Protein 5X2H (pdb70)

Solvent-accessible surface area: 41166 Å² total; per-residue (Å²): 77,60,33,32,2,0,0,15,7,22,134,36,5,0,0,1,0,2,0,32,96,118,109,21,97,31,8,1,2,9,12,19,126,188,59,92,38,34,79,167,115,109,46,85,63,50,147,85,157,73,58,94,64,136,61,35,21,43,78,0,32,85,21,0,10,118,57,8,88,38,86,59,38,39,10,48,76,123,141,114,61,108,8,145,34,52,131,68,126,81,72,23,27,23,47,1,5,53,71,0,7,84,87,93,7,51,81,91,32,0,0,15,0,0,10,31,1,0,88,87,40,34,100,47,51,128,192,107,144,110,117,44,62,62,66,132,11,13,41,51,6,89,133,110,14,88,132,54,105,6,3,0,17,2,19,44,89,80,33,34,98,88,120,100,169,162,42,95,110,105,27,38,18,115,56,118,85,162,47,106,110,28,24,12,8,21,68,55,13,72,79,2,0,94,40,0,0,110,49,0,118,107,69,57,26,101,34,57,89,147,7,31,61,50,0,21,70,23,0,21,113,126,118,43,129,176,108,53,33,171,152,20,16,49,4,47,25,49,58,139,68,80,86,1,2,86,14,0,23,21,0,15,41,22,41,1,0,38,115,5,2,74,38,16,45,46,11,34,132,89,106,53,76,157,56,92,46,108,24,4,65,44,2,8,102,26,3,79,87,52,0,36,4,28,34,79,72,5,12,80,85,24,59,86,117,69,84,14,144,88,87,67,64,82,11,6,123,24,111,64,31,53,38,8,62,91,13,86,102,108,74,56,49,8,62,13,0,62,23,3,3,22,42,68,44,88,128,136,5,67,67,29,2,62,87,57,121,34,83,116,71,39,11,65,44,3,5,70,32,146,2,153,77,42,20,95,12,1,34,98,0,0,103,74,0,4,63,21,0,79,106,29,66,71,82,91,71,0,12,117,97,59,132,27,80,97,39,117,30,96,64,96,114,82,97,1,34,37,16,92,124,8,79,29,49,99,115,11,120,69,44,43,6,52,92,8,2,91,5,0,83,85,0,0,23,27,1,14,165,100,68,32,66,4,38,61,0,17,0,18,73,91,53,139,29,14,135,14,0,7,32,0,0,88,7,18,3,56,19,48,108,113,92,144,148,48,4,27,59,25,65,34,84,107,6,54,56,56,59,66,116,25,45,15,67,86,50,22,76,65,10,42,5,49,34,0,4,16,0,6,8,4,6,113,158,121,73,19,47,77,60,2,99,124,13,39,0,0,28,40,51,134,115,141,41,70,46,72,68,42,76,152,73,118,62,156,64,100,97,15,54,172,64,31,27,21,124,132,6,5,119,64,0,40,144,29,11,50,2,24,115,28,135,61,75,11,0,82,24,21,94,33,14,6,0,0,0,11,53,34,92,172,74,81,82,12,25,0,0,5,0,21,2,16,11,64,43,104,66,96,36,32,58,80,0,7,15,140,51,150,113,35,83,14,122,95,26,51,93,11,65,91,83,34,82,30,26,24,11,0,13,49,30,1,3,0,21,0,8,34,154,121,4,85,102,52,26,76,1,0,4,37,32,7,48,28,78,46,18,4,0,42,0,9,13,27,6,25,22,61,114,73,16,50,178,15,35,115,79,11,6,160,115,17,58,114,147,65,0,48,6,134,82,19,46,0,76,80,11,135,33,6,71,29,32,70,23,39,13,18,12,79,54,83,105,27,132,143,167,148,46,110,103,21,80,139

Organism: Campylobacter jejuni subsp. jejuni serotype O:2 (strain ATCC 700819 / NCTC 11168) (NCBI:txid192222)

B-factor: mean 61.24, std 21.29, range [24.56, 145.73]

Nearest PDB structures (foldseek):
  5x2h-assembly1_A  TM=1.001E+00  e=0.000E+00  Campylobacter jejuni subsp. jejuni NCTC 11168 = ATCC 700819
  5x2g-assembly1_A  TM=9.991E-01  e=0.000E+00  Campylobacter jejuni subsp. jejuni NCTC 11168 = ATCC 700819
  8x5v-assembly1_A  TM=8.096E-01  e=1.700E-52  Brevibacillus laterosporus
  6je4-assembly3_K  TM=8.183E-01  e=3.234E-47  Neisseria meningitidis 8013
  6jdq-assembly1_A  TM=7.073E-01  e=9.907E-47  Neisseria meningitidis 8013

InterPro domains:
  IPR003615 HNH nuclease [PF13395] (537-591)
  IPR028629 CRISPR-associated endonuclease Cas9 [MF_01480] (1-981)
  IPR028629 CRISPR-associated endonuclease Cas9 [TIGR01865] (4-819)
  IPR033114 Cas9-type HNH domain [PS51749] (487-637)
  IPR036397 Ribonuclease H superfamily [G3DSA:3.30.420.10] (1-123)
  IPR036397 Ribonuclease H superfamily [G3DSA:3.30.420.10] (403-514)
  IPR036397 Ribonuclease H superfamily [G3DSA:3.30.420.10] (590-750)
  IPR041383 RuvC endonuclease subdomain 3 [PF18541] (628-777)
  IPR054369 CRISPR-associated endonuclease Cas9, wedge domain [PF22129] (788-826)
  IPR054373 CRISPR-associated endonuclease Cas9, PI domain, C-terminal, campylobacterales [PF22131] (891-966)

Sequence (746 aa):
MARILAFDIGISSIGWAFSENDELKDCGVRIFTESLALPRRLARSARKRLARRKARLNHLKHLIANEFKLNYEDYQSFDESLAKAYKGSLISPYELRFRALNELLSKQDFARVILHIAKRRGYDDIKNKEKGAILKAIKQNEEKLANYQSVGEYLYKEYFQKFKENSKEFTNVRNKKESYERCIAQSFLKDELKLIFKKQREFGFSFSKKFEEEVLSVAFYKRALKDFSHLVGNCSFFTDEKRAPKNSPLAFMFVALTRIINLLNNLKNTEGILYTKDDLNALLNEVLKNGTLTYKQTKKLLGLSDDYEFKGEKGTYFIEFKKYKEFISQDDLNEIAKDITLIKDEIKLKKALAKYDLNQNQIDSLSKLEFKDHLNISFKALKLVTPLMLEGKKYDEACNELNLKVAINEDKKDFLPAFNETYYKDEVTNPVVLRAIKEYRKVLNALLKKYGKVHKINIELGGYIARLVLNYTKDYLDFLPLSDVHVEAKSGMLTSALRHTWGFSAKDRNNHLHHAIDAVIIAYRQKVLDKIDEIFVSKPERKKPSGALHEETFRKEEEFYQSYGGKEGVLKALELGKIRKVNGKIVKNGDMFRVDIFKHKKTNKFYAVPIYTMDFALKVLPNKAVARSKKGEIKDWILMDENYEFCFSLYKDSLILIQTKDMQEPEFVYYNAFTSSTVSLIVSKHDNKFETLSKNQKILFKNANEKEVIAKSIGIQNLKVFEKYIVSALGEVTKAEFRQREDFKK

Foldseek 3Di:
DAWEWFWAQELFKIWIWIDDPNHTDATFMAGAGVFDCVVVVVVVVVVVVVVLLVVLLLVLLVLLCVFVVHDSQQCDDDPPDHRNLQDDDDDDLLVLLVCLQPAADDSSSVSVVLSVCLSPLFAAPDPLPDDDQLRVQQVVVVVVCVVDDALSPVLCVPAAQDAPDVDPDGGDSDDDDPHNNNGHHNVRSLVSLVSSVVSNVVNPDDTDPVSSVVSSCSSPPDDDDDFDQVLFAAAQQPRVFGFFFCQFPLNLLVVQLQLLLVVQVVCCVPPVDHDALVLVVVQVVVCLVAVWAFPVVNCVSPHDNDDDPDDDGTSGHPPCNNLLVVLFPRVVRSVLLVLLAGVLPLVVNLVVCVVDPTDPSSSVSSSPDHGYDGDNHHPVVSVQQSVVSSNSDHSVRSCVVVVGDGDAADAADAAQDQPCPDSCNSVDDRVSLSVSLVLVRQVRRVVCVVPNFHQAYEYEYVRVSVVVSQSSDVRHHDHDDPPCHRYYYDDPVVLQVVCVVQVVNPPQPQWSLNSNVSSVSRRPHVVVVVSSVVYQHHYDFDQDLADPAFDPDFDDLVVQCQAAPHPVRSVVCCVLQQWHQDPNTITGGDDQFKKWWKAFPPPRFIFIRTHGSNCLVVLHDDAFTADADPGRHGDDTHGCPPRIDTADMGGAQFWKWFAAPPAPGIDIWGWHDQDRNLRFTKTFGRTQADPPQDPRNCVQQVPRDRNGRMHPRHHRGRIPGIFTWDARSSGDIGGDDDDDDDGGDD

Secondary structure (DSSP, 8-state):
---EEEEEE-SSEEEEEEEETTEEEEEEEEE----SHHHHHHHHHHHHHHHHHHHHHHHHHHHHHHHHT--GGGGS-BTTB--GGG-SS---HHHHHHHTTTSPPPHHHHHHHHHHHHHT--B---------HHHHHHHHHHHHHTTSS-HHHHHHHHTTT-B-TT-SSBPPSS--TT--TT--BHHHHHHHHHHHHHHHHHTT----HHHHHHHHHHHT----PPP-GGGS-B-SS-TTSBPPBTTSHHHHHHHHHHHHHHHHHHHHHHH-----HHHHHHHHHHHHHHSEEEHHHHHHHTSS---SS--SSEEEE-HHHHHHHHH--HHHHHHHHHHHHH---HHHHHHHHHTSS--HHHHHHHTT-----B-SS-HHHHHHHHHHHHTT--HHHHHHHHT---------BSSPPPGGGSTTGGG---HHHHHHHHHHHHHHHHHHHHH---SEEEEE--THHHHHHHHHHHHHB---------EEE--HHHHHHHHHHTTGGGSSTTSTTHHHHHHHHHH--HHHHHHHHT---B---B----S-SB-S--B-GGGGHHHHTHHHHHHHHHHHTSEEEETTEEEEB----EEEEEEETTT--EEEEEE-HHHHHHT----EE-----TTS-PPPEE--TTEEEEEEEEBT-EEEEE-TT-SS-EEEEEEEEETTTTEEEEE-TT--STT--HHHHHHTTT-BTTB-EEEEEE-TT-SEEEEEEE-TTS-EEE----PPPPPP-

Structure (mmCIF, N/CA/C/O backbone):
data_5X2H
#
_entry.id   5X2H
#
_cell.length_a   102.039
_cell.length_b   103.911
_cell.length_c   134.458
_cell.angle_alpha   90.00
_cell.angle_beta   90.00
_cell.angle_gamma   90.00
#
_symmetry.space_group_name_H-M   'P 21 21 21'
#
loop_
_entity.id
_entity.type
_entity.pdbx_description
1 polymer 'CRISPR-associated endonuclease Cas9'
2 polymer sgRNA
3 polymer 'Target DNA strand'
4 polymer 'Non-target DNA strand'
5 non-polymer 1,2-ETHANEDIOL
6 water water
#
loop_
_atom_site.group_PDB
_atom_site.id
_atom_site.type_symbol
_atom_site.label_atom_id
_atom_site.label_alt_id
_atom_site.label_comp_id
_atom_site.label_asym_id
_atom_site.label_entity_id
_atom_site.label_seq_id
_atom_site.pdbx_PDB_ins_code
_atom_site.Cartn_x
_atom_site.Cartn_y
_atom_site.Cartn_z
_atom_site.occupancy
_atom_site.B_iso_or_equiv
_atom_site.auth_seq_id
_atom_site.auth_comp_id
_atom_site.auth_asym_id
_atom_site.auth_atom_id
_atom_site.pdbx_PDB_model_num
ATOM 1 N N . MET A 1 7 ? -9.403 47.318 64.215 1.00 111.16 1 MET A N 1
ATOM 2 C CA . MET A 1 7 ? -8.419 46.260 64.027 1.00 107.37 1 MET A CA 1
ATOM 3 C C . MET A 1 7 ? -8.905 44.946 64.631 1.00 106.50 1 MET A C 1
ATOM 4 O O . MET A 1 7 ? -8.355 44.471 65.622 1.00 106.79 1 MET A O 1
ATOM 6 N N . ALA A 1 8 ? -9.942 44.365 64.028 1.00 104.94 2 ALA A N 1
ATOM 7 C CA . ALA A 1 8 ? -10.472 43.069 64.454 1.00 99.32 2 ALA A CA 1
ATOM 8 C C . ALA A 1 8 ? -9.659 41.984 63.760 1.00 95.27 2 ALA A C 1
ATOM 9 O O . ALA A 1 8 ? -9.986 41.536 62.660 1.00 95.74 2 ALA A O 1
ATOM 11 N N . ARG A 1 9 ? -8.586 41.555 64.417 1.00 90.02 3 ARG A N 1
ATOM 12 C CA . ARG A 1 9 ? -7.635 40.618 63.836 1.00 86.46 3 ARG A CA 1
ATOM 13 C C . ARG A 1 9 ? -8.045 39.186 64.158 1.00 81.49 3 ARG A C 1
ATOM 14 O O . ARG A 1 9 ? -8.218 38.830 65.328 1.00 80.25 3 ARG A O 1
ATOM 22 N N . ILE A 1 10 ? -8.204 38.370 63.118 1.00 78.24 4 ILE A N 1
ATOM 23 C CA . ILE A 1 10 ? -8.708 37.009 63.250 1.00 76.62 4 ILE A CA 1
ATOM 24 C C . ILE A 1 10 ? -7.804 36.068 62.465 1.00 75.61 4 ILE A C 1
ATOM 25 O O . ILE A 1 10 ? -7.439 36.362 61.321 1.00 76.72 4 ILE A O 1
ATOM 30 N N . LEU A 1 11 ? -7.450 34.941 63.077 1.00 69.14 5 LEU A N 1
ATOM 31 C CA . LEU A 1 11 ? -6.756 33.846 62.411 1.00 74.90 5 LEU A CA 1
ATOM 32 C C . LEU A 1 11 ? -7.686 32.642 62.386 1.00 75.11 5 LEU A C 1
ATOM 33 O O . LEU A 1 11 ? -8.163 32.203 63.437 1.00 79.53 5 LEU A O 1
ATOM 38 N N . ALA A 1 12 ? -7.948 32.112 61.197 1.00 71.59 6 ALA A N 1
ATOM 39 C CA . ALA A 1 12 ? -8.830 30.966 61.036 1.00 69.31 6 ALA A CA 1
ATOM 40 C C . ALA A 1 12 ? -8.048 29.794 60.464 1.00 67.62 6 ALA A C 1
ATOM 41 O O . ALA A 1 12 ? -7.172 29.980 59.614 1.00 64.57 6 ALA A O 1
ATOM 43 N N . PHE A 1 13 ? -8.369 28.588 60.930 1.00 68.31 7 PHE A N 1
ATOM 44 C CA . PHE A 1 13 ? -7.635 27.385 60.558 1.00 65.05 7 PHE A CA 1
ATOM 45 C C . PHE A 1 13 ? -8.602 26.276 60.172 1.00 67.00 7 PHE A C 1
ATOM 46 O O . PHE A 1 13 ? -9.568 26.009 60.893 1.00 69.26 7 PHE A O 1
ATOM 54 N N . ASP A 1 14 ? -8.332 25.635 59.040 1.00 67.22 8 ASP A N 1
ATOM 55 C CA . ASP A 1 14 ? -9.038 24.435 58.595 1.00 69.48 8 ASP A CA 1
ATOM 56 C C . ASP A 1 14 ? -8.055 23.277 58.751 1.00 66.64 8 ASP A C 1
ATOM 57 O O . ASP A 1 14 ? -7.247 23.004 57.862 1.00 66.96 8 ASP A O 1
ATOM 62 N N . ILE A 1 15 ? -8.124 22.605 59.896 1.00 64.32 9 ILE A N 1
ATOM 63 C CA . ILE A 1 15 ? -7.155 21.579 60.261 1.00 61.39 9 ILE A CA 1
ATOM 64 C C . ILE A 1 15 ? -7.653 20.236 59.739 1.00 62.16 9 ILE A C 1
ATOM 65 O O . ILE A 1 15 ? -8.581 19.646 60.299 1.00 61.88 9 ILE A O 1
ATOM 70 N N . GLY A 1 16 ? -7.024 19.742 58.672 1.00 62.67 10 GLY A N 1
ATOM 71 C CA . GLY A 1 16 ? -7.382 18.473 58.082 1.00 65.18 10 GLY A CA 1
ATOM 72 C C . GLY A 1 16 ? -6.431 17.355 58.482 1.00 65.48 10 GLY A C 1
ATOM 73 O O . GLY A 1 16 ? -5.452 17.548 59.198 1.00 64.83 10 GLY A O 1
ATOM 74 N N . ILE A 1 17 ? -6.747 16.155 57.991 1.00 70.63 11 ILE A N 1
ATOM 75 C CA . ILE A 1 17 ? -5.930 14.989 58.310 1.00 72.39 11 ILE A CA 1
ATOM 76 C C . ILE A 1 17 ? -4.531 15.135 57.724 1.00 71.91 11 ILE A C 1
ATOM 77 O O . ILE A 1 17 ? -3.565 14.575 58.257 1.00 70.85 11 ILE A O 1
ATOM 82 N N . SER A 1 18 ? -4.389 15.901 56.636 1.00 68.13 12 SER A N 1
ATOM 83 C CA . SER A 1 18 ? -3.093 16.066 55.990 1.00 63.60 12 SER A CA 1
ATOM 84 C C . SER A 1 18 ? -2.889 17.480 55.455 1.00 61.21 12 SER A C 1
ATOM 85 O O . SER A 1 18 ? -1.977 17.701 54.648 1.00 60.64 12 SER A O 1
ATOM 88 N N . SER A 1 19 ? -3.702 18.443 55.884 1.00 58.25 13 SER A N 1
ATOM 89 C CA . SER A 1 19 ? -3.605 19.799 55.368 1.00 57.65 13 SER A CA 1
ATOM 90 C C . SER A 1 19 ? -3.943 20.791 56.470 1.00 56.44 13 SER A C 1
ATOM 91 O O . SER A 1 19 ? -4.666 20.471 57.417 1.00 55.40 13 SER A O 1
ATOM 94 N N . ILE A 1 20 ? -3.408 22.002 56.333 1.00 55.86 14 ILE A N 1
ATOM 95 C CA . ILE A 1 20 ? -3.681 23.111 57.241 1.00 53.34 14 ILE A CA 1
ATOM 96 C C . ILE A 1 20 ? -3.991 24.329 56.386 1.00 53.45 14 ILE A C 1
ATOM 97 O O . ILE A 1 20 ? -3.082 24.916 55.786 1.00 53.96 14 ILE A O 1
ATOM 102 N N . GLY A 1 21 ? -5.265 24.705 56.320 1.00 56.72 15 GLY A N 1
ATOM 103 C CA . GLY A 1 21 ? -5.657 25.946 55.677 1.00 56.99 15 GLY A CA 1
ATOM 104 C C . GLY A 1 21 ? -5.753 27.063 56.702 1.00 59.15 15 GLY A C 1
ATOM 105 O O . GLY A 1 21 ? -6.277 26.875 57.796 1.00 59.03 15 GLY A O 1
ATOM 106 N N . TRP A 1 22 ? -5.230 28.232 56.337 1.00 61.51 16 TRP A N 1
ATOM 107 C CA . TRP A 1 22 ? -5.178 29.354 57.261 1.00 63.08 16 TRP A CA 1
ATOM 108 C C . TRP A 1 22 ? -5.483 30.653 56.530 1.00 68.94 16 TRP A C 1
ATOM 109 O O . TRP A 1 22 ? -5.122 30.830 55.364 1.00 74.19 16 TRP A O 1
ATOM 120 N N . ALA A 1 23 ? -6.150 31.562 57.238 1.00 67.57 17 ALA A N 1
ATOM 121 C CA . ALA A 1 23 ? -6.489 32.877 56.720 1.00 64.50 17 ALA A CA 1
ATOM 122 C C . ALA A 1 23 ? -6.297 33.906 57.823 1.00 70.61 17 ALA A C 1
ATOM 123 O O . ALA A 1 23 ? -6.477 33.609 59.007 1.00 69.33 17 ALA A O 1
ATOM 125 N N . PHE A 1 24 ? -5.925 35.121 57.424 1.00 68.21 18 PHE A N 1
ATOM 126 C CA . PHE A 1 24 ? -5.667 36.212 58.357 1.00 70.08 18 PHE A CA 1
ATOM 127 C C . PHE A 1 24 ? -6.491 37.421 57.940 1.00 75.68 18 PHE A C 1
ATOM 128 O O . PHE A 1 24 ? -6.319 37.943 56.834 1.00 76.80 18 PHE A O 1
ATOM 136 N N . SER A 1 25 ? -7.378 37.861 58.827 1.00 76.40 19 SER A N 1
ATOM 137 C CA . SER A 1 25 ? -8.251 38.995 58.573 1.00 79.68 19 SER A CA 1
ATOM 138 C C . SER A 1 25 ? -7.987 40.093 59.594 1.00 81.89 19 SER A C 1
ATOM 139 O O . SER A 1 25 ? -7.534 39.831 60.712 1.00 79.13 19 SER A O 1
ATOM 142 N N . GLU A 1 26 ? -8.272 41.329 59.192 1.00 83.08 20 GLU A N 1
ATOM 143 C CA . GLU A 1 26 ? -8.138 42.486 60.069 1.00 91.62 20 GLU A CA 1
ATOM 144 C C . GLU A 1 26 ? -9.025 43.593 59.525 1.00 94.42 20 GLU A C 1
ATOM 145 O O . GLU A 1 26 ? -8.968 43.896 58.329 1.00 89.73 20 GLU A O 1
ATOM 151 N N . ASN A 1 27 ? -9.838 44.190 60.400 1.00 96.79 21 ASN A N 1
ATOM 152 C CA . ASN A 1 27 ? -10.799 45.221 60.004 1.00 99.96 21 ASN A CA 1
ATOM 153 C C . ASN A 1 27 ? -11.735 44.706 58.913 1.00 98.39 21 ASN A C 1
ATOM 154 O O . ASN A 1 27 ? -12.059 45.417 57.960 1.00 98.62 21 ASN A O 1
ATOM 159 N N . ASP A 1 28 ? -12.156 43.447 59.052 1.00 97.03 22 ASP A N 1
ATOM 160 C CA . ASP A 1 28 ? -13.016 42.760 58.090 1.00 97.84 22 ASP A CA 1
ATOM 161 C C . ASP A 1 28 ? -12.361 42.632 56.715 1.00 97.36 22 ASP A C 1
ATOM 162 O O . ASP A 1 28 ? -13.049 42.391 55.718 1.00 99.92 22 ASP A O 1
ATOM 167 N N . GLU A 1 29 ? -11.039 42.777 56.643 1.00 95.52 23 GLU A N 1
ATOM 168 C CA . GLU A 1 29 ? -10.297 42.752 55.388 1.00 98.12 23 GLU A CA 1
ATOM 169 C C . GLU A 1 29 ? -9.371 41.546 55.364 1.00 93.63 23 GLU A C 1
ATOM 170 O O . GLU A 1 29 ? -8.552 41.369 56.274 1.00 92.05 23 GLU A O 1
ATOM 176 N N . LEU A 1 30 ? -9.490 40.729 54.320 1.00 90.68 24 LEU A N 1
ATOM 177 C CA . LEU A 1 30 ? -8.619 39.572 54.171 1.00 84.76 24 LEU A CA 1
ATOM 178 C C . LEU A 1 30 ? -7.216 40.022 53.780 1.00 80.19 24 LEU A C 1
ATOM 179 O O . LEU A 1 30 ? -7.034 40.728 52.784 1.00 88.24 24 LEU A O 1
ATOM 184 N N . LYS A 1 31 ? -6.223 39.611 54.566 1.00 78.29 25 LYS A N 1
ATOM 185 C CA . LYS A 1 31 ? -4.849 40.074 54.408 1.00 85.19 25 LYS A CA 1
ATOM 186 C C . LYS A 1 31 ? -3.905 39.019 53.854 1.00 82.99 25 LYS A C 1
ATOM 187 O O . LYS A 1 31 ? -3.008 39.354 53.078 1.00 83.61 25 LYS A O 1
ATOM 193 N N . ASP A 1 32 ? -4.074 37.751 54.228 1.00 81.90 26 ASP A N 1
ATOM 194 C CA . ASP A 1 32 ? -3.136 36.716 53.819 1.00 83.21 26 ASP A CA 1
ATOM 195 C C . ASP A 1 32 ? -3.851 35.373 53.767 1.00 84.51 26 ASP A C 1
ATOM 196 O O . ASP A 1 32 ? -4.840 35.150 54.470 1.00 85.78 26 ASP A O 1
ATOM 201 N N . CYS A 1 33 ? -3.334 34.478 52.926 1.00 84.44 27 CYS A N 1
ATOM 202 C CA . CYS A 1 33 ? -3.918 33.160 52.720 1.00 83.80 27 CYS A CA 1
ATOM 203 C C . CYS A 1 33 ? -2.809 32.148 52.473 1.00 77.85 27 CYS A C 1
ATOM 204 O O . CYS A 1 33 ? -1.702 32.501 52.058 1.00 76.69 27 CYS A O 1
ATOM 207 N N . GLY A 1 34 ? -3.115 30.880 52.723 1.00 74.19 28 GLY A N 1
ATOM 208 C CA . GLY A 1 34 ? -2.139 29.832 52.486 1.00 69.28 28 GLY A CA 1
ATOM 209 C C . GLY A 1 34 ? -2.693 28.465 52.826 1.00 64.38 28 GLY A C 1
ATOM 210 O O . GLY A 1 34 ? -3.705 28.330 53.522 1.00 61.49 28 GLY A O 1
ATOM 211 N N . VAL A 1 35 ? -2.006 27.447 52.309 1.00 62.66 29 VAL A N 1
ATOM 212 C CA . VAL A 1 35 ? -2.313 26.048 52.586 1.00 58.50 29 VAL A CA 1
ATOM 213 C C . VAL A 1 35 ? -1.005 25.325 52.873 1.00 54.45 29 VAL A C 1
ATOM 214 O O . VAL A 1 35 ? -0.036 25.461 52.118 1.00 56.82 29 VAL A O 1
ATOM 218 N N . ARG A 1 36 ? -0.976 24.557 53.957 1.00 50.83 30 ARG A N 1
ATOM 219 C CA . ARG A 1 36 ? 0.190 23.773 54.348 1.00 48.99 30 ARG A CA 1
ATOM 220 C C . ARG A 1 36 ? -0.162 22.295 54.212 1.00 48.67 30 ARG A C 1
ATOM 221 O O . ARG A 1 36 ? -0.909 21.752 55.032 1.00 50.87 30 ARG A O 1
ATOM 229 N N . ILE A 1 37 ? 0.367 21.653 53.175 1.00 44.10 31 ILE A N 1
ATOM 230 C CA . ILE A 1 37 ? 0.148 20.230 52.937 1.00 47.93 31 ILE A CA 1
ATOM 231 C C . ILE A 1 37 ? 1.310 19.471 53.566 1.00 48.63 31 ILE A C 1
ATOM 232 O O . ILE A 1 37 ? 2.440 19.538 53.078 1.00 56.75 31 ILE A O 1
ATOM 237 N N . PHE A 1 38 ? 1.037 18.741 54.646 1.00 45.35 32 PHE A N 1
ATOM 238 C CA . PHE A 1 38 ? 2.076 17.980 55.325 1.00 50.94 32 PHE A CA 1
ATOM 239 C C . PHE A 1 38 ? 1.976 16.476 55.113 1.00 55.40 32 PHE A C 1
ATOM 240 O O . PHE A 1 38 ? 2.896 15.761 55.522 1.00 58.74 32 PHE A O 1
ATOM 248 N N . THR A 1 39 ? 0.896 15.994 54.492 1.00 61.09 33 THR A N 1
ATOM 249 C CA . THR A 1 39 ? 0.653 14.582 54.137 1.00 66.89 33 THR A CA 1
ATOM 250 C C . THR A 1 39 ? 1.702 13.559 54.574 1.00 67.89 33 THR A C 1
ATOM 251 O O . THR A 1 39 ? 1.384 12.591 55.262 1.00 68.37 33 THR A O 1
ATOM 255 N N . GLU A 1 48 ? -2.651 4.018 56.597 1.00 82.07 42 GLU A N 1
ATOM 256 C CA . GLU A 1 48 ? -2.710 3.362 57.898 1.00 81.31 42 GLU A CA 1
ATOM 257 C C . GLU A 1 48 ? -1.738 4.023 58.878 1.00 80.35 42 GLU A C 1
ATOM 258 O O . GLU A 1 48 ? -1.002 4.938 58.510 1.00 81.32 42 GLU A O 1
ATOM 264 N N . SER A 1 49 ? -1.747 3.543 60.122 1.00 79.57 43 SER A N 1
ATOM 265 C CA . SER A 1 49 ? -0.983 4.123 61.223 1.00 76.03 43 SER A CA 1
ATOM 266 C C . SER A 1 49 ? 0.500 4.276 60.902 1.00 75.37 43 SER A C 1
ATOM 267 O O . SER A 1 49 ? 1.041 3.564 60.048 1.00 73.25 43 SER A O 1
ATOM 270 N N . LEU A 1 50 ? 1.166 5.202 61.592 1.00 73.00 44 LEU A N 1
ATOM 271 C CA . LEU A 1 50 ? 2.584 5.457 61.368 1.00 68.88 44 LEU A CA 1
ATOM 272 C C . LEU A 1 50 ? 3.463 4.489 62.153 1.00 64.04 44 LEU A C 1
ATOM 273 O O . LEU A 1 50 ? 4.384 3.885 61.595 1.00 64.32 44 LEU A O 1
ATOM 278 N N . ALA A 1 51 ? 3.184 4.326 63.444 1.00 58.16 45 ALA A N 1
ATOM 279 C CA . ALA A 1 51 ? 4.010 3.490 64.303 1.00 51.63 45 ALA A CA 1
ATOM 280 C C . ALA A 1 51 ? 3.726 2.001 64.151 1.00 42.20 45 ALA A C 1
ATOM 281 O O . ALA A 1 51 ? 4.527 1.192 64.629 1.00 40.25 45 ALA A O 1
ATOM 283 N N . LEU A 1 52 ? 2.624 1.624 63.499 1.00 36.60 46 LEU A N 1
ATOM 284 C CA . LEU A 1 52 ? 2.246 0.213 63.433 1.00 39.24 46 LEU A CA 1
ATOM 285 C C . LEU A 1 52 ? 3.304 -0.661 62.771 1.00 41.00 46 LEU A C 1
ATOM 286 O O . LEU A 1 52 ? 3.703 -1.667 63.381 1.00 44.79 46 LEU A O 1
ATOM 291 N N . PRO A 1 53 ? 3.795 -0.364 61.562 1.00 37.50 47 PRO A N 1
ATOM 292 C CA . PRO A 1 53 ? 4.811 -1.251 60.972 1.00 36.30 47 PRO A CA 1
ATOM 293 C C . PRO A 1 53 ? 6.094 -1.296 61.775 1.00 33.20 47 PRO A C 1
ATOM 294 O O . PRO A 1 53 ? 6.763 -2.336 61.805 1.00 34.48 47 PRO A O 1
ATOM 298 N N . ARG A 1 54 ? 6.461 -0.191 62.424 1.00 31.76 48 ARG A N 1
ATOM 299 C CA . ARG A 1 54 ? 7.626 -0.206 63.300 1.00 32.45 48 ARG A CA 1
ATOM 300 C C . ARG A 1 54 ? 7.409 -1.150 64.476 1.00 32.21 48 ARG A C 1
ATOM 301 O O . ARG A 1 54 ? 8.326 -1.878 64.872 1.00 29.58 48 ARG A O 1
ATOM 309 N N . ARG A 1 55 ? 6.192 -1.163 65.027 1.00 32.71 49 ARG A N 1
ATOM 310 C CA . ARG A 1 55 ? 5.882 -2.037 66.153 1.00 35.65 49 ARG A CA 1
ATOM 311 C C . ARG A 1 55 ? 5.878 -3.504 65.738 1.00 38.95 49 ARG A C 1
ATOM 312 O O . ARG A 1 55 ? 6.402 -4.360 66.462 1.00 39.71 49 ARG A O 1
ATOM 320 N N . LEU A 1 56 ? 5.288 -3.817 64.580 1.00 39.08 50 LEU A N 1
ATOM 321 C CA . LEU A 1 56 ? 5.239 -5.206 64.133 1.00 37.99 50 LEU A CA 1
ATOM 322 C C . LEU A 1 56 ? 6.638 -5.755 63.899 1.00 36.97 50 LEU A C 1
ATOM 323 O O . LEU A 1 56 ? 6.954 -6.872 64.326 1.00 36.88 50 LEU A O 1
ATOM 328 N N . ALA A 1 57 ? 7.496 -4.978 63.235 1.00 34.46 51 ALA A N 1
ATOM 329 C CA . ALA A 1 57 ? 8.873 -5.411 63.035 1.00 33.96 51 ALA A CA 1
ATOM 330 C C . ALA A 1 57 ? 9.623 -5.513 64.355 1.00 35.65 51 ALA A C 1
ATOM 331 O O . ALA A 1 57 ? 10.464 -6.402 64.517 1.00 38.33 51 ALA A O 1
ATOM 333 N N . ARG A 1 58 ? 9.334 -4.619 65.305 1.00 35.14 52 ARG A N 1
ATOM 334 C CA . ARG A 1 58 ? 9.999 -4.681 66.602 1.00 28.99 52 ARG A CA 1
ATOM 335 C C . ARG A 1 58 ? 9.607 -5.948 67.353 1.00 30.20 52 ARG A C 1
ATOM 336 O O . ARG A 1 58 ? 10.470 -6.666 67.870 1.00 29.67 52 ARG A O 1
ATOM 344 N N . SER A 1 59 ? 8.306 -6.241 67.416 1.00 31.16 53 SER A N 1
ATOM 345 C CA . SER A 1 59 ? 7.847 -7.444 68.101 1.00 31.21 53 SER A CA 1
ATOM 346 C C . SER A 1 59 ? 8.397 -8.703 67.442 1.00 32.65 53 SER A C 1
ATOM 347 O O . SER A 1 59 ? 8.713 -9.681 68.129 1.00 34.72 53 SER A O 1
ATOM 350 N N . ALA A 1 60 ? 8.525 -8.695 66.110 1.00 26.97 54 ALA A N 1
ATOM 351 C CA . ALA A 1 60 ? 9.029 -9.872 65.409 1.00 31.81 54 ALA A CA 1
ATOM 352 C C . ALA A 1 60 ? 10.507 -10.100 65.696 1.00 36.53 54 ALA A C 1
ATOM 353 O O . ALA A 1 60 ? 10.938 -11.245 65.870 1.00 39.19 54 ALA A O 1
ATOM 355 N N . ARG A 1 61 ? 11.299 -9.025 65.740 1.00 36.28 55 ARG A N 1
ATOM 356 C CA . ARG A 1 61 ? 12.712 -9.153 66.091 1.00 34.39 55 ARG A CA 1
ATOM 357 C C . ARG A 1 61 ? 12.880 -9.744 67.485 1.00 33.91 55 ARG A C 1
ATOM 358 O O . ARG A 1 61 ? 13.659 -10.683 67.687 1.00 34.80 55 ARG A O 1
ATOM 366 N N . LYS A 1 62 ? 12.161 -9.195 68.465 1.00 31.00 56 LYS A N 1
ATOM 367 C CA . LYS A 1 62 ? 12.310 -9.662 69.837 1.00 34.49 56 LYS A CA 1
ATOM 368 C C . LYS A 1 62 ? 11.815 -11.094 69.991 1.00 32.00 56 LYS A C 1
ATOM 369 O O . LYS A 1 62 ? 12.429 -11.891 70.708 1.00 32.49 56 LYS A O 1
ATOM 375 N N . ARG A 1 63 ? 10.722 -11.448 69.308 1.00 30.61 57 ARG A N 1
ATOM 376 C CA . ARG A 1 63 ? 10.203 -12.808 69.415 1.00 35.61 57 ARG A CA 1
ATOM 377 C C . ARG A 1 63 ? 11.203 -13.827 68.885 1.00 37.55 57 ARG A C 1
ATOM 378 O O . ARG A 1 63 ? 11.395 -14.888 69.491 1.00 40.91 57 ARG A O 1
ATOM 386 N N . LEU A 1 64 ? 11.856 -13.523 67.762 1.00 35.57 58 LEU A N 1
ATOM 387 C CA . LEU A 1 64 ? 12.806 -14.465 67.184 1.00 38.17 58 LEU A CA 1
ATOM 388 C C . LEU A 1 64 ? 14.155 -14.429 67.892 1.00 36.57 58 LEU A C 1
ATOM 389 O O . LEU A 1 64 ? 14.811 -15.470 68.012 1.00 36.17 58 LEU A O 1
ATOM 394 N N . ALA A 1 65 ? 14.587 -13.255 68.363 1.00 35.10 59 ALA A N 1
ATOM 395 C CA . ALA A 1 65 ? 15.812 -13.199 69.152 1.00 34.59 59 ALA A CA 1
ATOM 396 C C . ALA A 1 65 ? 15.678 -14.004 70.437 1.00 35.30 59 ALA A C 1
ATOM 397 O O . ALA A 1 65 ? 16.648 -14.631 70.881 1.00 31.03 59 ALA A O 1
ATOM 399 N N . ARG A 1 66 ? 14.488 -14.013 71.039 1.00 32.88 60 ARG A N 1
ATOM 400 C CA . ARG A 1 66 ? 14.290 -14.783 72.261 1.00 35.44 60 ARG A CA 1
ATOM 401 C C . ARG A 1 66 ? 14.178 -16.274 71.977 1.00 36.69 60 ARG A C 1
ATOM 402 O O . ARG A 1 66 ? 14.658 -17.087 72.776 1.00 39.67 60 ARG A O 1
ATOM 410 N N . ARG A 1 67 ? 13.559 -16.652 70.856 1.00 34.97 61 ARG A N 1
ATOM 411 C CA . ARG A 1 67 ? 13.579 -18.053 70.450 1.00 36.77 61 ARG A CA 1
ATOM 412 C C . ARG A 1 67 ? 15.008 -18.540 70.254 1.00 37.69 61 ARG A C 1
ATOM 413 O O . ARG A 1 67 ? 15.380 -19.606 70.758 1.00 40.73 61 ARG A O 1
ATOM 421 N N . LYS A 1 68 ? 15.827 -17.761 69.542 1.00 35.97 62 LYS A N 1
ATOM 422 C CA . LYS A 1 68 ? 17.208 -18.156 69.280 1.00 36.41 62 LYS A CA 1
ATOM 423 C C . LYS A 1 68 ? 17.970 -18.415 70.575 1.00 39.07 62 LYS A C 1
ATOM 424 O O . LYS A 1 68 ? 18.609 -19.462 70.732 1.00 43.63 62 LYS A O 1
ATOM 430 N N . ALA A 1 69 ? 17.931 -17.459 71.509 1.00 36.88 63 ALA A N 1
ATOM 431 C CA . ALA A 1 69 ? 18.637 -17.639 72.772 1.00 39.81 63 ALA A CA 1
ATOM 432 C C . ALA A 1 69 ? 18.046 -18.787 73.576 1.00 40.67 63 ALA A C 1
ATOM 433 O O . ALA A 1 69 ? 18.773 -19.481 74.294 1.00 44.00 63 ALA A O 1
ATOM 435 N N . ARG A 1 70 ? 16.734 -18.998 73.466 1.00 39.98 64 ARG A N 1
ATOM 436 C CA . ARG A 1 70 ? 16.098 -20.119 74.145 1.00 39.83 64 ARG A CA 1
ATOM 437 C C . ARG A 1 70 ? 16.582 -21.447 73.573 1.00 40.92 64 ARG A C 1
ATOM 438 O O . ARG A 1 70 ? 16.815 -22.405 74.321 1.00 40.20 64 ARG A O 1
ATOM 446 N N . LEU A 1 71 ? 16.756 -21.516 72.249 1.00 37.21 65 LEU A N 1
ATOM 447 C CA . LEU A 1 71 ? 17.291 -22.726 71.633 1.00 39.09 65 LEU A CA 1
ATOM 448 C C . LEU A 1 71 ? 18.774 -22.893 71.937 1.00 41.38 65 LEU A C 1
ATOM 449 O O . LEU A 1 71 ? 19.242 -24.015 72.163 1.00 43.17 65 LEU A O 1
ATOM 454 N N . ASN A 1 72 ? 19.533 -21.792 71.939 1.00 39.19 66 ASN A N 1
ATOM 455 C CA . ASN A 1 72 ? 20.942 -21.867 72.315 1.00 39.87 66 ASN A CA 1
ATOM 456 C C . ASN A 1 72 ? 21.100 -22.379 73.740 1.00 43.56 66 ASN A C 1
ATOM 457 O O . ASN A 1 72 ? 22.004 -23.173 74.028 1.00 44.50 66 ASN A O 1
ATOM 462 N N . HIS A 1 73 ? 20.229 -21.932 74.647 1.00 45.91 67 HIS A N 1
ATOM 463 C CA . HIS A 1 73 ? 20.298 -22.389 76.030 1.00 46.47 67 HIS A CA 1
ATOM 464 C C . HIS A 1 73 ? 20.086 -23.896 76.119 1.00 46.30 67 HIS A C 1
ATOM 465 O O . HIS A 1 73 ? 20.800 -24.589 76.852 1.00 49.23 67 HIS A O 1
ATOM 472 N N . LEU A 1 74 ? 19.120 -24.423 75.367 1.00 46.89 68 LEU A N 1
ATOM 473 C CA . LEU A 1 74 ? 18.899 -25.865 75.368 1.00 46.32 68 LEU A CA 1
ATOM 474 C C . LEU A 1 74 ? 20.073 -26.601 74.737 1.00 48.44 68 LEU A C 1
ATOM 475 O O . LEU A 1 74 ? 20.484 -27.660 75.228 1.00 49.90 68 LEU A O 1
ATOM 480 N N . LYS A 1 75 ? 20.632 -26.050 73.654 1.00 46.41 69 LYS A N 1
ATOM 481 C CA . LYS A 1 75 ? 21.808 -26.660 73.041 1.00 47.73 69 LYS A CA 1
ATOM 482 C C . LYS A 1 75 ? 22.978 -26.712 74.015 1.00 51.27 69 LYS A C 1
ATOM 483 O O . LYS A 1 75 ? 23.766 -27.664 73.987 1.00 53.23 69 LYS A O 1
ATOM 489 N N . HIS A 1 76 ? 23.105 -25.706 74.886 1.00 50.42 70 HIS A N 1
ATOM 490 C CA . HIS A 1 76 ? 24.113 -25.767 75.939 1.00 49.91 70 HIS A CA 1
ATOM 491 C C . HIS A 1 76 ? 23.805 -26.891 76.918 1.00 53.17 70 HIS A C 1
ATOM 492 O O . HIS A 1 76 ? 24.694 -27.668 77.286 1.00 58.38 70 HIS A O 1
ATOM 499 N N . LEU A 1 77 ? 22.547 -26.989 77.357 1.00 52.89 71 LEU A N 1
ATOM 500 C CA . LEU A 1 77 ? 22.172 -28.032 78.307 1.00 54.10 71 LEU A CA 1
ATOM 501 C C . LEU A 1 77 ? 22.348 -29.416 77.699 1.00 51.31 71 LEU A C 1
ATOM 502 O O . LEU A 1 77 ? 22.833 -30.340 78.363 1.00 56.38 71 LEU A O 1
ATOM 507 N N . ILE A 1 78 ? 21.959 -29.575 76.433 1.00 50.31 72 ILE A N 1
ATOM 508 C CA . ILE A 1 78 ? 22.121 -30.854 75.748 1.00 51.61 72 ILE A CA 1
ATOM 509 C C . ILE A 1 78 ? 23.596 -31.210 75.624 1.00 53.23 72 ILE A C 1
ATOM 510 O O . ILE A 1 78 ? 24.001 -32.346 75.900 1.00 58.06 72 ILE A O 1
ATOM 515 N N . ALA A 1 79 ? 24.427 -30.243 75.224 1.00 52.51 73 ALA A N 1
ATOM 516 C CA . ALA A 1 79 ? 25.853 -30.513 75.070 1.00 56.90 73 ALA A CA 1
ATOM 517 C C . ALA A 1 79 ? 26.508 -30.834 76.408 1.00 60.00 73 ALA A C 1
ATOM 518 O O . ALA A 1 79 ? 27.411 -31.676 76.476 1.00 62.07 73 ALA A O 1
ATOM 520 N N . ASN A 1 80 ? 26.070 -30.172 77.482 1.00 55.56 74 ASN A N 1
ATOM 521 C CA . ASN A 1 80 ? 26.659 -30.429 78.792 1.00 57.50 74 ASN A CA 1
ATOM 522 C C . ASN A 1 80 ? 26.195 -31.766 79.355 1.00 59.16 74 ASN A C 1
ATOM 523 O O . ASN A 1 80 ? 27.001 -32.532 79.895 1.00 61.50 74 ASN A O 1
ATOM 528 N N . GLU A 1 81 ? 24.901 -32.065 79.236 1.00 58.15 75 GLU A N 1
ATOM 529 C CA . GLU A 1 81 ? 24.365 -33.280 79.841 1.00 59.79 75 GLU A CA 1
ATOM 530 C C . GLU A 1 81 ? 24.763 -34.521 79.053 1.00 64.59 75 GLU A C 1
ATOM 531 O O . GLU A 1 81 ? 25.102 -35.553 79.643 1.00 67.24 75 GLU A O 1
ATOM 537 N N . PHE A 1 82 ? 24.728 -34.446 77.727 1.00 61.71 76 PHE A N 1
ATOM 538 C CA . PHE A 1 82 ? 25.008 -35.601 76.885 1.00 63.57 76 PHE A CA 1
ATOM 539 C C . PHE A 1 82 ? 26.462 -35.679 76.441 1.00 65.45 76 PHE A C 1
ATOM 540 O O . PHE A 1 82 ? 26.826 -36.629 75.741 1.00 67.19 76 PHE A O 1
ATOM 548 N N . LYS A 1 83 ? 27.295 -34.713 76.836 1.00 62.57 77 LYS A N 1
ATOM 549 C CA . LYS A 1 83 ? 28.703 -34.662 76.435 1.00 67.03 77 LYS A CA 1
ATOM 550 C C . LYS A 1 83 ? 28.838 -34.588 74.915 1.00 62.98 77 LYS A C 1
ATOM 551 O O . LYS A 1 83 ? 29.735 -35.188 74.321 1.00 64.65 77 LYS A O 1
ATOM 553 N N . LEU A 1 84 ? 27.933 -33.847 74.284 1.00 64.59 78 LEU A N 1
ATOM 554 C CA . LEU A 1 84 ? 27.972 -33.599 72.853 1.00 65.07 78 LEU A CA 1
ATOM 555 C C . LEU A 1 84 ? 28.656 -32.261 72.585 1.00 64.55 78 LEU A C 1
ATOM 556 O O . LEU A 1 84 ? 29.051 -31.537 73.504 1.00 65.95 78 LEU A O 1
ATOM 561 N N . ASN A 1 85 ? 28.792 -31.925 71.306 1.00 61.19 79 ASN A N 1
ATOM 562 C CA . ASN A 1 85 ? 29.481 -30.714 70.884 1.00 62.05 79 ASN A CA 1
ATOM 563 C C . ASN A 1 85 ? 28.453 -29.627 70.602 1.00 59.51 79 ASN A C 1
ATOM 564 O O . ASN A 1 85 ? 27.582 -29.799 69.743 1.00 59.38 79 ASN A O 1
ATOM 569 N N . TYR A 1 86 ? 28.557 -28.512 71.329 1.00 57.40 80 TYR A N 1
ATOM 570 C CA . TYR A 1 86 ? 27.636 -27.401 71.117 1.00 50.49 80 TYR A CA 1
ATOM 571 C C . TYR A 1 86 ? 27.753 -26.853 69.701 1.00 49.52 80 TYR A C 1
ATOM 572 O O . TYR A 1 86 ? 26.745 -26.506 69.076 1.00 51.41 80 TYR A O 1
ATOM 581 N N . GLU A 1 87 ? 28.977 -26.778 69.174 1.00 54.24 81 GLU A N 1
ATOM 582 C CA . GLU A 1 87 ? 29.188 -26.257 67.829 1.00 53.01 81 GLU A CA 1
ATOM 583 C C . GLU A 1 87 ? 28.538 -27.125 66.758 1.00 54.70 81 GLU A C 1
ATOM 584 O O . GLU A 1 87 ? 28.263 -26.628 65.660 1.00 51.82 81 GLU A O 1
ATOM 586 N N . ASP A 1 88 ? 28.278 -28.403 67.050 1.00 56.27 82 ASP A N 1
ATOM 587 C CA . ASP A 1 88 ? 27.628 -29.282 66.083 1.00 55.63 82 ASP A CA 1
ATOM 588 C C . ASP A 1 88 ? 26.150 -28.969 65.896 1.00 53.10 82 ASP A C 1
ATOM 589 O O . ASP A 1 88 ? 25.524 -29.542 64.999 1.00 55.39 82 ASP A O 1
ATOM 594 N N . TYR A 1 89 ? 25.579 -28.084 66.712 1.00 51.54 83 TYR A N 1
ATOM 595 C CA . TYR A 1 89 ? 24.191 -27.668 66.562 1.00 51.16 83 TYR A CA 1
ATOM 596 C C . TYR A 1 89 ? 24.068 -26.236 66.061 1.00 52.01 83 TYR A C 1
ATOM 597 O O . TYR A 1 89 ? 22.957 -25.699 66.001 1.00 52.15 83 TYR A O 1
ATOM 606 N N . GLN A 1 90 ? 25.181 -25.610 65.695 1.00 53.92 84 GLN A N 1
ATOM 607 C CA . GLN A 1 90 ? 25.186 -24.306 65.056 1.00 55.03 84 GLN A CA 1
ATOM 608 C C . GLN A 1 90 ? 25.620 -24.456 63.603 1.00 58.96 84 GLN A C 1
ATOM 609 O O . GLN A 1 90 ? 26.376 -25.367 63.254 1.00 57.70 84 GLN A O 1
ATOM 615 N N . SER A 1 91 ? 25.129 -23.557 62.756 1.00 63.49 85 SER A N 1
ATOM 616 C CA . SER A 1 91 ? 25.474 -23.590 61.344 1.00 69.18 85 SER A CA 1
ATOM 617 C C . SER A 1 91 ? 26.825 -22.935 61.104 1.00 72.95 85 SER A C 1
ATOM 618 O O . SER A 1 91 ? 27.145 -21.898 61.692 1.00 72.00 85 SER A O 1
ATOM 621 N N . PHE A 1 92 ? 27.619 -23.549 60.234 1.00 81.41 86 PHE A N 1
ATOM 622 C CA . PHE A 1 92 ? 28.889 -22.993 59.796 1.00 89.75 86 PHE A CA 1
ATOM 623 C C . PHE A 1 92 ? 28.908 -22.944 58.276 1.00 94.49 86 PHE A C 1
ATOM 624 O O . PHE A 1 92 ? 28.360 -23.830 57.613 1.00 95.16 86 PHE A O 1
ATOM 632 N N . ASP A 1 93 ? 29.531 -21.894 57.733 1.00 97.87 87 ASP A N 1
ATOM 633 C CA . ASP A 1 93 ? 29.646 -21.696 56.287 1.00 97.14 87 ASP A CA 1
ATOM 634 C C . ASP A 1 93 ? 28.278 -21.608 55.619 1.00 93.78 87 ASP A C 1
ATOM 635 O O . ASP A 1 93 ? 28.106 -22.035 54.473 1.00 95.78 87 ASP A O 1
ATOM 640 N N . GLU A 1 94 ? 27.299 -21.056 56.339 1.00 86.91 88 GLU A N 1
ATOM 641 C CA . GLU A 1 94 ? 25.930 -20.900 55.845 1.00 80.45 88 GLU A CA 1
ATOM 642 C C . GLU A 1 94 ? 25.330 -22.231 55.398 1.00 76.14 88 GLU A C 1
ATOM 643 O O . GLU A 1 94 ? 24.455 -22.268 54.529 1.00 76.55 88 GLU A O 1
ATOM 645 N N . SER A 1 95 ? 25.790 -23.329 55.986 1.00 71.25 89 SER A N 1
ATOM 646 C CA . SER A 1 95 ? 25.328 -24.664 55.636 1.00 65.30 89 SER A CA 1
ATOM 647 C C . SER A 1 95 ? 24.822 -25.380 56.885 1.00 57.88 89 SER A C 1
ATOM 648 O O . SER A 1 95 ? 24.920 -24.876 58.007 1.00 57.55 89 SER A O 1
ATOM 651 N N . LEU A 1 96 ? 24.296 -26.582 56.670 1.00 53.51 90 LEU A N 1
ATOM 652 C CA . LEU A 1 96 ? 23.562 -27.292 57.709 1.00 53.79 90 LEU A CA 1
ATOM 653 C C . LEU A 1 96 ? 24.468 -27.663 58.880 1.00 54.58 90 LEU A C 1
ATOM 654 O O . LEU A 1 96 ? 25.653 -27.962 58.704 1.00 56.57 90 LEU A O 1
ATOM 659 N N . ALA A 1 97 ? 23.898 -27.639 60.085 1.00 49.59 91 ALA A N 1
ATOM 660 C CA . ALA A 1 97 ? 24.650 -27.999 61.280 1.00 49.65 91 ALA A CA 1
ATOM 661 C C . ALA A 1 97 ? 25.100 -29.454 61.214 1.00 50.57 91 ALA A C 1
ATOM 662 O O . ALA A 1 97 ? 24.420 -30.313 60.648 1.00 51.86 91 ALA A O 1
ATOM 664 N N . LYS A 1 98 ? 26.264 -29.724 61.812 1.00 52.16 92 LYS A N 1
ATOM 665 C CA . LYS A 1 98 ? 26.886 -31.038 61.676 1.00 56.45 92 LYS A CA 1
ATOM 666 C C . LYS A 1 98 ? 26.014 -32.148 62.253 1.00 59.13 92 LYS A C 1
ATOM 667 O O . LYS A 1 98 ? 26.023 -33.272 61.739 1.00 60.90 92 LYS A O 1
ATOM 673 N N . ALA A 1 99 ? 25.253 -31.858 63.311 1.00 58.08 93 ALA A N 1
ATOM 674 C CA . ALA A 1 99 ? 24.422 -32.879 63.937 1.00 58.15 93 ALA A CA 1
ATOM 675 C C . ALA A 1 99 ? 23.221 -33.277 63.087 1.00 56.00 93 ALA A C 1
ATOM 676 O O . ALA A 1 99 ? 22.575 -34.283 63.399 1.00 54.36 93 ALA A O 1
ATOM 678 N N . TYR A 1 100 ? 22.909 -32.525 62.032 1.00 54.19 94 TYR A N 1
ATOM 679 C CA . TYR A 1 100 ? 21.744 -32.789 61.198 1.00 52.58 94 TYR A CA 1
ATOM 680 C C . TYR A 1 100 ? 22.109 -33.282 59.803 1.00 53.56 94 TYR A C 1
ATOM 681 O O . TYR A 1 100 ? 21.226 -33.386 58.946 1.00 54.12 94 TYR A O 1
ATOM 690 N N . LYS A 1 101 ? 23.376 -33.604 59.557 1.00 55.82 95 LYS A N 1
ATOM 691 C CA . LYS A 1 101 ? 23.811 -34.022 58.234 1.00 59.62 95 LYS A CA 1
ATOM 692 C C . LYS A 1 101 ? 23.426 -35.478 57.969 1.00 61.29 95 LYS A C 1
ATOM 693 O O . LYS A 1 101 ? 22.987 -36.210 58.859 1.00 61.59 95 LYS A O 1
ATOM 699 N N . GLY A 1 102 ? 23.590 -35.890 56.714 1.00 62.54 96 GLY A N 1
ATOM 700 C CA . GLY A 1 102 ? 23.332 -37.263 56.318 1.00 60.38 96 GLY A CA 1
ATOM 701 C C . GLY A 1 102 ? 21.851 -37.604 56.283 1.00 65.82 96 GLY A C 1
ATOM 702 O O . GLY A 1 102 ? 20.972 -36.764 56.468 1.00 57.70 96 GLY A O 1
ATOM 703 N N . SER A 1 103 ? 21.585 -38.884 56.028 1.00 66.03 97 SER A N 1
ATOM 704 C CA . SER A 1 103 ? 20.217 -39.387 56.032 1.00 64.48 97 SER A CA 1
ATOM 705 C C . SER A 1 103 ? 19.623 -39.239 57.424 1.00 63.02 97 SER A C 1
ATOM 706 O O . SER A 1 103 ? 20.183 -39.739 58.405 1.00 65.78 97 SER A O 1
ATOM 709 N N . LEU A 1 104 ? 18.487 -38.555 57.509 1.00 59.70 98 LEU A N 1
ATOM 710 C CA . LEU A 1 104 ? 17.958 -38.072 58.777 1.00 57.34 98 LEU A CA 1
ATOM 711 C C . LEU A 1 104 ? 16.572 -38.650 59.019 1.00 63.73 98 LEU A C 1
ATOM 712 O O . LEU A 1 104 ? 15.651 -38.416 58.228 1.00 62.94 98 LEU A O 1
ATOM 717 N N . ILE A 1 105 ? 16.428 -39.401 60.111 1.00 59.36 99 ILE A N 1
ATOM 718 C CA . ILE A 1 105 ? 15.105 -39.756 60.607 1.00 67.16 99 ILE A CA 1
ATOM 719 C C . ILE A 1 105 ? 14.408 -38.496 61.100 1.00 64.39 99 ILE A C 1
ATOM 720 O O . ILE A 1 105 ? 15.018 -37.648 61.766 1.00 54.76 99 ILE A O 1
ATOM 725 N N . SER A 1 106 ? 13.125 -38.363 60.775 1.00 63.26 100 SER A N 1
ATOM 726 C CA . SER A 1 106 ? 12.383 -37.171 61.147 1.00 58.42 100 SER A CA 1
ATOM 727 C C . SER A 1 106 ? 12.153 -37.127 62.657 1.00 57.20 100 SER A C 1
ATOM 728 O O . SER A 1 106 ? 12.103 -38.169 63.317 1.00 56.95 100 SER A O 1
ATOM 731 N N . PRO A 1 107 ? 12.004 -35.928 63.230 1.00 54.94 101 PRO A N 1
ATOM 732 C CA . PRO A 1 107 ? 11.669 -35.846 64.660 1.00 53.24 101 PRO A CA 1
ATOM 733 C C . PRO A 1 107 ? 10.304 -36.423 64.982 1.00 55.11 101 PRO A C 1
ATOM 734 O O . PRO A 1 107 ? 10.071 -36.844 66.121 1.00 57.68 101 PRO A O 1
ATOM 738 N N . TYR A 1 108 ? 9.388 -36.450 64.010 1.00 55.81 102 TYR A N 1
ATOM 739 C CA . TYR A 1 108 ? 8.076 -37.040 64.254 1.00 58.61 102 TYR A CA 1
ATOM 740 C C . TYR A 1 108 ? 8.180 -38.544 64.466 1.00 62.70 102 TYR A C 1
ATOM 741 O O . TYR A 1 108 ? 7.454 -39.109 65.291 1.00 66.39 102 TYR A O 1
ATOM 750 N N . GLU A 1 109 ? 9.079 -39.209 63.738 1.00 64.71 103 GLU A N 1
ATOM 751 C CA . GLU A 1 109 ? 9.297 -40.631 63.979 1.00 68.07 103 GLU A CA 1
ATOM 752 C C . GLU A 1 109 ? 10.082 -40.853 65.264 1.00 69.24 103 GLU A C 1
ATOM 753 O O . GLU A 1 109 ? 9.804 -41.798 66.013 1.00 71.34 103 GLU A O 1
ATOM 759 N N . LEU A 1 110 ? 11.067 -39.993 65.536 1.00 67.17 104 LEU A N 1
ATOM 760 C CA . LEU A 1 110 ? 11.822 -40.107 66.779 1.00 66.78 104 LEU A CA 1
ATOM 761 C C . LEU A 1 110 ? 10.918 -39.920 67.989 1.00 63.31 104 LEU A C 1
ATOM 762 O O . LEU A 1 110 ? 11.082 -40.603 69.008 1.00 62.95 104 LEU A O 1
ATOM 767 N N . ARG A 1 111 ? 9.952 -39.003 67.894 1.00 61.48 105 ARG A N 1
ATOM 768 C CA . ARG A 1 111 ? 9.037 -38.763 69.003 1.00 60.14 105 ARG A CA 1
ATOM 769 C C . ARG A 1 111 ? 8.039 -39.899 69.185 1.00 64.88 105 ARG A C 1
ATOM 770 O O . ARG A 1 111 ? 7.490 -40.051 70.282 1.00 67.73 105 ARG A O 1
ATOM 778 N N . PHE A 1 112 ? 7.789 -40.697 68.143 1.00 65.91 106 PHE A N 1
ATOM 779 C CA . PHE A 1 112 ? 6.964 -41.887 68.322 1.00 70.10 106 PHE A CA 1
ATOM 780 C C . PHE A 1 112 ? 7.762 -43.025 68.947 1.00 71.77 106 PHE A C 1
ATOM 781 O O . PHE A 1 112 ? 7.249 -43.737 69.817 1.00 76.22 106 PHE A O 1
ATOM 789 N N . ARG A 1 113 ? 9.015 -43.210 68.517 1.00 69.19 107 ARG A N 1
ATOM 790 C CA . ARG A 1 113 ? 9.861 -44.240 69.113 1.00 68.83 107 ARG A CA 1
ATOM 791 C C . ARG A 1 113 ? 10.045 -44.010 70.606 1.00 70.48 107 ARG A C 1
ATOM 792 O O . ARG A 1 113 ? 10.127 -44.968 71.384 1.00 75.38 107 ARG A O 1
ATOM 800 N N . ALA A 1 114 ? 10.118 -42.742 71.021 1.00 67.18 108 ALA A N 1
ATOM 801 C CA . ALA A 1 114 ? 10.370 -42.412 72.419 1.00 64.19 108 ALA A CA 1
ATOM 802 C C . ALA A 1 114 ? 9.310 -42.981 73.350 1.00 68.22 108 ALA A C 1
ATOM 803 O O . ALA A 1 114 ? 9.570 -43.128 74.549 1.00 70.22 108 ALA A O 1
ATOM 805 N N . LEU A 1 115 ? 8.125 -43.300 72.831 1.00 67.83 109 LEU A N 1
ATOM 806 C CA . LEU A 1 115 ? 7.085 -43.924 73.635 1.00 70.19 109 LEU A CA 1
ATOM 807 C C . LEU A 1 115 ? 7.240 -45.436 73.733 1.00 75.95 109 LEU A C 1
ATOM 808 O O . LEU A 1 115 ? 6.475 -46.072 74.467 1.00 78.32 109 LEU A O 1
ATOM 813 N N . ASN A 1 116 ? 8.204 -46.027 73.023 1.00 78.69 110 ASN A N 1
ATOM 814 C CA . ASN A 1 116 ? 8.302 -47.483 72.949 1.00 83.09 110 ASN A CA 1
ATOM 815 C C . ASN A 1 116 ? 9.706 -48.042 73.122 1.00 84.52 110 ASN A C 1
ATOM 816 O O . ASN A 1 116 ? 9.828 -49.204 73.526 1.00 88.34 110 ASN A O 1
ATOM 821 N N . GLU A 1 117 ? 10.767 -47.289 72.845 1.00 82.33 111 GLU A N 1
ATOM 822 C CA . GLU A 1 117 ? 12.116 -47.829 72.938 1.00 81.98 111 GLU A CA 1
ATOM 823 C C . GLU A 1 117 ? 13.071 -46.731 73.381 1.00 78.12 111 GLU A C 1
ATOM 824 O O . GLU A 1 117 ? 12.733 -45.544 73.386 1.00 76.29 111 GLU A O 1
ATOM 830 N N . LEU A 1 118 ? 14.279 -47.148 73.750 1.00 77.14 112 LEU A N 1
ATOM 831 C CA . LEU A 1 118 ? 15.310 -46.205 74.158 1.00 76.66 112 LEU A CA 1
ATOM 832 C C . LEU A 1 118 ? 15.800 -45.395 72.963 1.00 76.44 112 LEU A C 1
ATOM 833 O O . LEU A 1 118 ? 16.048 -45.938 71.882 1.00 73.78 112 LEU A O 1
ATOM 838 N N . LEU A 1 119 ? 15.935 -44.089 73.161 1.00 68.71 113 LEU A N 1
ATOM 839 C CA . LEU A 1 119 ? 16.481 -43.215 72.136 1.00 71.56 113 LEU A CA 1
ATOM 840 C C . LEU A 1 119 ? 17.982 -43.045 72.322 1.00 71.83 113 LEU A C 1
ATOM 841 O O . LEU A 1 119 ? 18.497 -43.069 73.442 1.00 67.87 113 LEU A O 1
ATOM 846 N N . SER A 1 120 ? 18.682 -42.884 71.204 1.00 73.04 114 SER A N 1
ATOM 847 C CA . SER A 1 120 ? 20.044 -42.380 71.255 1.00 76.00 114 SER A CA 1
ATOM 848 C C . SER A 1 120 ? 20.038 -40.953 71.787 1.00 73.78 114 SER A C 1
ATOM 849 O O . SER A 1 120 ? 19.066 -40.211 71.621 1.00 74.79 114 SER A O 1
ATOM 852 N N . LYS A 1 121 ? 21.133 -40.565 72.444 1.00 68.50 115 LYS A N 1
ATOM 853 C CA . LYS A 1 121 ? 21.206 -39.202 72.953 1.00 70.73 115 LYS A CA 1
ATOM 854 C C . LYS A 1 121 ? 21.297 -38.180 71.827 1.00 68.74 115 LYS A C 1
ATOM 855 O O . LYS A 1 121 ? 20.933 -37.017 72.031 1.00 67.82 115 LYS A O 1
ATOM 861 N N . GLN A 1 122 ? 21.761 -38.587 70.642 1.00 65.49 116 GLN A N 1
ATOM 862 C CA . GLN A 1 122 ? 21.631 -37.725 69.473 1.00 62.27 116 GLN A CA 1
ATOM 863 C C . GLN A 1 122 ? 20.177 -37.616 69.031 1.00 61.91 116 GLN A C 1
ATOM 864 O O . GLN A 1 122 ? 19.754 -36.560 68.544 1.00 60.94 116 GLN A O 1
ATOM 870 N N . ASP A 1 123 ? 19.403 -38.692 69.195 1.00 62.67 117 ASP A N 1
ATOM 871 C CA . ASP A 1 123 ? 17.984 -38.647 68.859 1.00 63.93 117 ASP A CA 1
ATOM 872 C C . ASP A 1 123 ? 17.210 -37.812 69.869 1.00 62.82 117 ASP A C 1
ATOM 873 O O . ASP A 1 123 ? 16.394 -36.963 69.493 1.00 61.78 117 ASP A O 1
ATOM 878 N N . PHE A 1 124 ? 17.447 -38.048 71.162 1.00 62.99 118 PHE A N 1
ATOM 879 C CA . PHE A 1 124 ? 16.779 -37.263 72.192 1.00 61.76 118 PHE A CA 1
ATOM 880 C C . PHE A 1 124 ? 17.117 -35.784 72.065 1.00 58.28 118 PHE A C 1
ATOM 881 O O . PHE A 1 124 ? 16.276 -34.926 72.360 1.00 52.15 118 PHE A O 1
ATOM 889 N N . ALA A 1 125 ? 18.335 -35.468 71.620 1.00 56.28 119 ALA A N 1
ATOM 890 C CA . ALA A 1 125 ? 18.732 -34.075 71.449 1.00 54.95 119 ALA A CA 1
ATOM 891 C C . ALA A 1 125 ? 17.871 -33.383 70.401 1.00 52.36 119 ALA A C 1
ATOM 892 O O . ALA A 1 125 ? 17.394 -32.261 70.614 1.00 50.00 119 ALA A O 1
ATOM 894 N N . ARG A 1 126 ? 17.662 -34.040 69.257 1.00 51.02 120 ARG A N 1
ATOM 895 C CA . ARG A 1 126 ? 16.860 -33.435 68.199 1.00 48.83 120 ARG A CA 1
ATOM 896 C C . ARG A 1 126 ? 15.382 -33.395 68.567 1.00 48.27 120 ARG A C 1
ATOM 897 O O . ARG A 1 126 ? 14.661 -32.498 68.121 1.00 46.63 120 ARG A O 1
ATOM 905 N N . VAL A 1 127 ? 14.918 -34.344 69.382 1.00 54.09 121 VAL A N 1
ATOM 906 C CA . VAL A 1 127 ? 13.529 -34.322 69.832 1.00 54.16 121 VAL A CA 1
ATOM 907 C C . VAL A 1 127 ? 13.270 -33.092 70.692 1.00 52.03 121 VAL A C 1
ATOM 908 O O . VAL A 1 127 ? 12.291 -32.365 70.486 1.00 51.15 121 VAL A O 1
ATOM 912 N N . ILE A 1 128 ? 14.145 -32.844 71.671 1.00 53.63 122 ILE A N 1
ATOM 913 C CA . ILE A 1 128 ? 13.983 -31.690 72.551 1.00 46.73 122 ILE A CA 1
ATOM 914 C C . ILE A 1 128 ? 13.978 -30.399 71.743 1.00 48.56 122 ILE A C 1
ATOM 915 O O . ILE A 1 128 ? 13.131 -29.521 71.952 1.00 43.38 122 ILE A O 1
ATOM 920 N N . LEU A 1 129 ? 14.914 -30.268 70.800 1.00 46.84 123 LEU A N 1
ATOM 921 C CA . LEU A 1 129 ? 15.012 -29.034 70.032 1.00 46.59 123 LEU A CA 1
ATOM 922 C C . LEU A 1 129 ? 13.827 -28.860 69.091 1.00 47.64 123 LEU A C 1
ATOM 923 O O . LEU A 1 129 ? 13.404 -27.727 68.838 1.00 48.89 123 LEU A O 1
ATOM 928 N N . HIS A 1 130 ? 13.270 -29.961 68.579 1.00 46.53 124 HIS A N 1
ATOM 929 C CA . HIS A 1 130 ? 12.143 -29.849 67.659 1.00 45.31 124 HIS A CA 1
ATOM 930 C C . HIS A 1 130 ? 10.883 -29.385 68.378 1.00 44.99 124 HIS A C 1
ATOM 931 O O . HIS A 1 130 ? 10.153 -28.527 67.869 1.00 44.13 124 HIS A O 1
ATOM 938 N N . ILE A 1 131 ? 10.607 -29.945 69.558 1.00 44.98 125 ILE A N 1
ATOM 939 C CA . ILE A 1 131 ? 9.439 -29.524 70.325 1.00 44.18 125 ILE A CA 1
ATOM 940 C C . ILE A 1 131 ? 9.591 -28.077 70.778 1.00 42.56 125 ILE A C 1
ATOM 941 O O . ILE A 1 131 ? 8.624 -27.304 70.783 1.00 43.47 125 ILE A O 1
ATOM 946 N N . ALA A 1 132 ? 10.810 -27.679 71.140 1.00 41.49 126 ALA A N 1
ATOM 947 C CA . ALA A 1 132 ? 11.025 -26.355 71.708 1.00 40.22 126 ALA A CA 1
ATOM 948 C C . ALA A 1 132 ? 10.968 -25.248 70.664 1.00 40.41 126 ALA A C 1
ATOM 949 O O . ALA A 1 132 ? 10.590 -24.119 70.993 1.00 42.25 126 ALA A O 1
ATOM 951 N N . LYS A 1 133 ? 11.339 -25.539 69.414 1.00 41.41 127 LYS A N 1
ATOM 952 C CA . LYS A 1 133 ? 11.349 -24.493 68.393 1.00 38.34 127 LYS A CA 1
ATOM 953 C C . LYS A 1 133 ? 9.940 -23.998 68.093 1.00 36.74 127 LYS A C 1
ATOM 954 O O . LYS A 1 133 ? 9.725 -22.795 67.914 1.00 35.19 127 LYS A O 1
ATOM 960 N N . ARG A 1 134 ? 8.968 -24.909 68.032 1.00 37.75 128 ARG A N 1
ATOM 961 C CA . ARG A 1 134 ? 7.563 -24.564 67.802 1.00 39.56 128 ARG A CA 1
ATOM 962 C C . ARG A 1 134 ? 6.756 -25.193 68.933 1.00 42.72 128 ARG A C 1
ATOM 963 O O . ARG A 1 134 ? 6.191 -26.279 68.786 1.00 44.80 128 ARG A O 1
ATOM 971 N N . ARG A 1 135 ? 6.703 -24.493 70.066 1.00 43.65 129 ARG A N 1
ATOM 972 C CA . ARG A 1 135 ? 6.106 -25.027 71.283 1.00 46.65 129 ARG A CA 1
ATOM 973 C C . ARG A 1 135 ? 4.594 -24.852 71.338 1.00 47.42 129 ARG A C 1
ATOM 974 O O . ARG A 1 135 ? 3.983 -25.238 72.339 1.00 49.49 129 ARG A O 1
ATOM 982 N N . GLY A 1 136 ? 3.976 -24.291 70.304 1.00 46.43 130 GLY A N 1
ATOM 983 C CA . GLY A 1 136 ? 2.534 -24.198 70.236 1.00 44.48 130 GLY A CA 1
ATOM 984 C C . GLY A 1 136 ? 1.979 -22.995 70.975 1.00 42.07 130 GLY A C 1
ATOM 985 O O . GLY A 1 136 ? 2.681 -22.264 71.676 1.00 43.43 130 GLY A O 1
ATOM 986 N N . TYR A 1 137 ? 0.673 -22.799 70.816 1.00 43.15 131 TYR A N 1
ATOM 987 C CA . TYR A 1 137 ? 0.003 -21.634 71.376 1.00 46.30 131 TYR A CA 1
ATOM 988 C C . TYR A 1 137 ? -0.353 -21.850 72.842 1.00 50.81 131 TYR A C 1
ATOM 989 O O . TYR A 1 137 ? -0.867 -22.904 73.225 1.00 51.17 131 TYR A O 1
ATOM 998 N N . ASP A 1 138 ? -0.096 -20.828 73.660 1.00 52.94 132 ASP A N 1
ATOM 999 C CA . ASP A 1 138 ? -0.345 -20.885 75.101 1.00 56.96 132 ASP A CA 1
ATOM 1000 C C . ASP A 1 138 ? -1.782 -20.451 75.363 1.00 60.41 132 ASP A C 1
ATOM 1001 O O . ASP A 1 138 ? -2.078 -19.268 75.534 1.00 62.61 132 ASP A O 1
ATOM 1006 N N . ASP A 1 139 ? -2.691 -21.427 75.407 1.00 63.11 133 ASP A N 1
ATOM 1007 C CA . ASP A 1 139 ? -4.118 -21.158 75.591 1.00 69.27 133 ASP A CA 1
ATOM 1008 C C . ASP A 1 139 ? -4.369 -20.811 77.056 1.00 73.96 133 ASP A C 1
ATOM 1009 O O . ASP A 1 139 ? -4.730 -21.653 77.882 1.00 73.44 133 ASP A O 1
ATOM 1014 N N . ILE A 1 140 ? -4.184 -19.531 77.378 1.00 78.30 134 ILE A N 1
ATOM 1015 C CA . ILE A 1 140 ? -4.319 -19.087 78.761 1.00 81.39 134 ILE A CA 1
ATOM 1016 C C . ILE A 1 140 ? -5.783 -18.859 79.122 1.00 85.14 134 ILE A C 1
ATOM 1017 O O . ILE A 1 140 ? -6.268 -19.355 80.145 1.00 86.61 134 ILE A O 1
ATOM 1022 N N . LYS A 1 141 ? -6.510 -18.115 78.287 1.00 87.30 135 LYS A N 1
ATOM 1023 C CA . LYS A 1 141 ? -7.857 -17.678 78.633 1.00 91.24 135 LYS A CA 1
ATOM 1024 C C . LYS A 1 141 ? -8.848 -18.836 78.627 1.00 98.44 135 LYS A C 1
ATOM 1025 O O . LYS A 1 141 ? -9.367 -19.215 79.683 1.00 101.00 135 LYS A O 1
ATOM 1031 N N . ASN A 1 142 ? -9.116 -19.394 77.447 1.00 102.59 136 ASN A N 1
ATOM 1032 C CA . ASN A 1 142 ? -10.080 -20.484 77.280 1.00 107.03 136 ASN A CA 1
ATOM 1033 C C . ASN A 1 142 ? -11.461 -20.102 77.811 1.00 110.57 136 ASN A C 1
ATOM 1034 O O . ASN A 1 142 ? -12.000 -19.049 77.469 1.00 110.47 136 ASN A O 1
ATOM 1036 N N . LYS A 1 146 ? -17.587 -15.797 73.653 1.00 99.18 140 LYS A N 1
ATOM 1037 C CA . LYS A 1 146 ? -17.269 -14.875 72.568 1.00 98.08 140 LYS A CA 1
ATOM 1038 C C . LYS A 1 146 ? -16.899 -15.632 71.295 1.00 96.59 140 LYS A C 1
ATOM 1039 O O . LYS A 1 146 ? -16.589 -16.823 71.340 1.00 97.55 140 LYS A O 1
ATOM 1041 N N . GLU A 1 147 ? -16.936 -14.932 70.161 1.00 92.39 141 GLU A N 1
ATOM 1042 C CA . GLU A 1 147 ? -16.62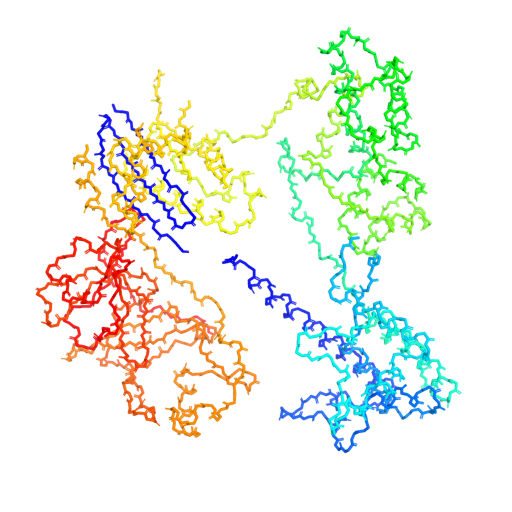8 -15.558 68.881 1.00 86.50 141 GLU A CA 1
ATOM 1043 C C . GLU A 1 147 ? -15.170 -15.997 68.839 1.00 79.48 141 GLU A C 1
ATOM 1044 O O . GLU A 1 147 ? -14.269 -15.243 69.218 1.00 77.62 141 GLU A O 1
ATOM 1046 N N . LYS A 1 148 ? -14.941 -17.221 68.373 1.00 72.21 142 LYS A N 1
ATOM 1047 C CA . LYS A 1 148 ? -13.611 -17.812 68.348 1.00 65.68 142 LYS A CA 1
ATOM 1048 C C . LYS A 1 148 ? -13.019 -17.705 66.950 1.00 63.18 142 LYS A C 1
ATOM 1049 O O . LYS A 1 148 ? -13.661 -18.089 65.967 1.00 65.81 142 LYS A O 1
ATOM 1055 N N . GLY A 1 149 ? -11.798 -17.186 66.867 1.00 57.71 143 GLY A N 1
ATOM 1056 C CA . GLY A 1 149 ? -11.104 -17.080 65.604 1.00 53.81 143 GLY A CA 1
ATOM 1057 C C . GLY A 1 149 ? -10.647 -18.437 65.095 1.00 54.76 143 GLY A C 1
ATOM 1058 O O . GLY A 1 149 ? -10.967 -19.495 65.640 1.00 57.17 143 GLY A O 1
ATOM 1059 N N . ALA A 1 150 ? -9.862 -18.389 64.016 1.00 52.29 144 ALA A N 1
ATOM 1060 C CA . ALA A 1 150 ? -9.443 -19.617 63.346 1.00 50.52 144 ALA A CA 1
ATOM 1061 C C . ALA A 1 150 ? -8.518 -20.450 64.224 1.00 50.88 144 ALA A C 1
ATOM 1062 O O . ALA A 1 150 ? -8.640 -21.679 64.269 1.00 54.35 144 ALA A O 1
ATOM 1064 N N . ILE A 1 151 ? -7.588 -19.803 64.929 1.00 48.53 145 ILE A N 1
ATOM 1065 C CA . ILE A 1 151 ? -6.633 -20.549 65.742 1.00 49.74 145 ILE A CA 1
ATOM 1066 C C . ILE A 1 151 ? -7.325 -21.175 66.947 1.00 53.69 145 ILE A C 1
ATOM 1067 O O . ILE A 1 151 ? -7.024 -22.313 67.329 1.00 57.64 145 ILE A O 1
ATOM 1072 N N . LEU A 1 152 ? -8.271 -20.456 67.556 1.00 53.60 146 LEU A N 1
ATOM 1073 C CA . LEU A 1 152 ? -9.018 -21.029 68.672 1.00 54.85 146 LEU A CA 1
ATOM 1074 C C . LEU A 1 152 ? -9.877 -22.203 68.218 1.00 56.96 146 LEU A C 1
ATOM 1075 O O . LEU A 1 152 ? -10.034 -23.183 68.956 1.00 58.91 146 LEU A O 1
ATOM 1080 N N . LYS A 1 153 ? -10.443 -22.124 67.010 1.00 56.67 147 LYS A N 1
ATOM 1081 C CA . LYS A 1 153 ? -11.183 -23.261 66.470 1.00 59.82 147 LYS A CA 1
ATOM 1082 C C . LYS A 1 153 ? -10.276 -24.471 66.290 1.00 57.70 147 LYS A C 1
ATOM 1083 O O . LYS A 1 153 ? -10.672 -25.605 66.583 1.00 61.52 147 LYS A O 1
ATOM 1089 N N . ALA A 1 154 ? -9.050 -24.247 65.815 1.00 54.32 148 ALA A N 1
ATOM 1090 C CA . ALA A 1 154 ? -8.186 -25.361 65.441 1.00 54.37 148 ALA A CA 1
ATOM 1091 C C . ALA A 1 154 ? -7.638 -26.089 66.662 1.00 55.24 148 ALA A C 1
ATOM 1092 O O . ALA A 1 154 ? -7.516 -27.320 66.647 1.00 55.78 148 ALA A O 1
ATOM 1094 N N . ILE A 1 155 ? -7.287 -25.355 67.722 1.00 52.97 149 ILE A N 1
ATOM 1095 C CA . ILE A 1 155 ? -6.755 -26.020 68.910 1.00 53.33 149 ILE A CA 1
ATOM 1096 C C . ILE A 1 155 ? -7.826 -26.881 69.566 1.00 53.36 149 ILE A C 1
ATOM 1097 O O . ILE A 1 155 ? -7.515 -27.919 70.162 1.00 51.88 149 ILE A O 1
ATOM 1102 N N . LYS A 1 156 ? -9.098 -26.481 69.463 1.00 55.44 150 LYS A N 1
ATOM 1103 C CA . LYS A 1 156 ? -10.181 -27.286 70.018 1.00 59.87 150 LYS A CA 1
ATOM 1104 C C . LYS A 1 156 ? -10.461 -28.507 69.152 1.00 62.71 150 LYS A C 1
ATOM 1105 O O . LYS A 1 156 ? -10.688 -29.603 69.677 1.00 64.32 150 LYS A O 1
ATOM 1107 N N . GLN A 1 157 ? -10.452 -28.335 67.827 1.00 64.39 151 GLN A N 1
ATOM 1108 C CA . GLN A 1 157 ? -10.637 -29.474 66.934 1.00 65.81 151 GLN A CA 1
ATOM 1109 C C . GLN A 1 157 ? -9.494 -30.471 67.074 1.00 67.68 151 GLN A C 1
ATOM 1110 O O . GLN A 1 157 ? -9.715 -31.687 67.064 1.00 69.32 151 GLN A O 1
ATOM 1112 N N . ASN A 1 158 ? -8.262 -29.974 67.212 1.00 66.80 152 ASN A N 1
ATOM 1113 C CA . ASN A 1 158 ? -7.128 -30.868 67.419 1.00 68.86 152 ASN A CA 1
ATOM 1114 C C . ASN A 1 158 ? -7.164 -31.516 68.796 1.00 74.01 152 ASN A C 1
ATOM 1115 O O . ASN A 1 158 ? -6.698 -32.650 68.957 1.00 77.90 152 ASN A O 1
ATOM 1120 N N . GLU A 1 159 ? -7.710 -30.820 69.796 1.00 74.78 153 GLU A N 1
ATOM 1121 C CA . GLU A 1 159 ? -7.777 -31.385 71.140 1.00 76.59 153 GLU A CA 1
ATOM 1122 C C . GLU A 1 159 ? -8.659 -32.626 71.175 1.00 77.49 153 GLU A C 1
ATOM 1123 O O . GLU A 1 159 ? -8.352 -33.597 71.877 1.00 78.73 153 GLU A O 1
ATOM 1129 N N . GLU A 1 160 ? -9.754 -32.619 70.414 1.00 77.95 154 GLU A N 1
ATOM 1130 C CA . GLU A 1 160 ? -10.664 -33.759 70.426 1.00 82.26 154 GLU A CA 1
ATOM 1131 C C . GLU A 1 160 ? -10.044 -34.973 69.741 1.00 83.25 154 GLU A C 1
ATOM 1132 O O . GLU A 1 160 ? -10.197 -36.104 70.217 1.00 85.59 154 GLU A O 1
ATOM 1138 N N . LYS A 1 161 ? -9.342 -34.761 68.624 1.00 82.15 155 LYS A N 1
ATOM 1139 C CA . LYS A 1 161 ? -8.612 -35.861 68.000 1.00 83.68 155 LYS A CA 1
ATOM 1140 C C . LYS A 1 161 ? -7.482 -36.356 68.890 1.00 81.87 155 LYS A C 1
ATOM 1141 O O . LYS A 1 161 ? -7.143 -37.545 68.861 1.00 85.26 155 LYS A O 1
ATOM 1147 N N . LEU A 1 162 ? -6.896 -35.462 69.688 1.00 77.62 156 LEU A N 1
ATOM 1148 C CA . LEU A 1 162 ? -5.722 -35.802 70.482 1.00 74.00 156 LEU A CA 1
ATOM 1149 C C . LEU A 1 162 ? -6.034 -36.783 71.604 1.00 72.43 156 LEU A C 1
ATOM 1150 O O . LEU A 1 162 ? -5.106 -37.373 72.167 1.00 71.68 156 LEU A O 1
ATOM 1155 N N . ALA A 1 163 ? -7.312 -36.975 71.940 1.00 74.01 157 ALA A N 1
ATOM 1156 C CA . ALA A 1 163 ? -7.666 -37.861 73.043 1.00 80.00 157 ALA A CA 1
ATOM 1157 C C . ALA A 1 163 ? -7.462 -39.332 72.701 1.00 81.50 157 ALA A C 1
ATOM 1158 O O . ALA A 1 163 ? -7.451 -40.169 73.609 1.00 85.59 157 ALA A O 1
ATOM 1160 N N . ASN A 1 164 ? -7.305 -39.665 71.422 1.00 79.42 158 ASN A N 1
ATOM 1161 C CA . ASN A 1 164 ? -7.065 -41.035 70.991 1.00 81.49 158 ASN A CA 1
ATOM 1162 C C . ASN A 1 164 ? -5.584 -41.362 70.849 1.00 80.55 158 ASN A C 1
ATOM 1163 O O . ASN A 1 164 ? -5.246 -42.420 70.310 1.00 82.06 158 ASN A O 1
ATOM 1168 N N . TYR A 1 165 ? -4.696 -40.489 71.320 1.00 79.95 159 TYR A N 1
ATOM 1169 C CA . TYR A 1 165 ? -3.265 -40.688 71.159 1.00 80.74 159 TYR A CA 1
ATOM 1170 C C . TYR A 1 165 ? -2.547 -40.392 72.465 1.00 79.85 159 TYR A C 1
ATOM 1171 O O . TYR A 1 165 ? -3.033 -39.629 73.304 1.00 79.32 159 TYR A O 1
ATOM 1180 N N . GLN A 1 166 ? -1.374 -41.008 72.624 1.00 78.82 160 GLN A N 1
ATOM 1181 C CA . GLN A 1 166 ? -0.562 -40.762 73.810 1.00 76.64 160 GLN A CA 1
ATOM 1182 C C . GLN A 1 166 ? -0.013 -39.342 73.815 1.00 72.93 160 GLN A C 1
ATOM 1183 O O . GLN A 1 166 ? -0.075 -38.644 74.833 1.00 72.05 160 GLN A O 1
ATOM 1189 N N . SER A 1 167 ? 0.530 -38.897 72.684 1.00 68.56 161 SER A N 1
ATOM 1190 C CA . SER A 1 167 ? 1.254 -37.639 72.622 1.00 64.58 161 SER A CA 1
ATOM 1191 C C . SER A 1 167 ? 0.945 -36.929 71.314 1.00 64.16 161 SER A C 1
ATOM 1192 O O . SER A 1 167 ? 0.408 -37.516 70.369 1.00 66.06 161 SER A O 1
ATOM 1195 N N . VAL A 1 168 ? 1.298 -35.642 71.274 1.00 60.53 162 VAL A N 1
ATOM 1196 C CA . VAL A 1 168 ? 1.189 -34.872 70.040 1.00 57.62 162 VAL A CA 1
ATOM 1197 C C . VAL A 1 168 ? 2.077 -35.476 68.960 1.00 56.01 162 VAL A C 1
ATOM 1198 O O . VAL A 1 168 ? 1.691 -35.551 67.786 1.00 56.79 162 VAL A O 1
ATOM 1202 N N . GLY A 1 169 ? 3.271 -35.931 69.345 1.00 56.04 163 GLY A N 1
ATOM 1203 C CA . GLY A 1 169 ? 4.184 -36.512 68.373 1.00 56.86 163 GLY A CA 1
ATOM 1204 C C . GLY A 1 169 ? 3.593 -37.710 67.655 1.00 58.46 163 GLY A C 1
ATOM 1205 O O . GLY A 1 169 ? 3.651 -37.804 66.427 1.00 58.63 163 GLY A O 1
ATOM 1206 N N . GLU A 1 170 ? 3.013 -38.644 68.414 1.00 57.77 164 GLU A N 1
ATOM 1207 C CA . GLU A 1 170 ? 2.378 -39.805 67.796 1.00 62.02 164 GLU A CA 1
ATOM 1208 C C . GLU A 1 170 ? 1.216 -39.385 66.904 1.00 62.31 164 GLU A C 1
ATOM 1209 O O . GLU A 1 170 ? 1.018 -39.947 65.820 1.00 64.44 164 GLU A O 1
ATOM 1215 N N . TYR A 1 171 ? 0.439 -38.395 67.346 1.00 61.94 165 TYR A N 1
ATOM 1216 C CA . TYR A 1 171 ? -0.698 -37.922 66.563 1.00 65.45 165 TYR A CA 1
ATOM 1217 C C . TYR A 1 171 ? -0.249 -37.378 65.211 1.00 64.88 165 TYR A C 1
ATOM 1218 O O . TYR A 1 171 ? -0.786 -37.761 64.166 1.00 66.13 165 TYR A O 1
ATOM 1227 N N . LEU A 1 172 ? 0.747 -36.491 65.211 1.00 61.79 166 LEU A N 1
ATOM 1228 C CA . LEU A 1 172 ? 1.227 -35.930 63.952 1.00 60.72 166 LEU A CA 1
ATOM 1229 C C . LEU A 1 172 ? 1.933 -36.985 63.108 1.00 62.02 166 LEU A C 1
ATOM 1230 O O . LEU A 1 172 ? 1.830 -36.973 61.876 1.00 62.60 166 LEU A O 1
ATOM 1235 N N . TYR A 1 173 ? 2.652 -37.906 63.752 1.00 59.11 167 TYR A N 1
ATOM 1236 C CA . TYR A 1 173 ? 3.415 -38.898 63.003 1.00 63.14 167 TYR A CA 1
ATOM 1237 C C . TYR A 1 173 ? 2.501 -39.907 62.321 1.00 71.26 167 TYR A C 1
ATOM 1238 O O . TYR A 1 173 ? 2.801 -40.377 61.217 1.00 77.01 167 TYR A O 1
ATOM 1247 N N . LYS A 1 174 ? 1.381 -40.249 62.954 1.00 71.03 168 LYS A N 1
ATOM 1248 C CA . LYS A 1 174 ? 0.503 -41.286 62.427 1.00 73.62 168 LYS A CA 1
ATOM 1249 C C . LYS A 1 174 ? -0.629 -40.740 61.571 1.00 74.03 168 LYS A C 1
ATOM 1250 O O . LYS A 1 174 ? -1.120 -41.451 60.687 1.00 76.85 168 LYS A O 1
ATOM 1256 N N . GLU A 1 175 ? -1.058 -39.502 61.807 1.00 71.63 169 GLU A N 1
ATOM 1257 C CA . GLU A 1 175 ? -2.181 -38.940 61.068 1.00 73.04 169 GLU A CA 1
ATOM 1258 C C . GLU A 1 175 ? -1.754 -38.150 59.840 1.00 71.91 169 GLU A C 1
ATOM 1259 O O . GLU A 1 175 ? -2.504 -38.099 58.859 1.00 73.23 169 GLU A O 1
ATOM 1265 N N . TYR A 1 176 ? -0.575 -37.539 59.861 1.00 68.79 170 TYR A N 1
ATOM 1266 C CA . TYR A 1 176 ? -0.212 -36.646 58.766 1.00 66.23 170 TYR A CA 1
ATOM 1267 C C . TYR A 1 176 ? 1.161 -36.919 58.170 1.00 65.32 170 TYR A C 1
ATOM 1268 O O . TYR A 1 176 ? 1.328 -36.775 56.957 1.00 62.93 170 TYR A O 1
ATOM 1277 N N . PHE A 1 177 ? 2.146 -37.306 58.981 1.00 64.34 171 PHE A N 1
ATOM 1278 C CA . PHE A 1 177 ? 3.517 -37.380 58.488 1.00 61.50 171 PHE A CA 1
ATOM 1279 C C . PHE A 1 177 ? 3.653 -38.421 57.385 1.00 60.98 171 PHE A C 1
ATOM 1280 O O . PHE A 1 177 ? 3.450 -39.617 57.616 1.00 61.55 171 PHE A O 1
ATOM 1288 N N . GLN A 1 178 ? 4.013 -37.953 56.188 1.00 61.21 172 GLN A N 1
ATOM 1289 C CA . GLN A 1 178 ? 4.208 -38.807 55.015 1.00 62.67 172 GLN A CA 1
ATOM 1290 C C . GLN A 1 178 ? 2.989 -39.687 54.756 1.00 64.59 172 GLN A C 1
ATOM 1291 O O . GLN A 1 178 ? 3.105 -40.850 54.366 1.00 64.63 172 GLN A O 1
ATOM 1297 N N . LYS A 1 179 ? 1.807 -39.124 54.980 1.00 65.05 173 LYS A N 1
ATOM 1298 C CA . LYS A 1 179 ? 0.547 -39.759 54.624 1.00 69.49 173 LYS A CA 1
ATOM 1299 C C . LYS A 1 179 ? -0.041 -39.034 53.421 1.00 71.37 173 LYS A C 1
ATOM 1300 O O . LYS A 1 179 ? 0.019 -37.804 53.338 1.00 69.69 173 LYS A O 1
ATOM 1306 N N . PHE A 1 180 ? -0.595 -39.797 52.485 1.00 75.95 174 PHE A N 1
ATOM 1307 C CA . PHE A 1 180 ? -1.081 -39.217 51.242 1.00 77.27 174 PHE A CA 1
ATOM 1308 C C . PHE A 1 180 ? -2.496 -38.680 51.408 1.00 82.53 174 PHE A C 1
ATOM 1309 O O . PHE A 1 180 ? -3.355 -39.325 52.017 1.00 85.60 174 PHE A O 1
ATOM 1317 N N . LYS A 1 181 ? -2.733 -37.493 50.856 1.00 83.25 175 LYS A N 1
ATOM 1318 C CA . LYS A 1 181 ? -4.027 -36.834 50.969 1.00 86.00 175 LYS A CA 1
ATOM 1319 C C . LYS A 1 181 ? -5.065 -37.566 50.119 1.00 90.16 175 LYS A C 1
ATOM 1320 O O . LYS A 1 181 ? -4.839 -38.667 49.607 1.00 90.69 175 LYS A O 1
ATOM 1326 N N . GLU A 1 182 ? -6.226 -36.933 49.952 1.00 94.77 176 GLU A N 1
ATOM 1327 C CA . GLU A 1 182 ? -7.356 -37.535 49.255 1.00 104.15 176 GLU A CA 1
ATOM 1328 C C . GLU A 1 182 ? -7.029 -37.837 47.798 1.00 106.11 176 GLU A C 1
ATOM 1329 O O . GLU A 1 182 ? -6.944 -36.921 46.974 1.00 106.59 176 GLU A O 1
ATOM 1335 N N . ASN A 1 183 ? -6.841 -39.120 47.478 1.00 106.43 177 ASN A N 1
ATOM 1336 C CA . ASN A 1 183 ? -6.655 -39.574 46.099 1.00 107.63 177 ASN A CA 1
ATOM 1337 C C . ASN A 1 183 ? -5.452 -38.894 45.446 1.00 101.78 177 ASN A C 1
ATOM 1338 O O . ASN A 1 183 ? -5.503 -38.477 44.287 1.00 104.04 177 ASN A O 1
ATOM 1343 N N . SER A 1 184 ? -4.358 -38.782 46.193 1.00 93.18 178 SER A N 1
ATOM 1344 C CA . SER A 1 184 ? -3.184 -38.057 45.736 1.00 85.61 178 SER A CA 1
ATOM 1345 C C . SER A 1 184 ? -1.925 -38.882 45.963 1.00 84.41 178 SER A C 1
ATOM 1346 O O . SER A 1 184 ? -1.886 -39.786 46.802 1.00 86.30 178 SER A O 1
ATOM 1349 N N . LYS A 1 185 ? -0.890 -38.554 45.192 1.00 81.47 179 LYS A N 1
ATOM 1350 C CA . LYS A 1 185 ? 0.445 -39.099 45.384 1.00 80.90 179 LYS A CA 1
ATOM 1351 C C . LYS A 1 185 ? 1.363 -38.128 46.119 1.00 79.44 179 LYS A C 1
ATOM 1352 O O . LYS A 1 185 ? 2.582 -38.325 46.128 1.00 79.79 179 LYS A O 1
ATOM 1354 N N . GLU A 1 186 ? 0.806 -37.085 46.729 1.00 63.73 180 GLU A N 1
ATOM 1355 C CA . GLU A 1 186 ? 1.574 -36.083 47.452 1.00 63.90 180 GLU A CA 1
ATOM 1356 C C . GLU A 1 186 ? 1.401 -36.267 48.954 1.00 59.17 180 GLU A C 1
ATOM 1357 O O . GLU A 1 186 ? 0.285 -36.480 49.441 1.00 58.33 180 GLU A O 1
ATOM 1363 N N . PHE A 1 187 ? 2.512 -36.187 49.680 1.00 56.26 181 PHE A N 1
ATOM 1364 C CA . PHE A 1 187 ? 2.451 -36.177 51.135 1.00 54.03 181 PHE A CA 1
ATOM 1365 C C . PHE A 1 187 ? 1.604 -35.006 51.616 1.00 52.44 181 PHE A C 1
ATOM 1366 O O . PHE A 1 187 ? 1.724 -33.885 51.114 1.00 54.48 181 PHE A O 1
ATOM 1374 N N . THR A 1 188 ? 0.733 -35.269 52.587 1.00 51.99 182 THR A N 1
ATOM 1375 C CA . THR A 1 188 ? 0.005 -34.174 53.204 1.00 55.08 182 THR A CA 1
ATOM 1376 C C . THR A 1 188 ? 0.918 -33.426 54.175 1.00 51.44 182 THR A C 1
ATOM 1377 O O . THR A 1 188 ? 2.053 -33.829 54.440 1.00 49.10 182 THR A O 1
ATOM 1381 N N . ASN A 1 189 ? 0.410 -32.320 54.708 1.00 52.60 183 ASN A N 1
ATOM 1382 C CA . ASN A 1 189 ? 1.221 -31.414 55.509 1.00 51.84 183 ASN A CA 1
ATOM 1383 C C . ASN A 1 189 ? 1.095 -31.735 56.993 1.00 52.07 183 ASN A C 1
ATOM 1384 O O . ASN A 1 189 ? -0.003 -31.998 57.490 1.00 52.58 183 ASN A O 1
ATOM 1389 N N . VAL A 1 190 ? 2.226 -31.724 57.690 1.00 50.47 184 VAL A N 1
ATOM 1390 C CA . VAL A 1 190 ? 2.229 -31.719 59.150 1.00 49.84 184 VAL A CA 1
ATOM 1391 C C . VAL A 1 190 ? 2.269 -30.297 59.675 1.00 50.06 184 VAL A C 1
ATOM 1392 O O . VAL A 1 190 ? 1.470 -29.908 60.529 1.00 50.76 184 VAL A O 1
ATOM 1396 N N . ARG A 1 191 ? 3.213 -29.513 59.171 1.00 47.84 185 ARG A N 1
ATOM 1397 C CA . ARG A 1 191 ? 3.237 -28.084 59.419 1.00 46.11 185 ARG A CA 1
ATOM 1398 C C . ARG A 1 191 ? 2.025 -27.424 58.772 1.00 50.13 185 ARG A C 1
ATOM 1399 O O . ARG A 1 191 ? 1.390 -27.975 57.866 1.00 55.78 185 ARG A O 1
ATOM 1407 N N . ASN A 1 192 ? 1.700 -26.229 59.250 1.00 47.08 186 ASN A N 1
ATOM 1408 C CA . ASN A 1 192 ? 0.657 -25.453 58.601 1.00 47.92 186 ASN A CA 1
ATOM 1409 C C . ASN A 1 192 ? 1.144 -24.952 57.246 1.00 48.98 186 ASN A C 1
ATOM 1410 O O . ASN A 1 192 ? 2.340 -24.737 57.029 1.00 50.25 186 ASN A O 1
ATOM 1415 N N . LYS A 1 193 ? 0.203 -24.781 56.323 1.00 48.18 187 LYS A N 1
ATOM 1416 C CA . LYS A 1 193 ? 0.512 -24.313 54.980 1.00 49.40 187 LYS A CA 1
ATOM 1417 C C . LYS A 1 193 ? -0.437 -23.190 54.599 1.00 51.63 187 LYS A C 1
ATOM 1418 O O . LYS A 1 193 ? -1.616 -23.217 54.961 1.00 50.35 187 LYS A O 1
ATOM 1424 N N . LYS A 1 194 ? 0.101 -22.201 53.883 1.00 61.99 188 LYS A N 1
ATOM 1425 C CA . LYS A 1 194 ? -0.664 -21.188 53.158 1.00 66.69 188 LYS A CA 1
ATOM 1426 C C . LYS A 1 194 ? -1.927 -20.713 53.868 1.00 70.52 188 LYS A C 1
ATOM 1427 O O . LYS A 1 194 ? -3.034 -21.138 53.518 1.00 77.07 188 LYS A O 1
ATOM 1429 N N . GLU A 1 195 ? -1.767 -19.844 54.865 1.00 60.49 189 GLU A N 1
ATOM 1430 C CA . GLU A 1 195 ? -2.879 -19.162 55.524 1.00 61.85 189 GLU A CA 1
ATOM 1431 C C . GLU A 1 195 ? -3.798 -20.095 56.308 1.00 60.44 189 GLU A C 1
ATOM 1432 O O . GLU A 1 195 ? -4.801 -19.645 56.871 1.00 63.65 189 GLU A O 1
ATOM 1438 N N . SER A 1 196 ? -3.482 -21.384 56.356 1.00 54.77 190 SER A N 1
ATOM 1439 C CA . SER A 1 196 ? -4.265 -22.312 57.155 1.00 54.80 190 SER A CA 1
ATOM 1440 C C . SER A 1 196 ? -3.644 -22.474 58.536 1.00 51.90 190 SER A C 1
ATOM 1441 O O . SER A 1 196 ? -2.421 -22.563 58.678 1.00 49.32 190 SER A O 1
ATOM 1444 N N . TYR A 1 197 ? -4.502 -22.510 59.555 1.00 54.26 191 TYR A N 1
ATOM 1445 C CA . TYR A 1 197 ? -4.086 -22.740 60.933 1.00 49.87 191 TYR A CA 1
ATOM 1446 C C . TYR A 1 197 ? -4.565 -24.089 61.455 1.00 53.56 191 TYR A C 1
ATOM 1447 O O . TYR A 1 197 ? -4.699 -24.268 62.669 1.00 58.70 191 TYR A O 1
ATOM 1456 N N . GLU A 1 198 ? -4.801 -25.050 60.559 1.00 52.91 192 GLU A N 1
ATOM 1457 C CA . GLU A 1 198 ? -5.522 -26.268 60.922 1.00 56.08 192 GLU A CA 1
ATOM 1458 C C . GLU A 1 198 ? -4.755 -27.122 61.926 1.00 54.68 192 GLU A C 1
ATOM 1459 O O . GLU A 1 198 ? -5.370 -27.840 62.722 1.00 49.45 192 GLU A O 1
ATOM 1465 N N . ARG A 1 199 ? -3.427 -27.064 61.910 1.00 50.71 193 ARG A N 1
ATOM 1466 C CA . ARG A 1 199 ? -2.602 -27.936 62.735 1.00 49.72 193 ARG A CA 1
ATOM 1467 C C . ARG A 1 199 ? -2.241 -27.326 64.087 1.00 51.25 193 ARG A C 1
ATOM 1468 O O . ARG A 1 199 ? -1.458 -27.928 64.830 1.00 51.28 193 ARG A O 1
ATOM 1476 N N . CYS A 1 200 ? -2.791 -26.160 64.426 1.00 51.25 194 CYS A N 1
ATOM 1477 C CA . CYS A 1 200 ? -2.443 -25.505 65.683 1.00 48.77 194 CYS A CA 1
ATOM 1478 C C . CYS A 1 200 ? -2.865 -26.352 66.878 1.00 50.32 194 CYS A C 1
ATOM 1479 O O . CYS A 1 200 ? -4.010 -26.806 66.962 1.00 51.21 194 CYS A O 1
ATOM 1482 N N . ILE A 1 201 ? -1.930 -26.564 67.802 1.00 51.22 195 ILE A N 1
ATOM 1483 C CA . ILE A 1 201 ? -2.152 -27.370 68.997 1.00 53.94 195 ILE A CA 1
ATOM 1484 C C . ILE A 1 201 ? -1.703 -26.573 70.214 1.00 56.27 195 ILE A C 1
ATOM 1485 O O . ILE A 1 201 ? -0.643 -25.937 70.192 1.00 55.92 195 ILE A O 1
ATOM 1490 N N . ALA A 1 202 ? -2.511 -26.611 71.274 1.00 57.94 196 ALA A N 1
ATOM 1491 C CA . ALA A 1 202 ? -2.218 -25.841 72.477 1.00 54.43 196 ALA A CA 1
ATOM 1492 C C . ALA A 1 202 ? -0.875 -26.244 73.074 1.00 52.03 196 ALA A C 1
ATOM 1493 O O . ALA A 1 202 ? -0.517 -27.425 73.112 1.00 52.11 196 ALA A O 1
ATOM 1495 N N . GLN A 1 203 ? -0.138 -25.242 73.558 1.00 50.75 197 GLN A N 1
ATOM 1496 C CA . GLN A 1 203 ? 1.218 -25.462 74.051 1.00 50.00 197 GLN A CA 1
ATOM 1497 C C . GLN A 1 203 ? 1.259 -26.452 75.213 1.00 54.52 197 GLN A C 1
ATOM 1498 O O . GLN A 1 203 ? 2.237 -27.196 75.355 1.00 54.32 197 GLN A O 1
ATOM 1504 N N . SER A 1 204 ? 0.210 -26.491 76.041 1.00 50.58 198 SER A N 1
ATOM 1505 C CA . SER A 1 204 ? 0.215 -27.381 77.198 1.00 58.02 198 SER A CA 1
ATOM 1506 C C . SER A 1 204 ? 0.310 -28.847 76.790 1.00 61.26 198 SER A C 1
ATOM 1507 O O . SER A 1 204 ? 0.862 -29.662 77.538 1.00 60.70 198 SER A O 1
ATOM 1510 N N . PHE A 1 205 ? -0.219 -29.203 75.616 1.00 61.44 199 PHE A N 1
ATOM 1511 C CA . PHE A 1 205 ? -0.117 -30.586 75.161 1.00 61.61 199 PHE A CA 1
ATOM 1512 C C . PHE A 1 205 ? 1.308 -30.939 74.757 1.00 57.70 199 PHE A C 1
ATOM 1513 O O . PHE A 1 205 ? 1.744 -32.077 74.962 1.00 58.32 199 PHE A O 1
ATOM 1521 N N . LEU A 1 206 ? 2.048 -29.984 74.192 1.00 55.39 200 LEU A N 1
ATOM 1522 C CA . LEU A 1 206 ? 3.439 -30.249 73.845 1.00 53.77 200 LEU A CA 1
ATOM 1523 C C . LEU A 1 206 ? 4.323 -30.297 75.084 1.00 54.64 200 LEU A C 1
ATOM 1524 O O . LEU A 1 206 ? 5.336 -31.006 75.095 1.00 54.00 200 LEU A O 1
ATOM 1529 N N . LYS A 1 207 ? 3.960 -29.557 76.134 1.00 54.51 201 LYS A N 1
ATOM 1530 C CA . LYS A 1 207 ? 4.652 -29.722 77.405 1.00 57.08 201 LYS A CA 1
ATOM 1531 C C . LYS A 1 207 ? 4.359 -31.087 78.012 1.00 60.60 201 LYS A C 1
ATOM 1532 O O . LYS A 1 207 ? 5.242 -31.691 78.631 1.00 62.09 201 LYS A O 1
ATOM 1538 N N . ASP A 1 208 ? 3.135 -31.595 77.831 1.00 63.34 202 ASP A N 1
ATOM 1539 C CA . ASP A 1 208 ? 2.810 -32.935 78.309 1.00 65.43 202 ASP A CA 1
ATOM 1540 C C . ASP A 1 208 ? 3.626 -33.993 77.579 1.00 64.40 202 ASP A C 1
ATOM 1541 O O . ASP A 1 208 ? 4.028 -34.996 78.178 1.00 66.75 202 ASP A O 1
ATOM 1546 N N . GLU A 1 209 ? 3.882 -33.788 76.286 1.00 63.77 203 GLU A N 1
ATOM 1547 C CA . GLU A 1 209 ? 4.629 -34.782 75.523 1.00 61.85 203 GLU A CA 1
ATOM 1548 C C . GLU A 1 209 ? 6.073 -34.868 76.001 1.00 61.31 203 GLU A C 1
ATOM 1549 O O . GLU A 1 209 ? 6.590 -35.963 76.251 1.00 62.60 203 GLU A O 1
ATOM 1555 N N . LEU A 1 210 ? 6.738 -33.718 76.140 1.00 59.90 204 LEU A N 1
ATOM 1556 C CA . LEU A 1 210 ? 8.125 -33.722 76.594 1.00 60.75 204 LEU A CA 1
ATOM 1557 C C . LEU A 1 210 ? 8.255 -34.276 78.011 1.00 65.80 204 LEU A C 1
ATOM 1558 O O . LEU A 1 210 ? 9.260 -34.922 78.329 1.00 67.80 204 LEU A O 1
ATOM 1563 N N . LYS A 1 211 ? 7.258 -34.043 78.870 1.00 58.38 205 LYS A N 1
ATOM 1564 C CA . LYS A 1 211 ? 7.265 -34.686 80.182 1.00 67.50 205 LYS A CA 1
ATOM 1565 C C . LYS A 1 211 ? 7.101 -36.195 80.052 1.00 68.19 205 LYS A C 1
ATOM 1566 O O . LYS A 1 211 ? 7.764 -36.961 80.761 1.00 73.30 205 LYS A O 1
ATOM 1572 N N . LEU A 1 212 ? 6.222 -36.638 79.150 1.00 64.19 206 LEU A N 1
ATOM 1573 C CA . LEU A 1 212 ? 6.012 -38.067 78.953 1.00 67.63 206 LEU A CA 1
ATOM 1574 C C . LEU A 1 212 ? 7.242 -38.728 78.346 1.00 67.91 206 LEU A C 1
ATOM 1575 O O . LEU A 1 212 ? 7.600 -39.850 78.722 1.00 70.36 206 LEU A O 1
ATOM 1580 N N . ILE A 1 213 ? 7.901 -38.047 77.406 1.00 66.28 207 ILE A N 1
ATOM 1581 C CA . ILE A 1 213 ? 9.082 -38.619 76.764 1.00 64.91 207 ILE A CA 1
ATOM 1582 C C . ILE A 1 213 ? 10.202 -38.812 77.778 1.00 67.63 207 ILE A C 1
ATOM 1583 O O . ILE A 1 213 ? 10.890 -39.840 77.774 1.00 68.67 207 ILE A O 1
ATOM 1588 N N . PHE A 1 214 ? 10.403 -37.830 78.663 1.00 67.79 208 PHE A N 1
ATOM 1589 C CA . PHE A 1 214 ? 11.399 -37.979 79.720 1.00 68.34 208 PHE A CA 1
ATOM 1590 C C . PHE A 1 214 ? 11.083 -39.182 80.600 1.00 70.51 208 PHE A C 1
ATOM 1591 O O . PHE A 1 214 ? 11.962 -40.003 80.889 1.00 69.82 208 PHE A O 1
ATOM 1599 N N . LYS A 1 215 ? 9.823 -39.308 81.024 1.00 73.23 209 LYS A N 1
ATOM 1600 C CA . LYS A 1 215 ? 9.431 -40.413 81.894 1.00 78.46 209 LYS A CA 1
ATOM 1601 C C . LYS A 1 215 ? 9.575 -41.757 81.190 1.00 78.84 209 LYS A C 1
ATOM 1602 O O . LYS A 1 215 ? 10.025 -42.737 81.796 1.00 80.07 209 LYS A O 1
ATOM 1608 N N . LYS A 1 216 ? 9.201 -41.825 79.910 1.00 77.01 210 LYS A N 1
ATOM 1609 C CA . LYS A 1 216 ? 9.308 -43.083 79.177 1.00 79.65 210 LYS A CA 1
ATOM 1610 C C . LYS A 1 216 ? 10.763 -43.448 78.912 1.00 80.19 210 LYS A C 1
ATOM 1611 O O . LYS A 1 216 ? 11.143 -44.618 79.029 1.00 83.48 210 LYS A O 1
ATOM 1617 N N . GLN A 1 217 ? 11.591 -42.464 78.550 1.00 79.31 211 GLN A N 1
ATOM 1618 C CA . GLN A 1 217 ? 13.019 -42.726 78.400 1.00 80.07 211 GLN A CA 1
ATOM 1619 C C . GLN A 1 217 ? 13.647 -43.128 79.725 1.00 85.02 211 GLN A C 1
ATOM 1620 O O . GLN A 1 217 ? 14.618 -43.894 79.748 1.00 85.99 211 GLN A O 1
ATOM 1626 N N . ARG A 1 218 ? 13.110 -42.619 80.833 1.00 89.84 212 ARG A N 1
ATOM 1627 C CA . ARG A 1 218 ? 13.572 -43.041 82.149 1.00 94.61 212 ARG A CA 1
ATOM 1628 C C . ARG A 1 218 ? 13.299 -44.523 82.369 1.00 96.54 212 ARG A C 1
ATOM 1629 O O . ARG A 1 218 ? 14.156 -45.253 82.882 1.00 100.23 212 ARG A O 1
ATOM 1637 N N . GLU A 1 219 ? 12.112 -44.988 81.971 1.00 93.26 213 GLU A N 1
ATOM 1638 C CA . GLU A 1 219 ? 11.776 -46.398 82.124 1.00 92.99 213 GLU A CA 1
ATOM 1639 C C . GLU A 1 219 ? 12.624 -47.280 81.217 1.00 89.24 213 GLU A C 1
ATOM 1640 O O . GLU A 1 219 ? 12.872 -48.446 81.546 1.00 92.34 213 GLU A O 1
ATOM 1646 N N . PHE A 1 220 ? 13.076 -46.750 80.084 1.00 82.56 214 PHE A N 1
ATOM 1647 C CA . PHE A 1 220 ? 13.849 -47.520 79.120 1.00 79.11 214 PHE A CA 1
ATOM 1648 C C . PHE A 1 220 ? 15.342 -47.528 79.417 1.00 77.45 214 PHE A C 1
ATOM 1649 O O . PHE A 1 220 ? 16.097 -48.189 78.697 1.00 75.64 214 PHE A O 1
ATOM 1657 N N . GLY A 1 221 ? 15.787 -46.818 80.451 1.00 79.61 215 GLY A N 1
ATOM 1658 C CA . GLY A 1 221 ? 17.174 -46.856 80.867 1.00 81.38 215 GLY A CA 1
ATOM 1659 C C . GLY A 1 221 ? 17.990 -45.625 80.539 1.00 80.96 215 GLY A C 1
ATOM 1660 O O . GLY A 1 221 ? 19.194 -45.615 80.824 1.00 82.09 215 GLY A O 1
ATOM 1661 N N . PHE A 1 222 ? 17.393 -44.593 79.947 1.00 78.76 216 PHE A N 1
ATOM 1662 C CA . PHE A 1 222 ? 18.126 -43.360 79.698 1.00 80.49 216 PHE A CA 1
ATOM 1663 C C . PHE A 1 222 ? 18.441 -42.683 81.025 1.00 88.57 216 PHE A C 1
ATOM 1664 O O . PHE A 1 222 ? 17.554 -42.487 81.863 1.00 86.19 216 PHE A O 1
ATOM 1672 N N . SER A 1 223 ? 19.708 -42.335 81.221 1.00 99.19 217 SER A N 1
ATOM 1673 C CA . SER A 1 223 ? 20.185 -41.759 82.471 1.00 102.24 217 SER A CA 1
ATOM 1674 C C . SER A 1 223 ? 20.450 -40.272 82.285 1.00 98.16 217 SER A C 1
ATOM 1675 O O . SER A 1 223 ? 21.152 -39.873 81.350 1.00 97.93 217 SER A O 1
ATOM 1678 N N . PHE A 1 224 ? 19.882 -39.460 83.173 1.00 92.85 218 PHE A N 1
ATOM 1679 C CA . PHE A 1 224 ? 20.096 -38.021 83.158 1.00 89.41 218 PHE A CA 1
ATOM 1680 C C . PHE A 1 224 ? 19.793 -37.472 84.544 1.00 86.03 218 PHE A C 1
ATOM 1681 O O . PHE A 1 224 ? 18.924 -37.988 85.253 1.00 87.12 218 PHE A O 1
ATOM 1689 N N . SER A 1 225 ? 20.524 -36.428 84.921 1.00 83.03 219 SER A N 1
ATOM 1690 C CA . SER A 1 225 ? 20.304 -35.797 86.214 1.00 84.89 219 SER A CA 1
ATOM 1691 C C . SER A 1 225 ? 18.901 -35.204 86.286 1.00 85.33 219 SER A C 1
ATOM 1692 O O . SER A 1 225 ? 18.332 -34.769 85.281 1.00 83.41 219 SER A O 1
ATOM 1695 N N . LYS A 1 226 ?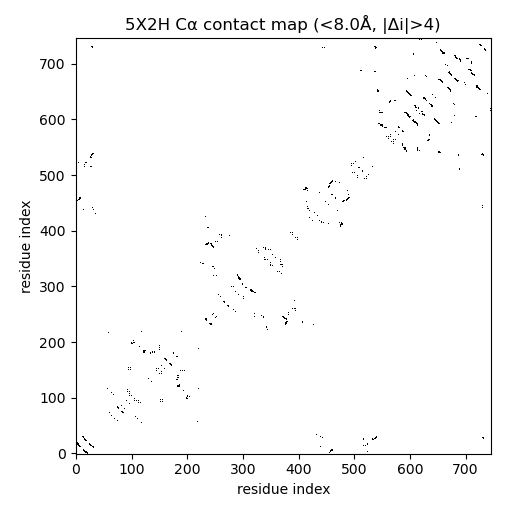 18.334 -35.204 87.497 1.00 87.89 220 LYS A N 1
ATOM 1696 C CA . LYS A 1 226 ? 17.015 -34.612 87.693 1.00 86.22 220 LYS A CA 1
ATOM 1697 C C . LYS A 1 226 ? 17.016 -33.135 87.333 1.00 83.23 220 LYS A C 1
ATOM 1698 O O . LYS A 1 226 ? 16.018 -32.619 86.812 1.00 73.74 220 LYS A O 1
ATOM 1700 N N . LYS A 1 227 ? 18.129 -32.444 87.591 1.00 83.38 221 LYS A N 1
ATOM 1701 C CA . LYS A 1 227 ? 18.228 -31.029 87.256 1.00 85.51 221 LYS A CA 1
ATOM 1702 C C . LYS A 1 227 ? 18.143 -30.801 85.751 1.00 71.18 221 LYS A C 1
ATOM 1703 O O . LYS A 1 227 ? 17.706 -29.731 85.312 1.00 69.04 221 LYS A O 1
ATOM 1709 N N . PHE A 1 228 ? 18.538 -31.794 84.951 1.00 71.41 222 PHE A N 1
ATOM 1710 C CA . PHE A 1 228 ? 18.496 -31.648 83.500 1.00 67.50 222 PHE A CA 1
ATOM 1711 C C . PHE A 1 228 ? 17.065 -31.492 83.002 1.00 66.63 222 PHE A C 1
ATOM 1712 O O . PHE A 1 228 ? 16.751 -30.538 82.280 1.00 64.45 222 PHE A O 1
ATOM 1720 N N . GLU A 1 229 ? 16.177 -32.416 83.383 1.00 66.44 223 GLU A N 1
ATOM 1721 C CA . GLU A 1 229 ? 14.792 -32.327 82.930 1.00 74.36 223 GLU A CA 1
ATOM 1722 C C . GLU A 1 229 ? 14.119 -31.064 83.449 1.00 70.69 223 GLU A C 1
ATOM 1723 O O . GLU A 1 229 ? 13.351 -30.419 82.727 1.00 72.19 223 GLU A O 1
ATOM 1729 N N . GLU A 1 230 ? 14.392 -30.697 84.702 1.00 73.30 224 GLU A N 1
ATOM 1730 C CA . GLU A 1 230 ? 13.803 -29.483 85.254 1.00 71.92 224 GLU A CA 1
ATOM 1731 C C . GLU A 1 230 ? 14.274 -28.250 84.493 1.00 66.21 224 GLU A C 1
ATOM 1732 O O . GLU A 1 230 ? 13.482 -27.344 84.213 1.00 62.39 224 GLU A O 1
ATOM 1734 N N . GLU A 1 231 ? 15.561 -28.203 84.144 1.00 64.90 225 GLU A N 1
ATOM 1735 C CA . GLU A 1 231 ? 16.077 -27.067 83.389 1.00 65.73 225 GLU A CA 1
ATOM 1736 C C . GLU A 1 231 ? 15.517 -27.042 81.972 1.00 61.69 225 GLU A C 1
ATOM 1737 O O . GLU A 1 231 ? 15.139 -25.979 81.469 1.00 58.59 225 GLU A O 1
ATOM 1743 N N . VAL A 1 232 ? 15.449 -28.203 81.316 1.00 58.94 226 VAL A N 1
ATOM 1744 C CA . VAL A 1 232 ? 14.948 -28.258 79.945 1.00 56.47 226 VAL A CA 1
ATOM 1745 C C . VAL A 1 232 ? 13.499 -27.793 79.884 1.00 61.80 226 VAL A C 1
ATOM 1746 O O . VAL A 1 232 ? 13.123 -26.997 79.015 1.00 64.10 226 VAL A O 1
ATOM 1750 N N . LEU A 1 233 ? 12.667 -28.266 80.814 1.00 62.20 227 LEU A N 1
ATOM 1751 C CA . LEU A 1 233 ? 11.257 -27.891 80.801 1.00 59.04 227 LEU A CA 1
ATOM 1752 C C . LEU A 1 233 ? 11.070 -26.406 81.083 1.00 55.45 227 LEU A C 1
ATOM 1753 O O . LEU A 1 233 ? 10.292 -25.735 80.396 1.00 53.73 227 LEU A O 1
ATOM 1758 N N . SER A 1 234 ? 11.773 -25.871 82.084 1.00 56.86 228 SER A N 1
ATOM 1759 C CA . SER A 1 234 ? 11.596 -24.463 82.427 1.00 62.02 228 SER A CA 1
ATOM 1760 C C . SER A 1 234 ? 12.120 -23.550 81.324 1.00 54.22 228 SER A C 1
ATOM 1761 O O . SER A 1 234 ? 11.506 -22.522 81.022 1.00 52.88 228 SER A O 1
ATOM 1764 N N . VAL A 1 235 ? 13.248 -23.909 80.707 1.00 58.15 229 VAL A N 1
ATOM 1765 C CA . VAL A 1 235 ? 13.827 -23.060 79.669 1.00 55.04 229 VAL A CA 1
ATOM 1766 C C . VAL A 1 235 ? 12.984 -23.106 78.398 1.00 50.26 229 VAL A C 1
ATOM 1767 O O . VAL A 1 235 ? 12.745 -22.075 77.760 1.00 50.29 229 VAL A O 1
ATOM 1771 N N . ALA A 1 236 ? 12.511 -24.294 78.016 1.00 50.21 230 ALA A N 1
ATOM 1772 C CA . ALA A 1 236 ? 11.781 -24.425 76.759 1.00 51.56 230 ALA A CA 1
ATOM 1773 C C . ALA A 1 236 ? 10.435 -23.713 76.799 1.00 52.07 230 ALA A C 1
ATOM 1774 O O . ALA A 1 236 ? 9.957 -23.238 75.761 1.00 49.54 230 ALA A O 1
ATOM 1776 N N . PHE A 1 237 ? 9.812 -23.618 77.976 1.00 52.51 231 PHE A N 1
ATOM 1777 C CA . PHE A 1 237 ? 8.449 -23.111 78.079 1.00 52.85 231 PHE A CA 1
ATOM 1778 C C . PHE A 1 237 ? 8.357 -21.822 78.885 1.00 48.77 231 PHE A C 1
ATOM 1779 O O . PHE A 1 237 ? 7.256 -21.415 79.268 1.00 48.85 231 PHE A O 1
ATOM 1787 N N . TYR A 1 238 ? 9.486 -21.168 79.141 1.00 49.97 232 TYR A N 1
ATOM 1788 C CA . TYR A 1 238 ? 9.462 -19.891 79.840 1.00 49.09 232 TYR A CA 1
ATOM 1789 C C . TYR A 1 238 ? 8.788 -18.830 78.981 1.00 47.33 232 TYR A C 1
ATOM 1790 O O . TYR A 1 238 ? 8.969 -18.787 77.761 1.00 46.02 232 TYR A O 1
ATOM 1799 N N . LYS A 1 239 ? 7.998 -17.972 79.625 1.00 50.05 233 LYS A N 1
ATOM 1800 C CA . LYS A 1 239 ? 7.312 -16.879 78.946 1.00 48.03 233 LYS A CA 1
ATOM 1801 C C . LYS A 1 239 ? 7.336 -15.659 79.851 1.00 50.95 233 LYS A C 1
ATOM 1802 O O . LYS A 1 239 ? 6.881 -15.726 80.996 1.00 47.63 233 LYS A O 1
ATOM 1808 N N . ARG A 1 240 ? 7.864 -14.549 79.339 1.00 51.20 234 ARG A N 1
ATOM 1809 C CA . ARG A 1 240 ? 7.937 -13.325 80.126 1.00 50.10 234 ARG A CA 1
ATOM 1810 C C . ARG A 1 240 ? 6.550 -12.724 80.314 1.00 50.48 234 ARG A C 1
ATOM 1811 O O . ARG A 1 240 ? 5.699 -12.791 79.422 1.00 50.71 234 ARG A O 1
ATOM 1819 N N . ALA A 1 241 ? 6.324 -12.135 81.485 1.00 46.35 235 ALA A N 1
ATOM 1820 C CA . ALA A 1 241 ? 5.112 -11.364 81.707 1.00 52.42 235 ALA A CA 1
ATOM 1821 C C . ALA A 1 241 ? 5.228 -10.016 80.996 1.00 49.71 235 ALA A C 1
ATOM 1822 O O . ALA A 1 241 ? 6.262 -9.675 80.415 1.00 50.07 235 ALA A O 1
ATOM 1824 N N . LEU A 1 242 ? 4.146 -9.238 81.039 1.00 48.05 236 LEU A N 1
ATOM 1825 C CA . LEU A 1 242 ? 4.150 -7.924 80.409 1.00 45.02 236 LEU A CA 1
ATOM 1826 C C . LEU A 1 242 ? 5.272 -7.062 80.974 1.00 46.75 236 LEU A C 1
ATOM 1827 O O . LEU A 1 242 ? 5.505 -7.039 82.186 1.00 48.82 236 LEU A O 1
ATOM 1832 N N . LYS A 1 243 ? 5.977 -6.369 80.084 1.00 46.43 237 LYS A N 1
ATOM 1833 C CA . LYS A 1 243 ? 7.001 -5.423 80.502 1.00 46.46 237 LYS A CA 1
ATOM 1834 C C . LYS A 1 243 ? 6.378 -4.333 81.368 1.00 48.22 237 LYS A C 1
ATOM 1835 O O . LYS A 1 243 ? 5.191 -4.016 81.245 1.00 45.01 237 LYS A O 1
ATOM 1841 N N . ASP A 1 244 ? 7.186 -3.772 82.267 1.00 50.60 238 ASP A N 1
ATOM 1842 C CA . ASP A 1 244 ? 6.692 -2.741 83.173 1.00 49.06 238 ASP A CA 1
ATOM 1843 C C . ASP A 1 244 ? 6.104 -1.579 82.383 1.00 46.64 238 ASP A C 1
ATOM 1844 O O . ASP A 1 244 ? 6.769 -0.995 81.522 1.00 46.27 238 ASP A O 1
ATOM 1849 N N . PHE A 1 245 ? 4.841 -1.257 82.672 1.00 47.70 239 PHE A N 1
ATOM 1850 C CA . PHE A 1 245 ? 4.108 -0.197 81.991 1.00 47.99 239 PHE A CA 1
ATOM 1851 C C . PHE A 1 245 ? 3.651 0.894 82.954 1.00 49.54 239 PHE A C 1
ATOM 1852 O O . PHE A 1 245 ? 2.751 1.673 82.620 1.00 50.27 239 PHE A O 1
ATOM 1860 N N . SER A 1 246 ? 4.245 0.962 84.148 1.00 52.35 240 SER A N 1
ATOM 1861 C CA . SER A 1 246 ? 3.829 1.961 85.128 1.00 52.45 240 SER A CA 1
ATOM 1862 C C . SER A 1 246 ? 4.022 3.380 84.607 1.00 52.80 240 SER A C 1
ATOM 1863 O O . SER A 1 246 ? 3.282 4.290 84.997 1.00 52.16 240 SER A O 1
ATOM 1866 N N . HIS A 1 247 ? 5.000 3.588 83.721 1.00 57.02 241 HIS A N 1
ATOM 1867 C CA . HIS A 1 247 ? 5.206 4.911 83.140 1.00 59.18 241 HIS A CA 1
ATOM 1868 C C . HIS A 1 247 ? 4.009 5.359 82.311 1.00 54.61 241 HIS A C 1
ATOM 1869 O O . HIS A 1 247 ? 3.780 6.564 82.153 1.00 55.22 241 HIS A O 1
ATOM 1876 N N . LEU A 1 248 ? 3.234 4.413 81.778 1.00 49.65 242 LEU A N 1
ATOM 1877 C CA . LEU A 1 248 ? 2.121 4.745 80.899 1.00 44.17 242 LEU A CA 1
ATOM 1878 C C . LEU A 1 248 ? 0.852 5.129 81.649 1.00 44.18 242 LEU A C 1
ATOM 1879 O O . LEU A 1 248 ? -0.099 5.597 81.016 1.00 45.91 242 LEU A O 1
ATOM 1884 N N . VAL A 1 249 ? 0.806 4.940 82.968 1.00 46.28 243 VAL A N 1
ATOM 1885 C CA . VAL A 1 249 ? -0.367 5.341 83.735 1.00 43.77 243 VAL A CA 1
ATOM 1886 C C . VAL A 1 249 ? -0.478 6.860 83.736 1.00 43.69 243 VAL A C 1
ATOM 1887 O O . VAL A 1 249 ? 0.528 7.576 83.826 1.00 45.17 243 VAL A O 1
ATOM 1891 N N . GLY A 1 250 ? -1.704 7.361 83.612 1.00 44.10 244 GLY A N 1
ATOM 1892 C CA . GLY A 1 250 ? -1.944 8.789 83.628 1.00 41.13 244 GLY A CA 1
ATOM 1893 C C . GLY A 1 250 ? -1.777 9.394 85.014 1.00 48.47 244 GLY A C 1
ATOM 1894 O O . GLY A 1 250 ? -1.530 8.716 86.012 1.00 48.04 244 GLY A O 1
ATOM 1895 N N . ASN A 1 251 ? -1.924 10.716 85.065 1.00 48.80 245 ASN A N 1
ATOM 1896 C CA . ASN A 1 251 ? -1.736 11.489 86.284 1.00 50.21 245 ASN A CA 1
ATOM 1897 C C . ASN A 1 251 ? -3.067 12.019 86.804 1.00 48.99 245 ASN A C 1
ATOM 1898 O O . ASN A 1 251 ? -4.085 12.027 86.107 1.00 45.79 245 ASN A O 1
ATOM 1903 N N . CYS A 1 252 ? -3.033 12.479 88.052 1.00 52.34 246 CYS A N 1
ATOM 1904 C CA . CYS A 1 252 ? -4.225 12.976 88.722 1.00 51.99 246 CYS A CA 1
ATOM 1905 C C . CYS A 1 252 ? -4.661 14.320 88.144 1.00 53.20 246 CYS A C 1
ATOM 1906 O O . CYS A 1 252 ? -3.844 15.117 87.677 1.00 52.16 246 CYS A O 1
ATOM 1909 N N . SER A 1 253 ? -5.975 14.564 88.184 1.00 54.77 247 SER A N 1
ATOM 1910 C CA . SER A 1 253 ? -6.514 15.826 87.685 1.00 50.66 247 SER A CA 1
ATOM 1911 C C . SER A 1 253 ? -6.072 17.000 88.548 1.00 49.58 247 SER A C 1
ATOM 1912 O O . SER A 1 253 ? -5.826 18.097 88.034 1.00 47.55 247 SER A O 1
ATOM 1915 N N . PHE A 1 254 ? -5.976 16.790 89.861 1.00 50.75 248 PHE A N 1
ATOM 1916 C CA . PHE A 1 254 ? -5.592 17.844 90.797 1.00 51.99 248 PHE A CA 1
ATOM 1917 C C . PHE A 1 254 ? -4.078 17.923 90.968 1.00 58.07 248 PHE A C 1
ATOM 1918 O O . PHE A 1 254 ? -3.476 18.981 90.760 1.00 59.96 248 PHE A O 1
ATOM 1926 N N . PHE A 1 255 ? -3.456 16.810 91.353 1.00 61.11 249 PHE A N 1
ATOM 1927 C CA . PHE A 1 255 ? -2.020 16.751 91.624 1.00 62.80 249 PHE A CA 1
ATOM 1928 C C . PHE A 1 255 ? -1.346 16.080 90.432 1.00 63.27 249 PHE A C 1
ATOM 1929 O O . PHE A 1 255 ? -1.232 14.856 90.365 1.00 61.69 249 PHE A O 1
ATOM 1937 N N . THR A 1 256 ? -0.882 16.904 89.488 1.00 64.82 250 THR A N 1
ATOM 1938 C CA . THR A 1 256 ? -0.328 16.392 88.239 1.00 67.33 250 THR A CA 1
ATOM 1939 C C . THR A 1 256 ? 0.941 15.575 88.447 1.00 69.60 250 THR A C 1
ATOM 1940 O O . THR A 1 256 ? 1.331 14.820 87.549 1.00 71.46 250 THR A O 1
ATOM 1944 N N . ASP A 1 257 ? 1.593 15.705 89.599 1.00 72.45 251 ASP A N 1
ATOM 1945 C CA . ASP A 1 257 ? 2.805 14.953 89.891 1.00 73.18 251 ASP A CA 1
ATOM 1946 C C . ASP A 1 257 ? 2.526 13.602 90.535 1.00 69.10 251 ASP A C 1
ATOM 1947 O O . ASP A 1 257 ? 3.473 12.900 90.903 1.00 72.06 251 ASP A O 1
ATOM 1952 N N . GLU A 1 258 ? 1.261 13.222 90.682 1.00 61.83 252 GLU A N 1
ATOM 1953 C CA . GLU A 1 258 ? 0.881 11.966 91.311 1.00 59.98 252 GLU A CA 1
ATOM 1954 C C . GLU A 1 258 ? 0.204 11.071 90.285 1.00 58.21 252 GLU A C 1
ATOM 1955 O O . GLU A 1 258 ? -0.566 11.547 89.445 1.00 58.28 252 GLU A O 1
ATOM 1961 N N . LYS A 1 259 ? 0.497 9.775 90.352 1.00 57.61 253 LYS A N 1
ATOM 1962 C CA . LYS A 1 259 ? -0.126 8.827 89.444 1.00 56.58 253 LYS A CA 1
ATOM 1963 C C . LYS A 1 259 ? -1.588 8.611 89.821 1.00 53.31 253 LYS A C 1
ATOM 1964 O O . LYS A 1 259 ? -2.011 8.854 90.955 1.00 50.83 253 LYS A O 1
ATOM 1970 N N . ARG A 1 260 ? -2.364 8.151 88.847 1.00 52.22 254 ARG A N 1
ATOM 1971 C CA . ARG A 1 260 ? -3.760 7.835 89.100 1.00 51.00 254 ARG A CA 1
ATOM 1972 C C . ARG A 1 260 ? -3.872 6.625 90.021 1.00 50.46 254 ARG A C 1
ATOM 1973 O O . ARG A 1 260 ? -2.993 5.761 90.062 1.00 51.20 254 ARG A O 1
ATOM 1981 N N . ALA A 1 261 ? -4.966 6.578 90.774 1.00 48.25 255 ALA A N 1
ATOM 1982 C CA . ALA A 1 261 ? -5.142 5.501 91.738 1.00 51.02 255 ALA A CA 1
ATOM 1983 C C . ALA A 1 261 ? -5.748 4.272 91.065 1.00 52.54 255 ALA A C 1
ATOM 1984 O O . ALA A 1 261 ? -6.645 4.405 90.228 1.00 52.69 255 ALA A O 1
ATOM 1986 N N . PRO A 1 262 ? -5.277 3.072 91.406 1.00 53.32 256 PRO A N 1
ATOM 1987 C CA . PRO A 1 262 ? -5.885 1.859 90.844 1.00 53.64 256 PRO A CA 1
ATOM 1988 C C . PRO A 1 262 ? -7.320 1.693 91.320 1.00 54.64 256 PRO A C 1
ATOM 1989 O O . PRO A 1 262 ? -7.646 1.973 92.475 1.00 55.58 256 PRO A O 1
ATOM 1993 N N . LYS A 1 263 ? -8.180 1.225 90.412 1.00 49.69 257 LYS A N 1
ATOM 1994 C CA . LYS A 1 263 ? -9.599 1.103 90.733 1.00 54.84 257 LYS A CA 1
ATOM 1995 C C . LYS A 1 263 ? -9.855 0.096 91.849 1.00 56.84 257 LYS A C 1
ATOM 1996 O O . LYS A 1 263 ? -10.805 0.265 92.622 1.00 61.90 257 LYS A O 1
ATOM 2002 N N . ASN A 1 264 ? -9.032 -0.946 91.956 1.00 55.77 258 ASN A N 1
ATOM 2003 C CA . ASN A 1 264 ? -9.284 -2.034 92.892 1.00 60.37 258 ASN A CA 1
ATOM 2004 C C . ASN A 1 264 ? -8.638 -1.813 94.255 1.00 67.04 258 ASN A C 1
ATOM 2005 O O . ASN A 1 264 ? -8.502 -2.769 95.027 1.00 75.31 258 ASN A O 1
ATOM 2010 N N . SER A 1 265 ? -8.244 -0.587 94.571 1.00 68.41 259 SER A N 1
ATOM 2011 C CA . SER A 1 265 ? -7.749 -0.309 95.908 1.00 68.80 259 SER A CA 1
ATOM 2012 C C . SER A 1 265 ? -8.918 -0.037 96.853 1.00 68.30 259 SER A C 1
ATOM 2013 O O . SER A 1 265 ? -9.994 0.379 96.413 1.00 66.05 259 SER A O 1
ATOM 2016 N N . PRO A 1 266 ? -8.737 -0.281 98.155 1.00 67.26 260 PRO A N 1
ATOM 2017 C CA . PRO A 1 266 ? -9.831 0.003 99.103 1.00 71.54 260 PRO A CA 1
ATOM 2018 C C . PRO A 1 266 ? -10.309 1.444 99.054 1.00 71.55 260 PRO A C 1
ATOM 2019 O O . PRO A 1 266 ? -11.520 1.690 99.094 1.00 74.14 260 PRO A O 1
ATOM 2023 N N . LEU A 1 267 ? -9.387 2.405 98.962 1.00 71.55 261 LEU A N 1
ATOM 2024 C CA . LEU A 1 267 ? -9.782 3.807 98.855 1.00 71.07 261 LEU A CA 1
ATOM 2025 C C . LEU A 1 267 ? -10.643 4.041 97.621 1.00 67.45 261 LEU A C 1
ATOM 2026 O O . LEU A 1 267 ? -11.680 4.712 97.692 1.00 66.33 261 LEU A O 1
ATOM 2031 N N . ALA A 1 268 ? -10.226 3.491 96.476 1.00 64.22 262 ALA A N 1
ATOM 2032 C CA . ALA A 1 268 ? -10.988 3.668 95.244 1.00 60.69 262 ALA A CA 1
ATOM 2033 C C . ALA A 1 268 ? -12.344 2.982 95.328 1.00 61.52 262 ALA A C 1
ATOM 2034 O O . ALA A 1 268 ? -13.352 3.538 94.877 1.00 59.76 262 ALA A O 1
ATOM 2036 N N . PHE A 1 269 ? -12.387 1.770 95.889 1.00 65.42 263 PHE A N 1
ATOM 2037 C CA . PHE A 1 269 ? -13.670 1.128 96.159 1.00 69.45 263 PHE A CA 1
ATOM 2038 C C . PHE A 1 269 ? -14.534 2.002 97.056 1.00 68.67 263 PHE A C 1
ATOM 2039 O O . PHE A 1 269 ? -15.731 2.178 96.801 1.00 68.97 263 PHE A O 1
ATOM 2047 N N . MET A 1 270 ? -13.939 2.566 98.107 1.00 67.94 264 MET A N 1
ATOM 2048 C CA . MET A 1 270 ? -14.684 3.445 98.999 1.00 69.23 264 MET A CA 1
ATOM 2049 C C . MET A 1 270 ? -15.172 4.682 98.255 1.00 69.50 264 MET A C 1
ATOM 2050 O O . MET A 1 270 ? -16.343 5.064 98.363 1.00 72.56 264 MET A O 1
ATOM 2055 N N . PHE A 1 271 ? -14.291 5.308 97.473 1.00 64.67 265 PHE A N 1
ATOM 2056 C CA . PHE A 1 271 ? -14.661 6.539 96.781 1.00 62.60 265 PHE A CA 1
ATOM 2057 C C . PHE A 1 271 ? -15.749 6.291 95.744 1.00 60.87 265 PHE A C 1
ATOM 2058 O O . PHE A 1 271 ? -16.712 7.061 95.645 1.00 60.34 265 PHE A O 1
ATOM 2066 N N . VAL A 1 272 ? -15.612 5.222 94.957 1.00 58.94 266 VAL A N 1
ATOM 2067 C CA . VAL A 1 272 ? -16.600 4.939 93.921 1.00 57.11 266 VAL A CA 1
ATOM 2068 C C . VAL A 1 272 ? -17.936 4.566 94.549 1.00 58.60 266 VAL A C 1
ATOM 2069 O O . VAL A 1 272 ? -18.992 5.055 94.132 1.00 58.76 266 VAL A O 1
ATOM 2073 N N . ALA A 1 273 ? -17.912 3.704 95.569 1.00 59.95 267 ALA A N 1
ATOM 2074 C CA . ALA A 1 273 ? -19.151 3.337 96.246 1.00 64.20 267 ALA A CA 1
ATOM 2075 C C . ALA A 1 273 ? -19.835 4.560 96.846 1.00 64.94 267 ALA A C 1
ATOM 2076 O O . ALA A 1 273 ? -21.057 4.712 96.739 1.00 66.46 267 ALA A O 1
ATOM 2078 N N . LEU A 1 274 ? -19.061 5.451 97.472 1.00 61.83 268 LEU A N 1
ATOM 2079 C CA . LEU A 1 274 ? -19.642 6.684 97.994 1.00 67.10 268 LEU A CA 1
ATOM 2080 C C . LEU A 1 274 ? -20.176 7.568 96.877 1.00 65.58 268 LEU A C 1
ATOM 2081 O O . LEU A 1 274 ? -21.186 8.255 97.064 1.00 65.37 268 LEU A O 1
ATOM 2086 N N . THR A 1 275 ? -19.522 7.560 95.713 1.00 62.94 269 THR A N 1
ATOM 2087 C CA . THR A 1 275 ? -19.974 8.394 94.605 1.00 58.16 269 THR A CA 1
ATOM 2088 C C . THR A 1 275 ? -21.355 7.967 94.124 1.00 60.37 269 THR A C 1
ATOM 2089 O O . THR A 1 275 ? -22.259 8.797 93.988 1.00 60.41 269 THR A O 1
ATOM 2093 N N . ARG A 1 276 ? -21.544 6.667 93.879 1.00 61.83 270 ARG A N 1
ATOM 2094 C CA . ARG A 1 276 ? -22.846 6.192 93.417 1.00 63.80 270 ARG A CA 1
ATOM 2095 C C . ARG A 1 276 ? -23.919 6.404 94.478 1.00 63.41 270 ARG A C 1
ATOM 2096 O O . ARG A 1 276 ? -25.032 6.842 94.162 1.00 63.53 270 ARG A O 1
ATOM 2104 N N . ILE A 1 277 ? -23.604 6.103 95.739 1.00 64.66 271 ILE A N 1
ATOM 2105 C CA . ILE A 1 277 ? -24.607 6.171 96.799 1.00 68.97 271 ILE A CA 1
ATOM 2106 C C . ILE A 1 277 ? -25.025 7.615 97.049 1.00 69.76 271 ILE A C 1
ATOM 2107 O O . ILE A 1 277 ? -26.217 7.943 97.030 1.00 72.21 271 ILE A O 1
ATOM 2112 N N . ILE A 1 278 ? -24.052 8.499 97.285 1.00 67.84 272 ILE A N 1
ATOM 2113 C CA . ILE A 1 278 ? -24.364 9.901 97.558 1.00 68.05 272 ILE A CA 1
ATOM 2114 C C . ILE A 1 278 ? -25.105 10.523 96.382 1.00 65.70 272 ILE A C 1
ATOM 2115 O O . ILE A 1 278 ? -26.086 11.255 96.564 1.00 64.30 272 ILE A O 1
ATOM 2120 N N . ASN A 1 279 ? -24.657 10.234 95.157 1.00 64.21 273 ASN A N 1
ATOM 2121 C CA . ASN A 1 279 ? -25.313 10.804 93.985 1.00 64.05 273 ASN A CA 1
ATOM 2122 C C . ASN A 1 279 ? -26.718 10.249 93.799 1.00 68.35 273 ASN A C 1
ATOM 2123 O O . ASN A 1 279 ? -27.592 10.952 93.283 1.00 69.22 273 ASN A O 1
ATOM 2128 N N . LEU A 1 280 ? -26.959 9.001 94.210 1.00 70.85 274 LEU A N 1
ATOM 2129 C CA . LEU A 1 280 ? -28.306 8.451 94.109 1.00 73.11 274 LEU A CA 1
ATOM 2130 C C . LEU A 1 280 ? -29.235 9.083 95.136 1.00 74.98 274 LEU A C 1
ATOM 2131 O O . LEU A 1 280 ? -30.386 9.406 94.823 1.00 77.63 274 LEU A O 1
ATOM 2136 N N . LEU A 1 281 ? -28.754 9.263 96.370 1.00 75.33 275 LEU A N 1
ATOM 2137 C CA . LEU A 1 281 ? -29.564 9.922 97.389 1.00 76.50 275 LEU A CA 1
ATOM 2138 C C . LEU A 1 281 ? -29.897 11.352 96.983 1.00 75.78 275 LEU A C 1
ATOM 2139 O O . LEU A 1 281 ? -31.032 11.809 97.159 1.00 76.84 275 LEU A O 1
ATOM 2144 N N . ASN A 1 282 ? -28.917 12.073 96.431 1.00 75.64 276 ASN A N 1
ATOM 2145 C CA . ASN A 1 282 ? -29.184 13.417 95.930 1.00 76.53 276 ASN A CA 1
ATOM 2146 C C . ASN A 1 282 ? -30.040 13.383 94.671 1.00 79.30 276 ASN A C 1
ATOM 2147 O O . ASN A 1 282 ? -30.803 14.322 94.418 1.00 81.54 276 ASN A O 1
ATOM 2152 N N . ASN A 1 283 ? -29.930 12.318 93.874 1.00 79.68 277 ASN A N 1
ATOM 2153 C CA . ASN A 1 283 ? -30.793 12.182 92.706 1.00 82.11 277 ASN A CA 1
ATOM 2154 C C . ASN A 1 283 ? -32.252 12.048 93.117 1.00 84.44 277 ASN A C 1
ATOM 2155 O O . ASN A 1 283 ? -33.144 12.595 92.458 1.00 86.93 277 ASN A O 1
ATOM 2160 N N . LEU A 1 284 ? -32.515 11.332 94.212 1.00 84.53 278 LEU A N 1
ATOM 2161 C CA . LEU A 1 284 ? -33.887 11.186 94.685 1.00 86.50 278 LEU A CA 1
ATOM 2162 C C . LEU A 1 284 ? -34.435 12.500 95.227 1.00 86.28 278 LEU A C 1
ATOM 2163 O O . LEU A 1 284 ? -35.646 12.737 95.161 1.00 87.74 278 LEU A O 1
ATOM 2168 N N . LYS A 1 285 ? -33.567 13.361 95.764 1.00 85.21 279 LYS A N 1
ATOM 2169 C CA . LYS A 1 285 ? -34.014 14.681 96.195 1.00 84.75 279 LYS A CA 1
ATOM 2170 C C . LYS A 1 285 ? -34.418 15.536 95.002 1.00 84.86 279 LYS A C 1
ATOM 2171 O O . LYS A 1 285 ? -35.428 16.248 95.053 1.00 86.24 279 LYS A O 1
ATOM 2173 N N . ASN A 1 286 ? -33.647 15.473 93.914 1.00 85.37 280 ASN A N 1
ATOM 2174 C CA . ASN A 1 286 ? -34.003 16.222 92.713 1.00 87.90 280 ASN A CA 1
ATOM 2175 C C . ASN A 1 286 ? -35.280 15.690 92.075 1.00 92.18 280 ASN A C 1
ATOM 2176 O O . ASN A 1 286 ? -35.984 16.437 91.386 1.00 93.63 280 ASN A O 1
ATOM 2181 N N . THR A 1 287 ? -35.598 14.414 92.293 1.00 93.36 281 THR A N 1
ATOM 2182 C CA . THR A 1 287 ? -36.762 13.784 91.682 1.00 95.47 281 THR A CA 1
ATOM 2183 C C . THR A 1 287 ? -37.971 13.738 92.609 1.00 97.31 281 THR A C 1
ATOM 2184 O O . THR A 1 287 ? -39.081 14.081 92.193 1.00 98.27 281 THR A O 1
ATOM 2188 N N . GLU A 1 288 ? -37.782 13.319 93.861 1.00 98.17 282 GLU A N 1
ATOM 2189 C CA . GLU A 1 288 ? -38.892 13.097 94.777 1.00 101.03 282 GLU A CA 1
ATOM 2190 C C . GLU A 1 288 ? -38.807 13.927 96.051 1.00 98.75 282 GLU A C 1
ATOM 2191 O O . GLU A 1 288 ? -39.701 13.822 96.900 1.00 99.97 282 GLU A O 1
ATOM 2197 N N . GLY A 1 289 ? -37.769 14.745 96.214 1.00 95.95 283 GLY A N 1
ATOM 2198 C CA . GLY A 1 289 ? -37.653 15.563 97.405 1.00 94.47 283 GLY A CA 1
ATOM 2199 C C . GLY A 1 289 ? -37.405 14.797 98.683 1.00 92.94 283 GLY A C 1
ATOM 2200 O O . GLY A 1 289 ? -37.628 15.337 99.768 1.00 91.85 283 GLY A O 1
ATOM 2201 N N . ILE A 1 290 ? -36.948 13.552 98.588 1.00 92.95 284 ILE A N 1
ATOM 2202 C CA . ILE A 1 290 ? -36.673 12.743 99.771 1.00 94.35 284 ILE A CA 1
ATOM 2203 C C . ILE A 1 290 ? -35.269 13.065 100.267 1.00 91.92 284 ILE A C 1
ATOM 2204 O O . ILE A 1 290 ? -34.289 12.925 99.527 1.00 90.36 284 ILE A O 1
ATOM 2209 N N . LEU A 1 291 ? -35.169 13.496 101.522 1.00 90.98 285 LEU A N 1
ATOM 2210 C CA . LEU A 1 291 ? -33.894 13.839 102.141 1.00 88.34 285 LEU A CA 1
ATOM 2211 C C . LEU A 1 291 ? -33.453 12.678 103.025 1.00 91.36 285 LEU A C 1
ATOM 2212 O O . LEU A 1 291 ? -34.092 12.386 104.041 1.00 94.87 285 LEU A O 1
ATOM 2217 N N . TYR A 1 292 ? -32.365 12.021 102.639 1.00 90.66 286 TYR A N 1
ATOM 2218 C CA . TYR A 1 292 ? -31.781 10.949 103.429 1.00 94.91 286 TYR A CA 1
ATOM 2219 C C . TYR A 1 292 ? -30.641 11.491 104.286 1.00 96.25 286 TYR A C 1
ATOM 2220 O O . TYR A 1 292 ? -30.236 12.650 104.172 1.00 96.18 286 TYR A O 1
ATOM 2229 N N . THR A 1 293 ? -30.126 10.630 105.160 1.00 99.56 287 THR A N 1
ATOM 2230 C CA . THR A 1 293 ? -29.151 11.028 106.165 1.00 99.04 287 THR A CA 1
ATOM 2231 C C . THR A 1 293 ? -27.915 10.142 106.073 1.00 96.40 287 THR A C 1
ATOM 2232 O O . THR A 1 293 ? -27.864 9.181 105.298 1.00 94.57 287 THR A O 1
ATOM 2236 N N . LYS A 1 294 ? -26.906 10.483 106.882 1.00 95.79 288 LYS A N 1
ATOM 2237 C CA . LYS A 1 294 ? -25.690 9.680 106.942 1.00 94.16 288 LYS A CA 1
ATOM 2238 C C . LYS A 1 294 ? -25.983 8.255 107.388 1.00 94.60 288 LYS A C 1
ATOM 2239 O O . LYS A 1 294 ? -25.266 7.325 107.003 1.00 94.37 288 LYS A O 1
ATOM 2241 N N . ASP A 1 295 ? -27.026 8.063 108.198 1.00 96.73 289 ASP A N 1
ATOM 2242 C CA . ASP A 1 295 ? -27.424 6.715 108.590 1.00 101.14 289 ASP A CA 1
ATOM 2243 C C . ASP A 1 295 ? -27.960 5.940 107.393 1.00 100.69 289 ASP A C 1
ATOM 2244 O O . ASP A 1 295 ? -27.556 4.797 107.148 1.00 102.01 289 ASP A O 1
ATOM 2249 N N . ASP A 1 296 ? -28.876 6.550 106.634 1.00 99.12 290 ASP A N 1
ATOM 2250 C CA . ASP A 1 296 ? -29.320 5.963 105.377 1.00 96.41 290 ASP A CA 1
ATOM 2251 C C . ASP A 1 296 ? -28.168 5.791 104.396 1.00 92.26 290 ASP A C 1
ATOM 2252 O O . ASP A 1 296 ? -28.238 4.926 103.516 1.00 93.68 290 ASP A O 1
ATOM 2254 N N . LEU A 1 297 ? -27.113 6.597 104.527 1.00 87.91 291 LEU A N 1
ATOM 2255 C CA . LEU A 1 297 ? -25.908 6.399 103.730 1.00 83.32 291 LEU A CA 1
ATOM 2256 C C . LEU A 1 297 ? -25.072 5.250 104.280 1.00 83.40 291 LEU A C 1
ATOM 2257 O O . LEU A 1 297 ? -24.583 4.409 103.518 1.00 80.19 291 LEU A O 1
ATOM 2262 N N . ASN A 1 298 ? -24.894 5.207 105.604 1.00 85.21 292 ASN A N 1
ATOM 2263 C CA . ASN A 1 298 ? -24.077 4.161 106.210 1.00 87.39 292 ASN A CA 1
ATOM 2264 C C . ASN A 1 298 ? -24.687 2.781 106.006 1.00 88.24 292 ASN A C 1
ATOM 2265 O O . ASN A 1 298 ? -23.960 1.783 105.966 1.00 86.62 292 ASN A O 1
ATOM 2270 N N . ALA A 1 299 ? -26.013 2.703 105.873 1.00 91.32 293 ALA A N 1
ATOM 2271 C CA . ALA A 1 299 ? -26.656 1.416 105.635 1.00 95.51 293 ALA A CA 1
ATOM 2272 C C . ALA A 1 299 ? -26.300 0.873 104.256 1.00 92.97 293 ALA A C 1
ATOM 2273 O O . ALA A 1 299 ? -25.943 -0.302 104.114 1.00 94.83 293 ALA A O 1
ATOM 2275 N N . LEU A 1 300 ? -26.389 1.718 103.226 1.00 88.81 294 LEU A N 1
ATOM 2276 C CA . LEU A 1 300 ? -26.028 1.281 101.881 1.00 86.15 294 LEU A CA 1
ATOM 2277 C C . LEU A 1 300 ? -24.538 0.981 101.780 1.00 85.65 294 LEU A C 1
ATOM 2278 O O . LEU A 1 300 ? -24.136 0.022 101.110 1.00 86.30 294 LEU A O 1
ATOM 2283 N N . LEU A 1 301 ? -23.705 1.786 102.445 1.00 83.45 295 LEU A N 1
ATOM 2284 C CA . LEU A 1 301 ? -22.266 1.553 102.406 1.00 83.86 295 LEU A CA 1
ATOM 2285 C C . LEU A 1 301 ? -21.890 0.277 103.152 1.00 86.45 295 LEU A C 1
ATOM 2286 O O . LEU A 1 301 ? -20.975 -0.444 102.737 1.00 85.27 295 LEU A O 1
ATOM 2291 N N . ASN A 1 302 ? -22.585 -0.019 104.255 1.00 88.68 296 ASN A N 1
ATOM 2292 C CA . ASN A 1 302 ? -22.289 -1.235 105.007 1.00 94.55 296 ASN A CA 1
ATOM 2293 C C . ASN A 1 302 ? -22.632 -2.487 104.212 1.00 96.03 296 ASN A C 1
ATOM 2294 O O . ASN A 1 302 ? -22.005 -3.533 104.411 1.00 97.42 296 ASN A O 1
ATOM 2299 N N . GLU A 1 303 ? -23.619 -2.407 103.317 1.00 94.88 297 GLU A N 1
ATOM 2300 C CA . GLU A 1 303 ? -23.911 -3.543 102.450 1.00 93.41 297 GLU A CA 1
ATOM 2301 C C . GLU A 1 303 ? -22.837 -3.717 101.384 1.00 89.42 297 GLU A C 1
ATOM 2302 O O . GLU A 1 303 ? -22.541 -4.849 100.982 1.00 89.47 297 GLU A O 1
ATOM 2304 N N . VAL A 1 304 ? -22.244 -2.616 100.920 1.00 84.53 298 VAL A N 1
ATOM 2305 C CA . VAL A 1 304 ? -21.139 -2.708 99.971 1.00 82.89 298 VAL A CA 1
ATOM 2306 C C . VAL A 1 304 ? -19.897 -3.267 100.656 1.00 85.99 298 VAL A C 1
ATOM 2307 O O . VAL A 1 304 ? -19.229 -4.165 100.131 1.00 86.86 298 VAL A O 1
ATOM 2311 N N . LEU A 1 305 ? -19.579 -2.754 101.846 1.00 87.37 299 LEU A N 1
ATOM 2312 C CA . LEU A 1 305 ? -18.360 -3.163 102.536 1.00 89.61 299 LEU A CA 1
ATOM 2313 C C . LEU A 1 305 ? -18.389 -4.623 102.970 1.00 95.95 299 LEU A C 1
ATOM 2314 O O . LEU A 1 305 ? -17.330 -5.193 103.253 1.00 95.84 299 LEU A O 1
ATOM 2319 N N . LYS A 1 306 ? -19.568 -5.241 103.028 1.00 102.03 300 LYS A N 1
ATOM 2320 C CA . LYS A 1 306 ? -19.687 -6.630 103.456 1.00 106.30 300 LYS A CA 1
ATOM 2321 C C . LYS A 1 306 ? -19.408 -7.615 102.324 1.00 107.29 300 LYS A C 1
ATOM 2322 O O . LYS A 1 306 ? -18.713 -8.615 102.537 1.00 108.77 300 LYS A O 1
ATOM 2324 N N . ASN A 1 307 ? -19.922 -7.355 101.116 1.00 107.21 301 ASN A N 1
ATOM 2325 C CA . ASN A 1 307 ? -19.743 -8.269 99.993 1.00 107.91 301 ASN A CA 1
ATOM 2326 C C . ASN A 1 307 ? -19.276 -7.606 98.704 1.00 107.53 301 ASN A C 1
ATOM 2327 O O . ASN A 1 307 ? -19.232 -8.280 97.667 1.00 108.66 301 ASN A O 1
ATOM 2329 N N . GLY A 1 308 ? -18.922 -6.324 98.732 1.00 104.13 302 GLY A N 1
ATOM 2330 C CA . GLY A 1 308 ? -18.632 -5.617 97.503 1.00 97.22 302 GLY A CA 1
ATOM 2331 C C . GLY A 1 308 ? -19.786 -5.518 96.533 1.00 94.86 302 GLY A C 1
ATOM 2332 O O . GLY A 1 308 ? -19.569 -5.151 95.375 1.00 93.60 302 GLY A O 1
ATOM 2333 N N . THR A 1 309 ? -21.008 -5.817 96.966 1.00 94.65 303 THR A N 1
ATOM 2334 C CA . THR A 1 309 ? -22.156 -5.899 96.076 1.00 94.58 303 THR A CA 1
ATOM 2335 C C . THR A 1 309 ? -23.310 -5.081 96.642 1.00 93.60 303 THR A C 1
ATOM 2336 O O . THR A 1 309 ? -23.449 -4.927 97.858 1.00 94.72 303 THR A O 1
ATOM 2340 N N . LEU A 1 310 ? -24.132 -4.541 95.746 1.00 93.29 304 LEU A N 1
ATOM 2341 C CA . LEU A 1 310 ? -25.307 -3.793 96.169 1.00 95.99 304 LEU A CA 1
ATOM 2342 C C . LEU A 1 310 ? -26.364 -3.834 95.079 1.00 100.46 304 LEU A C 1
ATOM 2343 O O . LEU A 1 310 ? -26.469 -2.903 94.274 1.00 100.49 304 LEU A O 1
ATOM 2348 N N . THR A 1 311 ? -27.150 -4.904 95.040 1.00 106.81 305 THR A N 1
ATOM 2349 C CA . THR A 1 311 ? -28.132 -5.032 93.979 1.00 110.26 305 THR A CA 1
ATOM 2350 C C . THR A 1 311 ? -29.223 -3.982 94.145 1.00 110.82 305 THR A C 1
ATOM 2351 O O . THR A 1 311 ? -29.488 -3.490 95.247 1.00 112.64 305 THR A O 1
ATOM 2355 N N . TYR A 1 312 ? -29.833 -3.614 93.019 1.00 105.79 306 TYR A N 1
ATOM 2356 C CA . TYR A 1 312 ? -30.881 -2.604 93.047 1.00 104.92 306 TYR A CA 1
ATOM 2357 C C . TYR A 1 312 ? -32.062 -3.043 93.902 1.00 107.73 306 TYR A C 1
ATOM 2358 O O . TYR A 1 312 ? -32.752 -2.198 94.485 1.00 109.38 306 TYR A O 1
ATOM 2367 N N . LYS A 1 313 ? -32.305 -4.354 93.998 1.00 107.51 307 LYS A N 1
ATOM 2368 C CA . LYS A 1 313 ? -33.441 -4.843 94.772 1.00 109.05 307 LYS A CA 1
ATOM 2369 C C . LYS A 1 313 ? -33.289 -4.506 96.251 1.00 108.58 307 LYS A C 1
ATOM 2370 O O . LYS A 1 313 ? -34.266 -4.143 96.916 1.00 109.69 307 LYS A O 1
ATOM 2372 N N . GLN A 1 314 ? -32.067 -4.608 96.779 1.00 106.60 308 GLN A N 1
ATOM 2373 C CA . GLN A 1 314 ? -31.809 -4.191 98.154 1.00 107.83 308 GLN A CA 1
ATOM 2374 C C . GLN A 1 314 ? -32.074 -2.703 98.334 1.00 107.63 308 GLN A C 1
ATOM 2375 O O . GLN A 1 314 ? -32.916 -2.299 99.148 1.00 109.85 308 GLN A O 1
ATOM 2381 N N . THR A 1 315 ? -31.360 -1.873 97.562 1.00 105.44 309 THR A N 1
ATOM 2382 C CA . THR A 1 315 ? -31.347 -0.430 97.791 1.00 104.06 309 THR A CA 1
ATOM 2383 C C . THR A 1 315 ? -32.758 0.141 97.874 1.00 105.25 309 THR A C 1
ATOM 2384 O O . THR A 1 315 ? -33.071 0.923 98.782 1.00 107.43 309 THR A O 1
ATOM 2388 N N . LYS A 1 316 ? -33.636 -0.270 96.957 1.00 104.66 310 LYS A N 1
ATOM 2389 C CA . LYS A 1 316 ? -35.005 0.232 96.971 1.00 106.23 310 LYS A CA 1
ATOM 2390 C C . LYS A 1 316 ? -35.742 -0.171 98.243 1.00 109.45 310 LYS A C 1
ATOM 2391 O O . LYS A 1 316 ? -36.561 0.602 98.754 1.00 112.20 310 LYS A O 1
ATOM 2393 N N . LYS A 1 317 ? -35.467 -1.367 98.765 1.00 109.95 311 LYS A N 1
ATOM 2394 C CA . LYS A 1 317 ? -36.097 -1.803 100.006 1.00 113.28 311 LYS A CA 1
ATOM 2395 C C . LYS A 1 317 ? -35.525 -1.079 101.216 1.00 112.93 311 LYS A C 1
ATOM 2396 O O . LYS A 1 317 ? -36.258 -0.801 102.173 1.00 115.31 311 LYS A O 1
ATOM 2398 N N . LEU A 1 318 ? -34.229 -0.769 101.192 1.00 111.03 312 LEU A N 1
ATOM 2399 C CA . LEU A 1 318 ? -33.616 -0.037 102.290 1.00 111.43 312 LEU A CA 1
ATOM 2400 C C . LEU A 1 318 ? -34.120 1.397 102.382 1.00 110.93 312 LEU A C 1
ATOM 2401 O O . LEU A 1 318 ? -33.800 2.083 103.360 1.00 110.49 312 LEU A O 1
ATOM 2406 N N . LEU A 1 319 ? -34.904 1.857 101.402 1.00 111.33 313 LEU A N 1
ATOM 2407 C CA . LEU A 1 319 ? -35.432 3.216 101.420 1.00 112.57 313 LEU A CA 1
ATOM 2408 C C . LEU A 1 319 ? -36.603 3.413 100.459 1.00 115.38 313 LEU A C 1
ATOM 2409 O O . LEU A 1 319 ? -36.561 4.297 99.596 1.00 112.48 313 LEU A O 1
ATOM 2414 N N . GLY A 1 320 ? -37.657 2.613 100.609 1.00 120.08 314 GLY A N 1
ATOM 2415 C CA . GLY A 1 320 ? -38.878 2.868 99.876 1.00 124.07 314 GLY A CA 1
ATOM 2416 C C . GLY A 1 320 ? -39.501 1.680 99.175 1.00 129.54 314 GLY A C 1
ATOM 2417 O O . GLY A 1 320 ? -39.373 0.534 99.619 1.00 134.89 314 GLY A O 1
ATOM 2418 N N . LEU A 1 321 ? -40.174 1.963 98.059 1.00 129.44 315 LEU A N 1
ATOM 2419 C CA . LEU A 1 321 ? -40.960 0.977 97.329 1.00 131.74 315 LEU A CA 1
ATOM 2420 C C . LEU A 1 321 ? -40.094 0.182 96.363 1.00 131.04 315 LEU A C 1
ATOM 2421 O O . LEU A 1 321 ? -38.886 0.037 96.578 1.00 128.38 315 LEU A O 1
ATOM 2423 N N . SER A 1 322 ? -40.710 -0.346 95.306 1.00 133.03 316 SER A N 1
ATOM 2424 C CA . SER A 1 322 ? -40.003 -0.992 94.205 1.00 129.62 316 SER A CA 1
ATOM 2425 C C . SER A 1 322 ? -40.099 -0.055 93.008 1.00 132.53 316 SER A C 1
ATOM 2426 O O . SER A 1 322 ? -41.172 0.092 92.414 1.00 136.26 316 SER A O 1
ATOM 2429 N N . ASP A 1 323 ? -38.984 0.580 92.662 1.00 132.94 317 ASP A N 1
ATOM 2430 C CA . ASP A 1 323 ? -38.985 1.713 91.752 1.00 131.35 317 ASP A CA 1
ATOM 2431 C C . ASP A 1 323 ? -37.952 1.494 90.656 1.00 127.99 317 ASP A C 1
ATOM 2432 O O . ASP A 1 323 ? -37.024 0.695 90.794 1.00 126.73 317 ASP A O 1
ATOM 2437 N N . ASP A 1 324 ? -38.130 2.221 89.556 1.00 125.63 318 ASP A N 1
ATOM 2438 C CA . ASP A 1 324 ? -37.231 2.178 88.405 1.00 123.37 318 ASP A CA 1
ATOM 2439 C C . ASP A 1 324 ? -36.613 3.562 88.224 1.00 121.33 318 ASP A C 1
ATOM 2440 O O . ASP A 1 324 ? -37.088 4.386 87.439 1.00 121.85 318 ASP A O 1
ATOM 2442 N N . TYR A 1 325 ? -35.550 3.814 88.983 1.00 119.21 319 TYR A N 1
ATOM 2443 C CA . TYR A 1 325 ? -34.693 4.973 88.789 1.00 115.96 319 TYR A CA 1
ATOM 2444 C C . TYR A 1 325 ? -33.496 4.559 87.942 1.00 115.14 319 TYR A C 1
ATOM 2445 O O . TYR A 1 325 ? -32.916 3.495 88.164 1.00 115.99 319 TYR A O 1
ATOM 2454 N N . GLU A 1 326 ? -33.162 5.398 86.955 1.00 114.16 320 GLU A N 1
ATOM 2455 C CA . GLU A 1 326 ? -32.092 5.222 85.969 1.00 112.60 320 GLU A CA 1
ATOM 2456 C C . GLU A 1 326 ? -31.364 3.885 86.091 1.00 114.38 320 GLU A C 1
ATOM 2457 O O . GLU A 1 326 ? -30.392 3.761 86.846 1.00 115.20 320 GLU A O 1
ATOM 2463 N N . PHE A 1 327 ? -31.828 2.886 85.343 1.00 114.88 321 PHE A N 1
ATOM 2464 C CA . PHE A 1 327 ? -31.570 1.480 85.621 1.00 114.28 321 PHE A CA 1
ATOM 2465 C C . PHE A 1 327 ? -30.780 0.814 84.505 1.00 108.60 321 PHE A C 1
ATOM 2466 O O . PHE A 1 327 ? -30.623 1.355 83.406 1.00 107.90 321 PHE A O 1
ATOM 2474 N N . LYS A 1 328 ? -30.302 -0.394 84.828 1.00 104.38 322 LYS A N 1
ATOM 2475 C CA . LYS A 1 328 ? -29.744 -1.374 83.900 1.00 99.86 322 LYS A CA 1
ATOM 2476 C C . LYS A 1 328 ? -29.127 -2.516 84.697 1.00 97.59 322 LYS A C 1
ATOM 2477 O O . LYS A 1 328 ? -28.012 -2.385 85.212 1.00 95.69 322 LYS A O 1
ATOM 2479 N N . GLY A 1 329 ? -29.841 -3.624 84.825 1.00 97.37 323 GLY A N 1
ATOM 2480 C CA . GLY A 1 329 ? -29.280 -4.816 85.427 1.00 93.74 323 GLY A CA 1
ATOM 2481 C C . GLY A 1 329 ? -29.698 -5.008 86.871 1.00 92.25 323 GLY A C 1
ATOM 2482 O O . GLY A 1 329 ? -30.543 -4.298 87.424 1.00 91.49 323 GLY A O 1
ATOM 2483 N N . GLU A 1 330 ? -29.073 -6.009 87.491 1.00 92.62 324 GLU A N 1
ATOM 2484 C CA . GLU A 1 330 ? -29.446 -6.389 88.847 1.00 96.87 324 GLU A CA 1
ATOM 2485 C C . GLU A 1 330 ? -28.694 -5.573 89.892 1.00 97.97 324 GLU A C 1
ATOM 2486 O O . GLU A 1 330 ? -29.284 -5.143 90.888 1.00 101.07 324 GLU A O 1
ATOM 2488 N N . LYS A 1 331 ? -27.407 -5.330 89.672 1.00 97.66 325 LYS A N 1
ATOM 2489 C CA . LYS A 1 331 ? -26.527 -4.771 90.689 1.00 95.12 325 LYS A CA 1
ATOM 2490 C C . LYS A 1 331 ? -26.370 -3.267 90.492 1.00 92.66 325 LYS A C 1
ATOM 2491 O O . LYS A 1 331 ? -26.098 -2.805 89.378 1.00 90.05 325 LYS A O 1
ATOM 2497 N N . GLY A 1 332 ? -26.531 -2.511 91.577 1.00 91.55 326 GLY A N 1
ATOM 2498 C CA . GLY A 1 332 ? -26.303 -1.079 91.549 1.00 87.73 326 GLY A CA 1
ATOM 2499 C C . GLY A 1 332 ? -24.844 -0.732 91.752 1.00 82.07 326 GL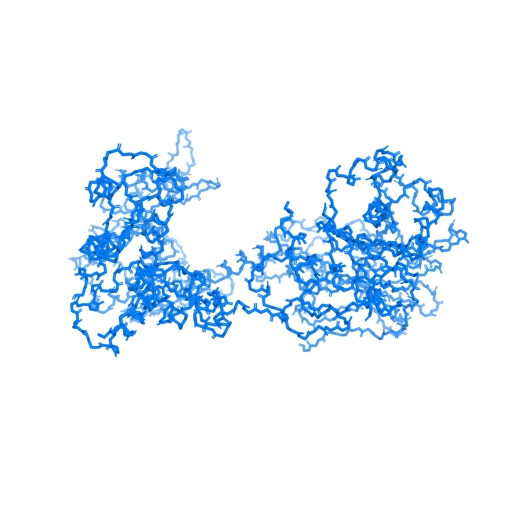Y A C 1
ATOM 2500 O O . GLY A 1 332 ? -24.301 0.152 91.082 1.00 79.97 326 GLY A O 1
ATOM 2501 N N . THR A 1 333 ? -24.209 -1.422 92.693 1.00 82.46 327 THR A N 1
ATOM 2502 C CA . THR A 1 333 ? -22.769 -1.373 92.892 1.00 82.11 327 THR A CA 1
ATOM 2503 C C . THR A 1 333 ? -22.228 -2.785 92.732 1.00 84.88 327 THR A C 1
ATOM 2504 O O . THR A 1 333 ? -22.727 -3.719 93.369 1.00 86.59 327 THR A O 1
ATOM 2508 N N . TYR A 1 334 ? -21.213 -2.941 91.874 1.00 86.19 328 TYR A N 1
ATOM 2509 C CA . TYR A 1 334 ? -20.731 -4.258 91.457 1.00 88.52 328 TYR A CA 1
ATOM 2510 C C . TYR A 1 334 ? -19.202 -4.252 91.506 1.00 85.34 328 TYR A C 1
ATOM 2511 O O . TYR A 1 334 ? -18.524 -4.088 90.489 1.00 84.06 328 TYR A O 1
ATOM 2520 N N . PHE A 1 335 ? -18.655 -4.434 92.706 1.00 86.30 329 PHE A N 1
ATOM 2521 C CA . PHE A 1 335 ? -17.211 -4.583 92.885 1.00 86.02 329 PHE A CA 1
ATOM 2522 C C . PHE A 1 335 ? -16.893 -6.072 92.819 1.00 90.09 329 PHE A C 1
ATOM 2523 O O . PHE A 1 335 ? -16.821 -6.762 93.837 1.00 93.29 329 PHE A O 1
ATOM 2531 N N . ILE A 1 336 ? -16.700 -6.569 91.595 1.00 91.42 330 ILE A N 1
ATOM 2532 C CA . ILE A 1 336 ? -16.517 -8.002 91.380 1.00 94.22 330 ILE A CA 1
ATOM 2533 C C . ILE A 1 336 ? -15.275 -8.504 92.107 1.00 94.35 330 ILE A C 1
ATOM 2534 O O . ILE A 1 336 ? -15.292 -9.575 92.727 1.00 99.38 330 ILE A O 1
ATOM 2539 N N . GLU A 1 337 ? -14.190 -7.737 92.063 1.00 87.50 331 GLU A N 1
ATOM 2540 C CA . GLU A 1 337 ? -12.921 -8.172 92.629 1.00 86.52 331 GLU A CA 1
ATOM 2541 C C . GLU A 1 337 ? -12.763 -7.819 94.103 1.00 88.97 331 GLU A C 1
ATOM 2542 O O . GLU A 1 337 ? -11.734 -8.158 94.696 1.00 90.11 331 GLU A O 1
ATOM 2548 N N . PHE A 1 338 ? -13.750 -7.155 94.710 1.00 88.83 332 PHE A N 1
ATOM 2549 C CA . PHE A 1 338 ? -13.638 -6.789 96.120 1.00 89.46 332 PHE A CA 1
ATOM 2550 C C . PHE A 1 338 ? -13.654 -8.023 97.013 1.00 88.48 332 PHE A C 1
ATOM 2551 O O . PHE A 1 338 ? -12.805 -8.171 97.901 1.00 87.21 332 PHE A O 1
ATOM 2559 N N . LYS A 1 339 ? -14.623 -8.917 96.798 1.00 90.13 333 LYS A N 1
ATOM 2560 C CA . LYS A 1 339 ? -14.732 -10.106 97.637 1.00 95.07 333 LYS A CA 1
ATOM 2561 C C . LYS A 1 339 ? -13.488 -10.978 97.526 1.00 95.14 333 LYS A C 1
ATOM 2562 O O . LYS A 1 339 ? -13.034 -11.555 98.521 1.00 95.47 333 LYS A O 1
ATOM 2564 N N . LYS A 1 340 ? -12.919 -11.081 96.321 1.00 93.59 334 LYS A N 1
ATOM 2565 C CA . LYS A 1 340 ? -11.700 -11.863 96.145 1.00 93.62 334 LYS A CA 1
ATOM 2566 C C . LYS A 1 340 ? -10.523 -11.221 96.871 1.00 95.52 334 LYS A C 1
ATOM 2567 O O . LYS A 1 340 ? -9.648 -11.924 97.390 1.00 96.90 334 LYS A O 1
ATOM 2569 N N . TYR A 1 341 ? -10.487 -9.887 96.919 1.00 95.81 335 TYR A N 1
ATOM 2570 C CA . TYR A 1 341 ? -9.404 -9.200 97.614 1.00 96.17 335 TYR A CA 1
ATOM 2571 C C . TYR A 1 341 ? -9.449 -9.486 99.109 1.00 98.97 335 TYR A C 1
ATOM 2572 O O . TYR A 1 341 ? -8.448 -9.898 99.704 1.00 99.77 335 TYR A O 1
ATOM 2581 N N . LYS A 1 342 ? -10.613 -9.283 99.732 1.00 100.00 336 LYS A N 1
ATOM 2582 C CA . LYS A 1 342 ? -10.733 -9.508 101.169 1.00 103.30 336 LYS A CA 1
ATOM 2583 C C . LYS A 1 342 ? -10.576 -10.980 101.528 1.00 107.01 336 LYS A C 1
ATOM 2584 O O . LYS A 1 342 ? -10.057 -11.302 102.603 1.00 109.15 336 LYS A O 1
ATOM 2586 N N . GLU A 1 343 ? -11.012 -11.886 100.649 1.00 107.19 337 GLU A N 1
ATOM 2587 C CA . GLU A 1 343 ? -10.868 -13.310 100.929 1.00 108.71 337 GLU A CA 1
ATOM 2588 C C . GLU A 1 343 ? -9.413 -13.755 100.852 1.00 107.48 337 GLU A C 1
ATOM 2589 O O . GLU A 1 343 ? -9.036 -14.746 101.486 1.00 108.79 337 GLU A O 1
ATOM 2591 N N . PHE A 1 344 ? -8.586 -13.039 100.089 1.00 101.55 338 PHE A N 1
ATOM 2592 C CA . PHE A 1 344 ? -7.182 -13.396 99.941 1.00 99.38 338 PHE A CA 1
ATOM 2593 C C . PHE A 1 344 ? -6.314 -12.901 101.091 1.00 98.37 338 PHE A C 1
ATOM 2594 O O . PHE A 1 344 ? -5.162 -13.335 101.204 1.00 98.56 338 PHE A O 1
ATOM 2596 N N . ILE A 1 345 ? -6.824 -12.013 101.939 1.00 98.83 339 ILE A N 1
ATOM 2597 C CA . ILE A 1 345 ? -6.060 -11.533 103.085 1.00 100.10 339 ILE A CA 1
ATOM 2598 C C . ILE A 1 345 ? -6.513 -12.277 104.339 1.00 102.75 339 ILE A C 1
ATOM 2599 O O . ILE A 1 345 ? -6.501 -11.732 105.443 1.00 106.62 339 ILE A O 1
ATOM 2604 N N . SER A 1 354 ? -2.770 -2.211 107.792 1.00 98.47 348 SER A N 1
ATOM 2605 C CA . SER A 1 354 ? -2.516 -0.800 107.519 1.00 102.24 348 SER A CA 1
ATOM 2606 C C . SER A 1 354 ? -3.244 -0.343 106.254 1.00 105.54 348 SER A C 1
ATOM 2607 O O . SER A 1 354 ? -3.243 -1.040 105.239 1.00 104.73 348 SER A O 1
ATOM 2610 N N . GLN A 1 355 ? -3.864 0.838 106.321 1.00 111.54 349 GLN A N 1
ATOM 2611 C CA . GLN A 1 355 ? -4.652 1.323 105.192 1.00 111.71 349 GLN A CA 1
ATOM 2612 C C . GLN A 1 355 ? -3.763 1.778 104.041 1.00 112.67 349 GLN A C 1
ATOM 2613 O O . GLN A 1 355 ? -4.082 1.532 102.871 1.00 112.33 349 GLN A O 1
ATOM 2619 N N . ASP A 1 356 ? -2.649 2.446 104.347 1.00 112.09 350 ASP A N 1
ATOM 2620 C CA . ASP A 1 356 ? -1.740 2.876 103.288 1.00 107.69 350 ASP A CA 1
ATOM 2621 C C . ASP A 1 356 ? -1.081 1.684 102.607 1.00 105.39 350 ASP A C 1
ATOM 2622 O O . ASP A 1 356 ? -0.914 1.677 101.381 1.00 103.46 350 ASP A O 1
ATOM 2627 N N . ASP A 1 357 ? -0.701 0.666 103.383 1.00 104.39 351 ASP A N 1
ATOM 2628 C CA . ASP A 1 357 ? -0.121 -0.534 102.791 1.00 103.23 351 ASP A CA 1
ATOM 2629 C C . ASP A 1 357 ? -1.145 -1.304 101.969 1.00 100.22 351 ASP A C 1
ATOM 2630 O O . ASP A 1 357 ? -0.781 -1.950 100.981 1.00 100.10 351 ASP A O 1
ATOM 2635 N N . LEU A 1 358 ? -2.421 -1.246 102.354 1.00 99.63 352 LEU A N 1
ATOM 2636 C CA . LEU A 1 358 ? -3.462 -1.914 101.580 1.00 98.55 352 LEU A CA 1
ATOM 2637 C C . LEU A 1 358 ? -3.601 -1.288 100.198 1.00 96.21 352 LEU A C 1
ATOM 2638 O O . LEU A 1 358 ? -3.648 -1.995 99.183 1.00 94.70 352 LEU A O 1
ATOM 2643 N N . ASN A 1 359 ? -3.669 0.044 100.139 1.00 94.67 353 ASN A N 1
ATOM 2644 C CA . ASN A 1 359 ? -3.724 0.723 98.849 1.00 91.20 353 ASN A CA 1
ATOM 2645 C C . ASN A 1 359 ? -2.435 0.526 98.062 1.00 89.91 353 ASN A C 1
ATOM 2646 O O . ASN A 1 359 ? -2.469 0.436 96.829 1.00 88.31 353 ASN A O 1
ATOM 2651 N N . GLU A 1 360 ? -1.295 0.453 98.752 1.00 90.21 354 GLU A N 1
ATOM 2652 C CA . GLU A 1 360 ? -0.031 0.208 98.067 1.00 89.13 354 GLU A CA 1
ATOM 2653 C C . GLU A 1 360 ? 0.047 -1.216 97.531 1.00 84.59 354 GLU A C 1
ATOM 2654 O O . GLU A 1 360 ? 0.714 -1.459 96.518 1.00 79.32 354 GLU A O 1
ATOM 2660 N N . ILE A 1 361 ? -0.625 -2.163 98.189 1.00 83.61 355 ILE A N 1
ATOM 2661 C CA . ILE A 1 361 ? -0.630 -3.543 97.711 1.00 82.39 355 ILE A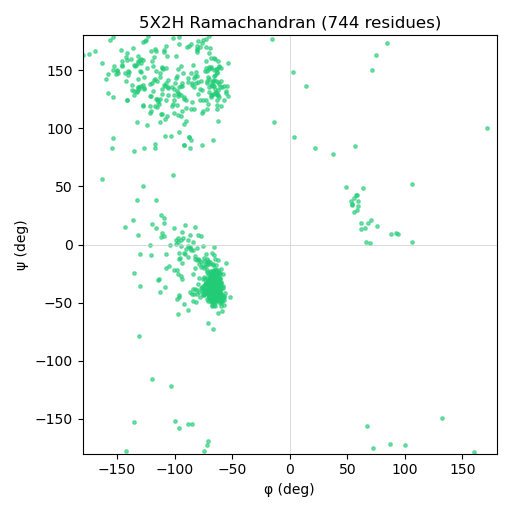 CA 1
ATOM 2662 C C . ILE A 1 361 ? -1.432 -3.655 96.419 1.00 76.97 355 ILE A C 1
ATOM 2663 O O . ILE A 1 361 ? -1.002 -4.302 95.457 1.00 74.37 355 ILE A O 1
ATOM 2668 N N . ALA A 1 362 ? -2.610 -3.026 96.379 1.00 73.36 356 ALA A N 1
ATOM 2669 C CA . ALA A 1 362 ? -3.436 -3.077 95.177 1.00 70.08 356 ALA A CA 1
ATOM 2670 C C . ALA A 1 362 ? -2.717 -2.453 93.988 1.00 65.82 356 ALA A C 1
ATOM 2671 O O . ALA A 1 362 ? -2.855 -2.921 92.852 1.00 63.00 356 ALA A O 1
ATOM 2673 N N . LYS A 1 363 ? -1.944 -1.393 94.233 1.00 64.11 357 LYS A N 1
ATOM 2674 C CA . LYS A 1 363 ? -1.123 -0.808 93.178 1.00 61.22 357 LYS A CA 1
ATOM 2675 C C . LYS A 1 363 ? -0.112 -1.817 92.647 1.00 60.51 357 LYS A C 1
ATOM 2676 O O . LYS A 1 363 ? 0.077 -1.938 91.431 1.00 55.16 357 LYS A O 1
ATOM 2682 N N . ASP A 1 364 ? 0.546 -2.553 93.547 1.00 64.32 358 ASP A N 1
ATOM 2683 C CA . ASP A 1 364 ? 1.524 -3.549 93.120 1.00 67.15 358 ASP A CA 1
ATOM 2684 C C . ASP A 1 364 ? 0.863 -4.674 92.335 1.00 62.28 358 ASP A C 1
ATOM 2685 O O . ASP A 1 364 ? 1.414 -5.142 91.334 1.00 64.85 358 ASP A O 1
ATOM 2690 N N . ILE A 1 365 ? -0.314 -5.123 92.774 1.00 61.92 359 ILE A N 1
ATOM 2691 C CA . ILE A 1 365 ? -1.025 -6.163 92.036 1.00 63.31 359 ILE A CA 1
ATOM 2692 C C . ILE A 1 365 ? -1.457 -5.643 90.670 1.00 60.39 359 ILE A C 1
ATOM 2693 O O . ILE A 1 365 ? -1.429 -6.375 89.674 1.00 61.42 359 ILE A O 1
ATOM 2698 N N . THR A 1 366 ? -1.845 -4.368 90.598 1.00 58.98 360 THR A N 1
ATOM 2699 C CA . THR A 1 366 ? -2.286 -3.794 89.331 1.00 54.02 360 THR A CA 1
ATOM 2700 C C . THR A 1 366 ? -1.133 -3.679 88.342 1.00 50.88 360 THR A C 1
ATOM 2701 O O . THR A 1 366 ? -1.314 -3.915 87.142 1.00 55.01 360 THR A O 1
ATOM 2705 N N . LEU A 1 367 ? 0.061 -3.335 88.822 1.00 49.50 361 LEU A N 1
ATOM 2706 C CA . LEU A 1 367 ? 1.187 -3.026 87.948 1.00 52.95 361 LEU A CA 1
ATOM 2707 C C . LEU A 1 367 ? 2.122 -4.206 87.712 1.00 57.07 361 LEU A C 1
ATOM 2708 O O . LEU A 1 367 ? 2.546 -4.428 86.574 1.00 57.53 361 LEU A O 1
ATOM 2713 N N . ILE A 1 368 ? 2.458 -4.970 88.750 1.00 58.27 362 ILE A N 1
ATOM 2714 C CA . ILE A 1 368 ? 3.472 -6.023 88.641 1.00 58.89 362 ILE A CA 1
ATOM 2715 C C . ILE A 1 368 ? 2.758 -7.293 88.183 1.00 58.28 362 ILE A C 1
ATOM 2716 O O . ILE A 1 368 ? 2.262 -8.085 88.987 1.00 61.45 362 ILE A O 1
ATOM 2721 N N . LYS A 1 369 ? 2.724 -7.495 86.866 1.00 53.68 363 LYS A N 1
ATOM 2722 C CA . LYS A 1 369 ? 2.111 -8.689 86.298 1.00 56.60 363 LYS A CA 1
ATOM 2723 C C . LYS A 1 369 ? 2.997 -9.922 86.422 1.00 58.24 363 LYS A C 1
ATOM 2724 O O . LYS A 1 369 ? 2.493 -11.044 86.306 1.00 59.90 363 LYS A O 1
ATOM 2730 N N . ASP A 1 370 ? 4.298 -9.740 86.640 1.00 59.34 364 ASP A N 1
ATOM 2731 C CA . ASP A 1 370 ? 5.208 -10.854 86.886 1.00 63.06 364 ASP A CA 1
ATOM 2732 C C . ASP A 1 370 ? 4.991 -11.338 88.316 1.00 65.81 364 ASP A C 1
ATOM 2733 O O . ASP A 1 370 ? 5.289 -10.616 89.273 1.00 66.27 364 ASP A O 1
ATOM 2738 N N . GLU A 1 371 ? 4.478 -12.562 88.461 1.00 69.68 365 GLU A N 1
ATOM 2739 C CA . GLU A 1 371 ? 4.059 -13.043 89.775 1.00 76.15 365 GLU A CA 1
ATOM 2740 C C . GLU A 1 371 ? 5.237 -13.160 90.736 1.00 75.75 365 GLU A C 1
ATOM 2741 O O . GLU A 1 371 ? 5.107 -12.845 91.924 1.00 76.07 365 GLU A O 1
ATOM 2747 N N . ILE A 1 372 ? 6.393 -13.609 90.244 1.00 76.73 366 ILE A N 1
ATOM 2748 C CA . ILE A 1 372 ? 7.565 -13.729 91.106 1.00 80.33 366 ILE A CA 1
ATOM 2749 C C . ILE A 1 372 ? 8.005 -12.355 91.595 1.00 79.81 366 ILE A C 1
ATOM 2750 O O . ILE A 1 372 ? 8.277 -12.158 92.785 1.00 83.68 366 ILE A O 1
ATOM 2755 N N . LYS A 1 373 ? 8.071 -11.378 90.687 1.00 78.95 367 LYS A N 1
ATOM 2756 C CA . LYS A 1 373 ? 8.384 -10.018 91.108 1.00 79.05 367 LYS A CA 1
ATOM 2757 C C . LYS A 1 373 ? 7.271 -9.438 91.970 1.00 78.25 367 LYS A C 1
ATOM 2758 O O . LYS A 1 373 ? 7.527 -8.572 92.814 1.00 78.65 367 LYS A O 1
ATOM 2764 N N . LEU A 1 374 ? 6.036 -9.913 91.784 1.00 72.10 368 LEU A N 1
ATOM 2765 C CA . LEU A 1 374 ? 4.947 -9.505 92.664 1.00 70.59 368 LEU A CA 1
ATOM 2766 C C . LEU A 1 374 ? 5.076 -10.156 94.037 1.00 72.80 368 LEU A C 1
ATOM 2767 O O . LEU A 1 374 ? 4.820 -9.509 95.059 1.00 75.79 368 LEU A O 1
ATOM 2772 N N . LYS A 1 375 ? 5.469 -11.434 94.080 1.00 72.66 369 LYS A N 1
ATOM 2773 C CA . LYS A 1 375 ? 5.726 -12.088 95.362 1.00 76.74 369 LYS A CA 1
ATOM 2774 C C . LYS A 1 375 ? 6.780 -11.332 96.157 1.00 79.74 369 LYS A C 1
ATOM 2775 O O . LYS A 1 375 ? 6.614 -11.098 97.361 1.00 84.84 369 LYS A O 1
ATOM 2781 N N . LYS A 1 376 ? 7.871 -10.935 95.497 1.00 78.14 370 LYS A N 1
ATOM 2782 C CA . LYS A 1 376 ? 8.928 -10.199 96.182 1.00 80.64 370 LYS A CA 1
ATOM 2783 C C . LYS A 1 376 ? 8.439 -8.837 96.659 1.00 80.96 370 LYS A C 1
ATOM 2784 O O . LYS A 1 376 ? 8.818 -8.381 97.743 1.00 86.73 370 LYS A O 1
ATOM 2786 N N . ALA A 1 377 ? 7.596 -8.172 95.866 1.00 78.32 371 ALA A N 1
ATOM 2787 C CA . ALA A 1 377 ? 7.097 -6.861 96.268 1.00 77.07 371 ALA A CA 1
ATOM 2788 C C . ALA A 1 377 ? 6.151 -6.973 97.457 1.00 78.11 371 ALA A C 1
ATOM 2789 O O . ALA A 1 377 ? 6.211 -6.156 98.382 1.00 77.76 371 ALA A O 1
ATOM 2791 N N . LEU A 1 378 ? 5.266 -7.975 97.446 1.00 79.54 372 LEU A N 1
ATOM 2792 C CA . LEU A 1 378 ? 4.364 -8.182 98.575 1.00 79.63 372 LEU A CA 1
ATOM 2793 C C . LEU A 1 378 ? 5.132 -8.568 99.835 1.00 86.33 372 LEU A C 1
ATOM 2794 O O . LEU A 1 378 ? 4.719 -8.216 100.946 1.00 90.01 372 LEU A O 1
ATOM 2799 N N . ALA A 1 379 ? 6.264 -9.262 99.681 1.00 87.08 373 ALA A N 1
ATOM 2800 C CA . ALA A 1 379 ? 7.016 -9.764 100.828 1.00 91.66 373 ALA A CA 1
ATOM 2801 C C . ALA A 1 379 ? 7.561 -8.645 101.711 1.00 95.10 373 ALA A C 1
ATOM 2802 O O . ALA A 1 379 ? 7.742 -8.852 102.917 1.00 96.53 373 ALA A O 1
ATOM 2804 N N . LYS A 1 380 ? 7.805 -7.461 101.146 1.00 96.55 374 LYS A N 1
ATOM 2805 C CA . LYS A 1 380 ? 8.212 -6.304 101.933 1.00 99.56 374 LYS A CA 1
ATOM 2806 C C . LYS A 1 380 ? 7.132 -5.823 102.899 1.00 103.88 374 LYS A C 1
ATOM 2807 O O . LYS A 1 380 ? 7.380 -4.872 103.650 1.00 105.36 374 LYS A O 1
ATOM 2809 N N . TYR A 1 381 ? 5.949 -6.440 102.908 1.00 107.75 375 TYR A N 1
ATOM 2810 C CA . TYR A 1 381 ? 4.873 -6.044 103.804 1.00 110.11 375 TYR A CA 1
ATOM 2811 C C . TYR A 1 381 ? 4.558 -7.172 104.777 1.00 111.67 375 TYR A C 1
ATOM 2812 O O . TYR A 1 381 ? 4.700 -8.354 104.453 1.00 113.94 375 TYR A O 1
ATOM 2821 N N . ASP A 1 382 ? 4.120 -6.795 105.976 1.00 109.11 376 ASP A N 1
ATOM 2822 C CA . ASP A 1 382 ? 3.810 -7.781 107.004 1.00 108.31 376 ASP A CA 1
ATOM 2823 C C . ASP A 1 382 ? 2.607 -8.632 106.613 1.00 104.93 376 ASP A C 1
ATOM 2824 O O . ASP A 1 382 ? 1.466 -8.290 106.944 1.00 104.04 376 ASP A O 1
ATOM 2826 N N . LEU A 1 383 ? 2.857 -9.746 105.924 1.00 104.82 377 LEU A N 1
ATOM 2827 C CA . LEU A 1 383 ? 1.817 -10.686 105.525 1.00 107.98 377 LEU A CA 1
ATOM 2828 C C . LEU A 1 383 ? 2.420 -12.081 105.455 1.00 112.97 377 LEU A C 1
ATOM 2829 O O . LEU A 1 383 ? 3.606 -12.237 105.155 1.00 112.67 377 LEU A O 1
ATOM 2831 N N . ASN A 1 384 ? 1.594 -13.095 105.720 1.00 118.65 378 ASN A N 1
ATOM 2832 C CA . ASN A 1 384 ? 2.091 -14.465 105.758 1.00 120.54 378 ASN A CA 1
ATOM 2833 C C . ASN A 1 384 ? 2.216 -15.037 104.345 1.00 114.27 378 ASN A C 1
ATOM 2834 O O . ASN A 1 384 ? 1.737 -14.460 103.367 1.00 112.15 378 ASN A O 1
ATOM 2839 N N . GLN A 1 385 ? 2.888 -16.190 104.244 1.00 114.04 379 GLN A N 1
ATOM 2840 C CA . GLN A 1 385 ? 3.136 -16.782 102.931 1.00 110.74 379 GLN A CA 1
ATOM 2841 C C . GLN A 1 385 ? 1.841 -17.228 102.266 1.00 109.72 379 GLN A C 1
ATOM 2842 O O . GLN A 1 385 ? 1.729 -17.194 101.035 1.00 105.98 379 GLN A O 1
ATOM 2848 N N . ASN A 1 386 ? 0.850 -17.638 103.062 1.00 112.07 380 ASN A N 1
ATOM 2849 C CA . ASN A 1 386 ? -0.456 -17.976 102.508 1.00 111.58 380 ASN A CA 1
ATOM 2850 C C . ASN A 1 386 ? -1.147 -16.753 101.918 1.00 110.36 380 ASN A C 1
ATOM 2851 O O . ASN A 1 386 ? -1.828 -16.861 100.891 1.00 105.90 380 ASN A O 1
ATOM 2853 N N . GLN A 1 387 ? -0.981 -15.585 102.548 1.00 110.14 381 GLN A N 1
ATOM 2854 C CA . GLN A 1 387 ? -1.557 -14.360 102.001 1.00 104.93 381 GLN A CA 1
ATOM 2855 C C . GLN A 1 387 ? -0.831 -13.931 100.732 1.00 102.45 381 GLN A C 1
ATOM 2856 O O . GLN A 1 387 ? -1.466 -13.504 99.761 1.00 99.76 381 GLN A O 1
ATOM 2862 N N . ILE A 1 388 ? 0.502 -14.034 100.724 1.00 102.08 382 ILE A N 1
ATOM 2863 C CA . ILE A 1 388 ? 1.285 -13.562 99.583 1.00 96.46 382 ILE A CA 1
ATOM 2864 C C . ILE A 1 388 ? 0.953 -14.373 98.338 1.00 95.25 382 ILE A C 1
ATOM 2865 O O . ILE A 1 388 ? 0.744 -13.822 97.251 1.00 92.92 382 ILE A O 1
ATOM 2870 N N . ASP A 1 389 ? 0.899 -15.699 98.478 1.00 96.82 383 ASP A N 1
ATOM 2871 C CA . ASP A 1 389 ? 0.504 -16.545 97.357 1.00 99.82 383 ASP A CA 1
ATOM 2872 C C . ASP A 1 389 ? -0.922 -16.240 96.920 1.00 96.49 383 ASP A C 1
ATOM 2873 O O . ASP A 1 389 ? -1.235 -16.280 95.724 1.00 91.44 383 ASP A O 1
ATOM 2878 N N . SER A 1 390 ? -1.799 -15.930 97.877 1.00 98.47 384 SER A N 1
ATOM 2879 C CA . SER A 1 390 ? -3.178 -15.592 97.542 1.00 97.37 384 SER A CA 1
ATOM 2880 C C . SER A 1 390 ? -3.248 -14.270 96.786 1.00 92.44 384 SER A C 1
ATOM 2881 O O . SER A 1 390 ? -3.905 -14.174 95.743 1.00 88.65 384 SER A O 1
ATOM 2884 N N . LEU A 1 391 ? -2.570 -13.239 97.299 1.00 91.82 385 LEU A N 1
ATOM 2885 C CA . LEU A 1 391 ? -2.574 -11.941 96.637 1.00 91.50 385 LEU A CA 1
ATOM 2886 C C . LEU A 1 391 ? -1.850 -11.971 95.297 1.00 90.79 385 LEU A C 1
ATOM 2887 O O . LEU A 1 391 ? -2.126 -11.125 94.440 1.00 90.56 385 LEU A O 1
ATOM 2892 N N . SER A 1 392 ? -0.938 -12.926 95.094 1.00 90.36 386 SER A N 1
ATOM 2893 C CA . SER A 1 392 ? -0.198 -13.004 93.839 1.00 86.20 386 SER A CA 1
ATOM 2894 C C . SER A 1 392 ? -1.053 -13.506 92.685 1.00 80.56 386 SER A C 1
ATOM 2895 O O . SER A 1 392 ? -0.658 -13.342 91.526 1.00 76.58 386 SER A O 1
ATOM 2898 N N . LYS A 1 393 ? -2.204 -14.115 92.968 1.00 80.83 387 LYS A N 1
ATOM 2899 C CA . LYS A 1 393 ? -3.040 -14.704 91.930 1.00 78.13 387 LYS A CA 1
ATOM 2900 C C . LYS A 1 393 ? -4.146 -13.777 91.445 1.00 72.77 387 LYS A C 1
ATOM 2901 O O . LYS A 1 393 ? -4.777 -14.076 90.426 1.00 69.44 387 LYS A O 1
ATOM 2903 N N . LEU A 1 394 ? -4.395 -12.670 92.138 1.00 72.49 388 LEU A N 1
ATOM 2904 C CA . LEU A 1 394 ? -5.469 -11.762 91.762 1.00 70.41 388 LEU A CA 1
ATOM 2905 C C . LEU A 1 394 ? -5.061 -10.911 90.567 1.00 69.28 388 LEU A C 1
ATOM 2906 O O . LEU A 1 394 ? -3.915 -10.462 90.465 1.00 67.71 388 LEU A O 1
ATOM 2911 N N . GLU A 1 395 ? -6.010 -10.689 89.660 1.00 70.44 389 GLU A N 1
ATOM 2912 C CA . GLU A 1 395 ? -5.789 -9.896 88.454 1.00 68.92 389 GLU A CA 1
ATOM 2913 C C . GLU A 1 395 ? -6.496 -8.556 88.623 1.00 67.57 389 GLU A C 1
ATOM 2914 O O . GLU A 1 395 ? -7.731 -8.494 88.620 1.00 66.77 389 GLU A O 1
ATOM 2920 N N . PHE A 1 396 ? -5.715 -7.489 88.768 1.00 62.71 390 PHE A N 1
ATOM 2921 C CA . PHE A 1 396 ? -6.234 -6.136 88.893 1.00 59.45 390 PHE A CA 1
ATOM 2922 C C . PHE A 1 396 ? -5.853 -5.311 87.671 1.00 55.96 390 PHE A C 1
ATOM 2923 O O . PHE A 1 396 ? -4.789 -5.507 87.076 1.00 52.66 390 PHE A O 1
ATOM 2931 N N . LYS A 1 397 ? -6.724 -4.373 87.311 1.00 54.95 391 LYS A N 1
ATOM 2932 C CA . LYS A 1 397 ? -6.453 -3.456 86.212 1.00 52.57 391 LYS A CA 1
ATOM 2933 C C . LYS A 1 397 ? -7.282 -2.193 86.412 1.00 53.37 391 LYS A C 1
ATOM 2934 O O . LYS A 1 397 ? -8.077 -2.090 87.351 1.00 53.76 391 LYS A O 1
ATOM 2940 N N . ASP A 1 398 ? -7.067 -1.220 85.519 1.00 54.26 392 ASP A N 1
ATOM 2941 C CA . ASP A 1 398 ? -7.829 0.024 85.424 1.00 56.21 392 ASP A CA 1
ATOM 2942 C C . ASP A 1 398 ? -7.537 0.993 86.568 1.00 54.50 392 ASP A C 1
ATOM 2943 O O . ASP A 1 398 ? -7.208 0.580 87.685 1.00 53.63 392 ASP A O 1
ATOM 2948 N N . HIS A 1 399 ? -7.657 2.290 86.288 1.00 53.72 393 HIS A N 1
ATOM 2949 C CA . HIS A 1 399 ? -7.360 3.342 87.246 1.00 53.79 393 HIS A CA 1
ATOM 2950 C C . HIS A 1 399 ? -8.475 4.379 87.241 1.00 54.82 393 HIS A C 1
ATOM 2951 O O . HIS A 1 399 ? -9.184 4.559 86.247 1.00 54.64 393 HIS A O 1
ATOM 2958 N N . LEU A 1 400 ? -8.612 5.074 88.368 1.00 56.02 394 LEU A N 1
ATOM 2959 C CA . LEU A 1 400 ? -9.439 6.268 88.418 1.00 54.13 394 LEU A CA 1
ATOM 2960 C C . LEU A 1 400 ? -8.717 7.415 87.713 1.00 52.48 394 LEU A C 1
ATOM 2961 O O . LEU A 1 400 ? -7.615 7.260 87.181 1.00 53.26 394 LEU A O 1
ATOM 2966 N N . ASN A 1 401 ? -9.340 8.589 87.716 1.00 50.37 395 ASN A N 1
ATOM 2967 C CA . ASN A 1 401 ? -8.723 9.781 87.153 1.00 46.32 395 ASN A CA 1
ATOM 2968 C C . ASN A 1 401 ? -8.079 10.672 88.208 1.00 48.27 395 ASN A C 1
ATOM 2969 O O . ASN A 1 401 ? -7.526 11.719 87.860 1.00 50.39 395 ASN A O 1
ATOM 2974 N N . ILE A 1 402 ? -8.128 10.282 89.483 1.00 47.11 396 ILE A N 1
ATOM 2975 C CA . ILE A 1 402 ? -7.508 11.043 90.558 1.00 51.20 396 ILE A CA 1
ATOM 2976 C C . ILE A 1 402 ? -6.599 10.123 91.363 1.00 53.00 396 ILE A C 1
ATOM 2977 O O . ILE A 1 402 ? -6.740 8.899 91.348 1.00 56.33 396 ILE A O 1
ATOM 2982 N N . SER A 1 403 ? -5.660 10.736 92.078 1.00 53.51 397 SER A N 1
ATOM 2983 C CA . SER A 1 403 ? -4.609 10.019 92.784 1.00 54.57 397 SER A CA 1
ATOM 2984 C C . SER A 1 403 ? -5.063 9.579 94.174 1.00 56.81 397 SER A C 1
ATOM 2985 O O . SER A 1 403 ? -6.141 9.936 94.654 1.00 57.05 397 SER A O 1
ATOM 2988 N N . PHE A 1 404 ? -4.203 8.787 94.826 1.00 58.27 398 PHE A N 1
ATOM 2989 C CA . PHE A 1 404 ? -4.402 8.458 96.234 1.00 63.02 398 PHE A CA 1
ATOM 2990 C C . PHE A 1 404 ? -4.353 9.702 97.109 1.00 64.50 398 PHE A C 1
ATOM 2991 O O . PHE A 1 404 ? -5.067 9.784 98.115 1.00 62.91 398 PHE A O 1
ATOM 2999 N N . LYS A 1 405 ? -3.510 10.674 96.748 1.00 68.23 399 LYS A N 1
ATOM 3000 C CA . LYS A 1 405 ? -3.402 11.894 97.540 1.00 68.53 399 LYS A CA 1
ATOM 3001 C C . LYS A 1 405 ? -4.722 12.655 97.558 1.00 66.98 399 LYS A C 1
ATOM 3002 O O . LYS A 1 405 ? -5.137 13.168 98.603 1.00 67.37 399 LYS A O 1
ATOM 3008 N N . ALA A 1 406 ? -5.401 12.729 96.411 1.00 59.35 400 ALA A N 1
ATOM 3009 C CA . ALA A 1 406 ? -6.699 13.391 96.367 1.00 56.05 400 ALA A CA 1
ATOM 3010 C C . ALA A 1 406 ? -7.776 12.552 97.040 1.00 56.36 400 ALA A C 1
ATOM 3011 O O . ALA A 1 406 ? -8.704 13.105 97.642 1.00 61.72 400 ALA A O 1
ATOM 3013 N N . LEU A 1 407 ? -7.672 11.224 96.951 1.00 52.59 401 LEU A N 1
ATOM 3014 C CA . LEU A 1 407 ? -8.655 10.358 97.593 1.00 54.85 401 LEU A CA 1
ATOM 3015 C C . LEU A 1 407 ? -8.575 10.461 99.111 1.00 57.87 401 LEU A C 1
ATOM 3016 O O . LEU A 1 407 ? -9.604 10.423 99.793 1.00 58.74 401 LEU A O 1
ATOM 3021 N N . LYS A 1 408 ? -7.363 10.596 99.656 1.00 59.99 402 LYS A N 1
ATOM 3022 C CA . LYS A 1 408 ? -7.202 10.733 101.100 1.00 63.12 402 LYS A CA 1
ATOM 3023 C C . LYS A 1 408 ? -7.879 11.984 101.643 1.00 66.12 402 LYS A C 1
ATOM 3024 O O . LYS A 1 408 ? -8.191 12.038 102.837 1.00 69.74 402 LYS A O 1
ATOM 3030 N N . LEU A 1 409 ? -8.114 12.987 100.799 1.00 66.57 403 LEU A N 1
ATOM 3031 C CA . LEU A 1 409 ? -8.737 14.239 101.208 1.00 65.07 403 LEU A CA 1
ATOM 3032 C C . LEU A 1 409 ? -10.236 14.267 100.951 1.00 64.25 403 LEU A C 1
ATOM 3033 O O . LEU A 1 409 ? -11.002 14.683 101.824 1.00 65.33 403 LEU A O 1
ATOM 3038 N N . VAL A 1 410 ? -10.672 13.825 99.770 1.00 63.93 404 VAL A N 1
ATOM 3039 C CA . VAL A 1 410 ? -12.079 13.932 99.401 1.00 60.72 404 VAL A CA 1
ATOM 3040 C C . VAL A 1 410 ? -12.915 12.871 100.107 1.00 61.23 404 VAL A C 1
ATOM 3041 O O . VAL A 1 410 ? -14.040 13.141 100.542 1.00 61.37 404 VAL A O 1
ATOM 3045 N N . THR A 1 411 ? -12.382 11.657 100.235 1.00 60.76 405 THR A N 1
ATOM 3046 C CA . THR A 1 411 ? -13.165 10.560 100.797 1.00 62.55 405 THR A CA 1
ATOM 3047 C C . THR A 1 411 ? -13.623 10.797 102.234 1.00 62.53 405 THR A C 1
ATOM 3048 O O . THR A 1 411 ? -14.776 10.446 102.541 1.00 63.03 405 THR A O 1
ATOM 3052 N N . PRO A 1 412 ? -12.814 11.350 103.151 1.00 63.72 406 PRO A N 1
ATOM 3053 C CA . PRO A 1 412 ? -13.343 11.595 104.506 1.00 66.11 406 PRO A CA 1
ATOM 3054 C C . PRO A 1 412 ? -14.534 12.534 104.528 1.00 65.30 406 PRO A C 1
ATOM 3055 O O . PRO A 1 412 ? -15.458 12.332 105.326 1.00 66.66 406 PRO A O 1
ATOM 3059 N N . LEU A 1 413 ? -14.543 13.560 103.672 1.00 63.93 407 LEU A N 1
ATOM 3060 C CA . LEU A 1 413 ? -15.678 14.476 103.640 1.00 61.57 407 LEU A CA 1
ATOM 3061 C C . LEU A 1 413 ? -16.904 13.812 103.025 1.00 61.87 407 LEU A C 1
ATOM 3062 O O . LEU A 1 413 ? -18.032 14.041 103.476 1.00 61.90 407 LEU A O 1
ATOM 3067 N N . MET A 1 414 ? -16.702 12.986 101.995 1.00 60.72 408 MET A N 1
ATOM 3068 C CA . MET A 1 414 ? -17.820 12.253 101.410 1.00 63.48 408 MET A CA 1
ATOM 3069 C C . MET A 1 414 ? -18.352 11.193 102.366 1.00 68.91 408 MET A C 1
ATOM 3070 O O . MET A 1 414 ? -19.539 10.850 102.311 1.00 69.88 408 MET A O 1
ATOM 3075 N N . LEU A 1 415 ? -17.497 10.668 103.248 1.00 73.71 409 LEU A N 1
ATOM 3076 C CA . LEU A 1 415 ? -17.973 9.769 104.294 1.00 78.22 409 LEU A CA 1
ATOM 3077 C C . LEU A 1 415 ? -19.001 10.453 105.184 1.00 79.56 409 LEU A C 1
ATOM 3078 O O . LEU A 1 415 ? -19.931 9.803 105.674 1.00 81.88 409 LEU A O 1
ATOM 3083 N N . GLU A 1 416 ? -18.858 11.760 105.395 1.00 79.80 410 GLU A N 1
ATOM 3084 C CA . GLU A 1 416 ? -19.831 12.546 106.143 1.00 81.73 410 GLU A CA 1
ATOM 3085 C C . GLU A 1 416 ? -21.078 12.869 105.328 1.00 79.69 410 GLU A C 1
ATOM 3086 O O . GLU A 1 416 ? -21.920 13.645 105.792 1.00 78.53 410 GLU A O 1
ATOM 3092 N N . GLY A 1 417 ? -21.210 12.305 104.130 1.00 77.08 411 GLY A N 1
ATOM 3093 C CA . GLY A 1 417 ? -22.379 12.519 103.304 1.00 73.62 411 GLY A CA 1
ATOM 3094 C C . GLY A 1 417 ? -22.285 13.667 102.327 1.00 67.33 411 GLY A C 1
ATOM 3095 O O . GLY A 1 417 ? -23.303 14.028 101.725 1.00 67.11 411 GLY A O 1
ATOM 3096 N N . LYS A 1 418 ? -21.104 14.249 102.144 1.00 63.86 412 LYS A N 1
ATOM 3097 C CA . LYS A 1 418 ? -20.938 15.389 101.256 1.00 65.25 412 LYS A CA 1
ATOM 3098 C C . LYS A 1 418 ? -20.655 14.925 99.833 1.00 65.25 412 LYS A C 1
ATOM 3099 O O . LYS A 1 418 ? -19.959 13.929 99.615 1.00 68.24 412 LYS A O 1
ATOM 3105 N N . LYS A 1 419 ? -21.208 15.654 98.868 1.00 62.61 413 LYS A N 1
ATOM 3106 C CA . LYS A 1 419 ? -20.995 15.335 97.466 1.00 60.57 413 LYS A CA 1
ATOM 3107 C C . LYS A 1 419 ? -19.546 15.612 97.069 1.00 58.97 413 LYS A C 1
ATOM 3108 O O . LYS A 1 419 ? -18.770 16.227 97.807 1.00 59.95 413 LYS A O 1
ATOM 3114 N N . TYR A 1 420 ? -19.188 15.145 95.872 1.00 58.95 414 TYR A N 1
ATOM 3115 C CA . TYR A 1 420 ? -17.821 15.305 95.390 1.00 57.97 414 TYR A CA 1
ATOM 3116 C C . TYR A 1 420 ? -17.455 16.776 95.228 1.00 56.82 414 TYR A C 1
ATOM 3117 O O . TYR A 1 420 ? -16.354 17.192 95.607 1.00 49.44 414 TYR A O 1
ATOM 3126 N N . ASP A 1 421 ? -18.365 17.580 94.672 1.00 54.92 415 ASP A N 1
ATOM 3127 C CA . ASP A 1 421 ? -18.057 18.993 94.472 1.00 54.24 415 ASP A CA 1
ATOM 3128 C C . ASP A 1 421 ? -17.987 19.736 95.800 1.00 54.15 415 ASP A C 1
ATOM 3129 O O . ASP A 1 421 ? -17.144 20.624 95.973 1.00 52.63 415 ASP A O 1
ATOM 3134 N N . GLU A 1 422 ? -18.856 19.384 96.751 1.00 55.47 416 GLU A N 1
ATOM 3135 C CA . GLU A 1 422 ? -18.820 20.035 98.057 1.00 58.04 416 GLU A CA 1
ATOM 3136 C C . GLU A 1 422 ? -17.518 19.729 98.783 1.00 58.06 416 GLU A C 1
ATOM 3137 O O . GLU A 1 422 ? -16.955 20.601 99.455 1.00 56.36 416 GLU A O 1
ATOM 3143 N N . ALA A 1 423 ? -17.028 18.494 98.661 1.00 57.16 417 ALA A N 1
ATOM 3144 C CA . ALA A 1 423 ? -15.756 18.146 99.280 1.00 56.71 417 ALA A CA 1
ATOM 3145 C C . ALA A 1 423 ? -14.609 18.919 98.645 1.00 56.62 417 ALA A C 1
ATOM 3146 O O . ALA A 1 423 ? -13.712 19.400 99.347 1.00 58.02 417 ALA A O 1
ATOM 3148 N N . CYS A 1 424 ? -14.626 19.057 97.318 1.00 55.02 418 CYS A N 1
ATOM 3149 C CA . CYS A 1 424 ? -13.558 19.781 96.639 1.00 53.92 418 CYS A CA 1
ATOM 3150 C C . CYS A 1 424 ? -13.587 21.265 96.985 1.00 52.88 418 CYS A C 1
ATOM 3151 O O . CYS A 1 424 ? -12.533 21.892 97.143 1.00 47.80 418 CYS A O 1
ATOM 3154 N N . ASN A 1 425 ? -14.780 21.847 97.113 1.00 52.34 419 ASN A N 1
ATOM 3155 C CA . ASN A 1 425 ? -14.861 23.263 97.454 1.00 56.14 419 ASN A CA 1
ATOM 3156 C C . ASN A 1 425 ? -14.429 23.511 98.895 1.00 58.01 419 ASN A C 1
ATOM 3157 O O . ASN A 1 425 ? -13.780 24.521 99.189 1.00 58.47 419 ASN A O 1
ATOM 3162 N N . GLU A 1 426 ? -14.775 22.600 99.808 1.00 58.34 420 GLU A N 1
ATOM 3163 C CA . GLU A 1 426 ? -14.363 22.760 101.199 1.00 62.50 420 GLU A CA 1
ATOM 3164 C C . GLU A 1 426 ? -12.856 22.598 101.353 1.00 65.57 420 GLU A C 1
ATOM 3165 O O . GLU A 1 426 ? -12.236 23.263 102.192 1.00 68.28 420 GLU A O 1
ATOM 3171 N N . LEU A 1 427 ? -12.249 21.726 100.552 1.00 64.93 421 LEU A N 1
ATOM 3172 C CA . LEU A 1 427 ? -10.811 21.500 100.587 1.00 64.37 421 LEU A CA 1
ATOM 3173 C C . LEU A 1 427 ? -10.035 22.479 99.719 1.00 63.43 421 LEU A C 1
ATOM 3174 O O . LEU A 1 427 ? -8.799 22.458 99.746 1.00 63.76 421 LEU A O 1
ATOM 3179 N N . ASN A 1 428 ? -10.726 23.336 98.964 1.00 64.18 422 ASN A N 1
ATOM 3180 C CA . ASN A 1 428 ? -10.090 24.238 98.002 1.00 65.58 422 ASN A CA 1
ATOM 3181 C C . ASN A 1 428 ? -9.266 23.456 96.982 1.00 62.81 422 ASN A C 1
ATOM 3182 O O . ASN A 1 428 ? -8.143 23.831 96.640 1.00 60.36 422 ASN A O 1
ATOM 3187 N N . LEU A 1 429 ? -9.829 22.351 96.501 1.00 65.70 423 LEU A N 1
ATOM 3188 C CA . LEU A 1 429 ? -9.212 21.548 95.453 1.00 67.38 423 LEU A CA 1
ATOM 3189 C C . LEU A 1 429 ? -9.689 22.047 94.095 1.00 64.24 423 LEU A C 1
ATOM 3190 O O . LEU A 1 429 ? -10.887 21.999 93.796 1.00 65.20 423 LEU A O 1
ATOM 3195 N N . LYS A 1 430 ? -8.755 22.527 93.280 1.00 61.47 424 LYS A N 1
ATOM 3196 C CA . LYS A 1 430 ? -9.053 23.018 91.943 1.00 59.56 424 LYS A CA 1
ATOM 3197 C C . LYS A 1 430 ? -8.279 22.204 90.918 1.00 57.60 424 LYS A C 1
ATOM 3198 O O . LYS A 1 430 ? -7.109 21.869 91.133 1.00 56.85 424 LYS A O 1
ATOM 3200 N N . VAL A 1 431 ? -8.942 21.884 89.805 1.00 55.69 425 VAL A N 1
ATOM 3201 C CA . VAL A 1 431 ? -8.280 21.152 88.735 1.00 53.02 425 VAL A CA 1
ATOM 3202 C C . VAL A 1 431 ? -7.112 21.974 88.208 1.00 50.78 425 VAL A C 1
ATOM 3203 O O . VAL A 1 431 ? -7.200 23.201 88.065 1.00 48.65 425 VAL A O 1
ATOM 3207 N N . ALA A 1 432 ? -5.996 21.300 87.950 1.00 50.63 426 ALA A N 1
ATOM 3208 C CA . ALA A 1 432 ? -4.803 21.984 87.478 1.00 51.61 426 ALA A CA 1
ATOM 3209 C C . ALA A 1 432 ? -5.036 22.571 86.090 1.00 58.45 426 ALA A C 1
ATOM 3210 O O . ALA A 1 432 ? -5.614 21.925 85.213 1.00 59.79 426 ALA A O 1
ATOM 3212 N N . ILE A 1 433 ? -4.586 23.810 85.901 1.00 61.60 427 ILE A N 1
ATOM 3213 C CA . ILE A 1 433 ? -4.708 24.499 84.623 1.00 66.25 427 ILE A CA 1
ATOM 3214 C C . ILE A 1 433 ? -3.536 25.462 84.499 1.00 68.07 427 ILE A C 1
ATOM 3215 O O . ILE A 1 433 ? -3.022 25.974 85.498 1.00 69.05 427 ILE A O 1
ATOM 3220 N N . ASN A 1 434 ? -3.099 25.691 83.264 1.00 68.75 428 ASN A N 1
ATOM 3221 C CA . ASN A 1 434 ? -1.948 26.553 83.033 1.00 68.21 428 ASN A CA 1
ATOM 3222 C C . ASN A 1 434 ? -2.291 28.007 83.331 1.00 67.05 428 ASN A C 1
ATOM 3223 O O . ASN A 1 434 ? -3.395 28.477 83.041 1.00 66.21 428 ASN A O 1
ATOM 3228 N N . GLU A 1 435 ? -1.330 28.722 83.912 1.00 71.64 429 GLU A N 1
ATOM 3229 C CA . GLU A 1 435 ? -1.500 30.127 84.257 1.00 73.88 429 GLU A CA 1
ATOM 3230 C C . GLU A 1 435 ? -0.609 31.065 83.459 1.00 76.24 429 GLU A C 1
ATOM 3231 O O . GLU A 1 435 ? -0.999 32.210 83.223 1.00 81.16 429 GLU A O 1
ATOM 3233 N N . ASP A 1 436 ? 0.569 30.613 83.036 1.00 74.12 430 ASP A N 1
ATOM 3234 C CA . ASP A 1 436 ? 1.514 31.456 82.305 1.00 76.88 430 ASP A CA 1
ATOM 3235 C C . ASP A 1 436 ? 1.260 31.293 80.811 1.00 76.03 430 ASP A C 1
ATOM 3236 O O . ASP A 1 436 ? 1.648 30.289 80.209 1.00 75.62 430 ASP A O 1
ATOM 3238 N N . LYS A 1 437 ? 0.609 32.285 80.210 1.00 75.10 431 LYS A N 1
ATOM 3239 C CA . LYS A 1 437 ? 0.357 32.287 78.776 1.00 73.29 431 LYS A CA 1
ATOM 3240 C C . LYS A 1 437 ? 1.525 32.938 78.046 1.00 75.56 431 LYS A C 1
ATOM 3241 O O . LYS A 1 437 ? 2.081 33.940 78.506 1.00 76.30 431 LYS A O 1
ATOM 3247 N N . LYS A 1 438 ? 1.890 32.364 76.904 1.00 74.43 432 LYS A N 1
ATOM 3248 C CA . LYS A 1 438 ? 3.077 32.761 76.163 1.00 76.49 432 LYS A CA 1
ATOM 3249 C C . LYS A 1 438 ? 2.706 33.544 74.909 1.00 74.69 432 LYS A C 1
ATOM 3250 O O . LYS A 1 438 ? 1.563 33.518 74.443 1.00 71.92 432 LYS A O 1
ATOM 3256 N N . ASP A 1 439 ? 3.701 34.252 74.367 1.00 76.57 433 ASP A N 1
ATOM 3257 C CA . ASP A 1 439 ? 3.512 34.954 73.100 1.00 77.28 433 ASP A CA 1
ATOM 3258 C C . ASP A 1 439 ? 3.324 33.968 71.954 1.00 77.62 433 ASP A C 1
ATOM 3259 O O . ASP A 1 439 ? 2.443 34.145 71.105 1.00 77.02 433 ASP A O 1
ATOM 3264 N N . PHE A 1 440 ? 4.152 32.929 71.909 1.00 77.27 434 PHE A N 1
ATOM 3265 C CA . PHE A 1 440 ? 4.044 31.873 70.917 1.00 75.78 434 PHE A CA 1
ATOM 3266 C C . PHE A 1 440 ? 3.507 30.608 71.571 1.00 72.12 434 PHE A C 1
ATOM 3267 O O . PHE A 1 440 ? 3.697 30.381 72.770 1.00 70.92 434 PHE A O 1
ATOM 3275 N N . LEU A 1 441 ? 2.834 29.790 70.778 1.00 68.54 435 LEU A N 1
ATOM 3276 C CA . LEU A 1 441 ? 2.291 28.545 71.298 1.00 64.53 435 LEU A CA 1
ATOM 3277 C C . LEU A 1 441 ? 3.436 27.581 71.583 1.00 64.41 435 LEU A C 1
ATOM 3278 O O . LEU A 1 441 ? 4.209 27.266 70.669 1.00 67.72 435 LEU A O 1
ATOM 3283 N N . PRO A 1 442 ? 3.597 27.112 72.816 1.00 62.06 436 PRO A N 1
ATOM 3284 C CA . PRO A 1 442 ? 4.705 26.202 73.124 1.00 58.89 436 PRO A CA 1
ATOM 3285 C C . PRO A 1 442 ? 4.452 24.819 72.546 1.00 56.60 436 PRO A C 1
ATOM 3286 O O . PRO A 1 442 ? 3.361 24.496 72.072 1.00 54.86 436 PRO A O 1
ATOM 3290 N N . ALA A 1 443 ? 5.496 23.995 72.596 1.00 56.27 437 ALA A N 1
ATOM 3291 C CA . ALA A 1 443 ? 5.392 22.621 72.122 1.00 56.56 437 ALA A CA 1
ATOM 3292 C C . ALA A 1 443 ? 4.257 21.900 72.835 1.00 59.16 437 ALA A C 1
ATOM 3293 O O . ALA A 1 443 ? 4.139 21.961 74.062 1.00 59.87 437 ALA A O 1
ATOM 3295 N N . PHE A 1 444 ? 3.411 21.224 72.054 1.00 58.12 438 PHE A N 1
ATOM 3296 C CA . PHE A 1 444 ? 2.306 20.465 72.626 1.00 56.73 438 PHE A CA 1
ATOM 3297 C C . PHE A 1 444 ? 2.790 19.414 73.617 1.00 59.73 438 PHE A C 1
ATOM 3298 O O . PHE A 1 444 ? 2.038 19.033 74.522 1.00 59.54 438 PHE A O 1
ATOM 3306 N N . ASN A 1 445 ? 4.036 18.953 73.472 1.00 59.89 439 ASN A N 1
ATOM 3307 C CA . ASN A 1 445 ? 4.619 17.986 74.393 1.00 60.45 439 ASN A CA 1
ATOM 3308 C C . ASN A 1 445 ? 4.790 18.548 75.799 1.00 63.07 439 ASN A C 1
ATOM 3309 O O . ASN A 1 445 ? 4.849 17.772 76.758 1.00 64.34 439 ASN A O 1
ATOM 3314 N N . GLU A 1 446 ? 4.872 19.869 75.943 1.00 63.41 440 GLU A N 1
ATOM 3315 C CA . GLU A 1 446 ? 5.134 20.496 77.231 1.00 65.38 440 GLU A CA 1
ATOM 3316 C C . GLU A 1 446 ? 3.865 20.901 77.969 1.00 63.81 440 GLU A C 1
ATOM 3317 O O . GLU A 1 446 ? 3.958 21.516 79.037 1.00 64.35 440 GLU A O 1
ATOM 3323 N N . THR A 1 447 ? 2.694 20.581 77.433 1.00 60.39 441 THR A N 1
ATOM 3324 C CA . THR A 1 447 ? 1.427 20.865 78.088 1.00 61.58 441 THR A CA 1
ATOM 3325 C C . THR A 1 447 ? 0.915 19.618 78.797 1.00 62.69 441 THR A C 1
ATOM 3326 O O . THR A 1 447 ? 1.346 18.496 78.518 1.00 60.65 441 THR A O 1
ATOM 3330 N N . TYR A 1 448 ? -0.022 19.824 79.724 1.00 68.07 442 TYR A N 1
ATOM 3331 C CA . TYR A 1 448 ? -0.623 18.677 80.398 1.00 71.93 442 TYR A CA 1
ATOM 3332 C C . TYR A 1 448 ? -1.625 17.936 79.523 1.00 71.03 442 TYR A C 1
ATOM 3333 O O . TYR A 1 448 ? -2.184 16.930 79.974 1.00 73.39 442 TYR A O 1
ATOM 3342 N N . TYR A 1 449 ? -1.869 18.402 78.297 1.00 66.82 443 TYR A N 1
ATOM 3343 C CA . TYR A 1 449 ? -2.670 17.656 77.337 1.00 61.98 443 TYR A CA 1
ATOM 3344 C C . TYR A 1 449 ? -1.876 16.567 76.632 1.00 63.11 443 TYR A C 1
ATOM 3345 O O . TYR A 1 449 ? -2.454 15.827 75.828 1.00 64.30 443 TYR A O 1
ATOM 3354 N N . LYS A 1 450 ? -0.576 16.448 76.912 1.00 63.47 444 LYS A N 1
ATOM 3355 C CA . LYS A 1 450 ? 0.277 15.563 76.125 1.00 64.78 444 LYS A CA 1
ATOM 3356 C C . LYS A 1 450 ? -0.082 14.099 76.340 1.00 65.20 444 LYS A C 1
ATOM 3357 O O . LYS A 1 450 ? -0.289 13.354 75.375 1.00 66.83 444 LYS A O 1
ATOM 3363 N N . ASP A 1 451 ? -0.154 13.664 77.600 1.00 64.81 445 ASP A N 1
ATOM 3364 C CA . ASP A 1 451 ? -0.404 12.258 77.896 1.00 64.29 445 ASP A CA 1
ATOM 3365 C C . ASP A 1 451 ? -1.750 11.772 77.376 1.00 61.08 445 ASP A C 1
ATOM 3366 O O . ASP A 1 451 ? -1.970 10.557 77.323 1.00 61.71 445 ASP A O 1
ATOM 3371 N N . GLU A 1 452 ? -2.648 12.679 76.983 1.00 59.78 446 GLU A N 1
ATOM 3372 C CA . GLU A 1 452 ? -3.941 12.273 76.447 1.00 60.02 446 GLU A CA 1
ATOM 3373 C C . GLU A 1 452 ? -3.845 11.720 75.030 1.00 58.18 446 GLU A C 1
ATOM 3374 O O . GLU A 1 452 ? -4.755 11.005 74.595 1.00 60.46 446 GLU A O 1
ATOM 3380 N N . VAL A 1 453 ? -2.778 12.033 74.300 1.00 53.62 447 VAL A N 1
ATOM 3381 C CA . VAL A 1 453 ? -2.690 11.739 72.875 1.00 51.89 447 VAL A CA 1
ATOM 3382 C C . VAL A 1 453 ? -1.498 10.827 72.627 1.00 52.38 447 VAL A C 1
ATOM 3383 O O . VAL A 1 453 ? -0.345 11.230 72.831 1.00 52.94 447 VAL A O 1
ATOM 3387 N N . THR A 1 454 ? -1.778 9.603 72.177 1.00 51.04 448 THR A N 1
ATOM 3388 C CA . THR A 1 454 ? -0.750 8.682 71.718 1.00 51.55 448 THR A CA 1
ATOM 3389 C C . THR A 1 454 ? -0.699 8.549 70.206 1.00 54.75 448 THR A C 1
ATOM 3390 O O . THR A 1 454 ? 0.315 8.082 69.679 1.00 59.07 448 THR A O 1
ATOM 3394 N N . ASN A 1 455 ? -1.754 8.943 69.506 1.00 53.29 449 ASN A N 1
ATOM 3395 C CA . ASN A 1 455 ? -1.847 8.722 68.068 1.00 55.76 449 ASN A CA 1
ATOM 3396 C C . ASN A 1 455 ? -0.885 9.641 67.327 1.00 59.93 449 ASN A C 1
ATOM 3397 O O . ASN A 1 455 ? -1.042 10.867 67.390 1.00 60.13 449 ASN A O 1
ATOM 3402 N N . PRO A 1 456 ? 0.116 9.107 66.623 1.00 55.46 450 PRO A N 1
ATOM 3403 C CA . PRO A 1 456 ? 1.027 9.981 65.869 1.00 55.53 450 PRO A CA 1
ATOM 3404 C C . PRO A 1 456 ? 0.325 10.796 64.802 1.00 54.02 450 PRO A C 1
ATOM 3405 O O . PRO A 1 456 ? 0.832 11.859 64.423 1.00 53.54 450 PRO A O 1
ATOM 3409 N N . VAL A 1 457 ? -0.825 10.334 64.308 1.00 54.36 451 VAL A N 1
ATOM 3410 C CA . VAL A 1 457 ? -1.585 11.118 63.341 1.00 55.82 451 VAL A CA 1
ATOM 3411 C C . VAL A 1 457 ? -2.073 12.415 63.973 1.00 54.28 451 VAL A C 1
ATOM 3412 O O . VAL A 1 457 ? -1.990 13.488 63.364 1.00 54.46 451 VAL A O 1
ATOM 3416 N N . VAL A 1 458 ? -2.580 12.345 65.206 1.00 53.42 452 VAL A N 1
ATOM 3417 C CA . VAL A 1 458 ? -3.060 13.551 65.871 1.00 54.34 452 VAL A CA 1
ATOM 3418 C C . VAL A 1 458 ? -1.892 14.453 66.247 1.00 55.22 452 VAL A C 1
ATOM 3419 O O . VAL A 1 458 ? -1.938 15.672 66.036 1.00 53.49 452 VAL A O 1
ATOM 3423 N N . LEU A 1 459 ? -0.823 13.870 66.800 1.00 53.22 453 LEU A N 1
ATOM 3424 C CA . LEU A 1 459 ? 0.362 14.654 67.132 1.00 49.36 453 LEU A CA 1
ATOM 3425 C C . LEU A 1 459 ? 0.922 15.364 65.906 1.00 50.24 453 LEU A C 1
ATOM 3426 O O . LEU A 1 459 ? 1.419 16.492 66.014 1.00 48.81 453 LEU A O 1
ATOM 3431 N N . ARG A 1 460 ? 0.841 14.725 64.736 1.00 49.58 454 ARG A N 1
ATOM 3432 C CA . ARG A 1 460 ? 1.326 15.344 63.508 1.00 48.66 454 ARG A CA 1
ATOM 3433 C C . ARG A 1 460 ? 0.519 16.590 63.163 1.00 46.55 454 ARG A C 1
ATOM 3434 O O . ARG A 1 460 ? 1.087 17.646 62.858 1.00 43.27 454 ARG A O 1
ATOM 3442 N N . ALA A 1 461 ? -0.811 16.483 63.205 1.00 45.09 455 ALA A N 1
ATOM 3443 C CA . ALA A 1 461 ? -1.662 17.610 62.842 1.00 45.08 455 ALA A CA 1
ATOM 3444 C C . ALA A 1 461 ? -1.484 18.775 63.805 1.00 48.53 455 ALA A C 1
ATOM 3445 O O . ALA A 1 461 ? -1.462 19.938 63.385 1.00 50.86 455 ALA A O 1
ATOM 3447 N N . ILE A 1 462 ? -1.359 18.485 65.101 1.00 48.61 456 ILE A N 1
ATOM 3448 C CA . ILE A 1 462 ? -1.178 19.545 66.085 1.00 47.73 456 ILE A CA 1
ATOM 3449 C C . ILE A 1 462 ? 0.167 20.230 65.887 1.00 48.20 456 ILE A C 1
ATOM 3450 O O . ILE A 1 462 ? 0.285 21.453 66.032 1.00 52.08 456 ILE A O 1
ATOM 3455 N N . LYS A 1 463 ? 1.197 19.456 65.543 1.00 43.74 457 LYS A N 1
ATOM 3456 C CA . LYS A 1 463 ? 2.516 20.032 65.305 1.00 48.15 457 LYS A CA 1
ATOM 3457 C C . LYS A 1 463 ? 2.476 21.033 64.156 1.00 51.75 457 LYS A C 1
ATOM 3458 O O . LYS A 1 463 ? 2.968 22.161 64.283 1.00 52.34 457 LYS A O 1
ATOM 3464 N N . GLU A 1 464 ? 1.877 20.640 63.030 1.00 49.63 458 GLU A N 1
ATOM 3465 C CA . GLU A 1 464 ? 1.788 21.542 61.887 1.00 50.04 458 GLU A CA 1
ATOM 3466 C C . GLU A 1 464 ? 0.887 22.733 62.178 1.00 48.96 458 GLU A C 1
ATOM 3467 O O . GLU A 1 464 ? 1.102 23.818 61.62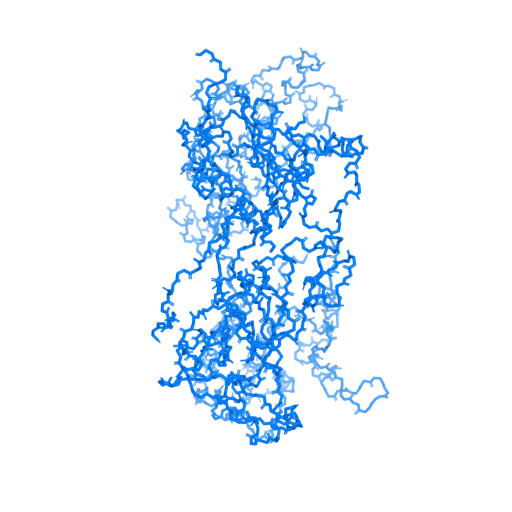6 1.00 48.34 458 GLU A O 1
ATOM 3473 N N . TYR A 1 465 ? -0.124 22.557 63.032 1.00 48.90 459 TYR A N 1
ATOM 3474 C CA . TYR A 1 465 ? -0.920 23.703 63.455 1.00 51.55 459 TYR A CA 1
ATOM 3475 C C . TYR A 1 465 ? -0.072 24.696 64.237 1.00 53.77 459 TYR A C 1
ATOM 3476 O O . TYR A 1 465 ? -0.152 25.907 64.004 1.00 56.19 459 TYR A O 1
ATOM 3485 N N . ARG A 1 466 ? 0.756 24.199 65.159 1.00 55.31 460 ARG A N 1
ATOM 3486 C CA . ARG A 1 466 ? 1.604 25.086 65.947 1.00 57.05 460 ARG A CA 1
ATOM 3487 C C . ARG A 1 466 ? 2.619 25.807 65.069 1.00 54.61 460 ARG A C 1
ATOM 3488 O O . ARG A 1 466 ? 2.839 27.013 65.227 1.00 57.71 460 ARG A O 1
ATOM 3496 N N . LYS A 1 467 ? 3.242 25.083 64.137 1.00 51.79 461 LYS A N 1
ATOM 3497 C CA . LYS A 1 467 ? 4.255 25.690 63.280 1.00 49.22 461 LYS A CA 1
ATOM 3498 C C . LYS A 1 467 ? 3.663 26.808 62.433 1.00 50.58 461 LYS A C 1
ATOM 3499 O O . LYS A 1 467 ? 4.253 27.889 62.320 1.00 53.11 461 LYS A O 1
ATOM 3505 N N . VAL A 1 468 ? 2.490 26.573 61.842 1.00 50.32 462 VAL A N 1
ATOM 3506 C CA . VAL A 1 468 ? 1.859 27.593 61.010 1.00 50.68 462 VAL A CA 1
ATOM 3507 C C . VAL A 1 468 ? 1.409 28.775 61.859 1.00 54.36 462 VAL A C 1
ATOM 3508 O O . VAL A 1 468 ? 1.593 29.936 61.474 1.00 59.08 462 VAL A O 1
ATOM 3512 N N . LEU A 1 469 ? 0.818 28.504 63.025 1.00 53.25 463 LEU A N 1
ATOM 3513 C CA . LEU A 1 469 ? 0.355 29.583 63.894 1.00 55.39 463 LEU A CA 1
ATOM 3514 C C . LEU A 1 469 ? 1.519 30.442 64.373 1.00 57.83 463 LEU A C 1
ATOM 3515 O O . LEU A 1 469 ? 1.460 31.676 64.314 1.00 62.67 463 LEU A O 1
ATOM 3520 N N . ASN A 1 470 ? 2.592 29.806 64.850 1.00 55.95 464 ASN A N 1
ATOM 3521 C CA . ASN A 1 470 ? 3.730 30.568 65.353 1.00 56.54 464 ASN A CA 1
ATOM 3522 C C . ASN A 1 470 ? 4.423 31.351 64.244 1.00 57.74 464 ASN A C 1
ATOM 3523 O O . ASN A 1 470 ? 4.949 32.442 64.495 1.00 60.50 464 ASN A O 1
ATOM 3528 N N . ALA A 1 471 ? 4.430 30.820 63.018 1.00 54.02 465 ALA A N 1
ATOM 3529 C CA . ALA A 1 471 ? 4.975 31.578 61.895 1.00 56.71 465 ALA A CA 1
ATOM 3530 C C . ALA A 1 471 ? 4.144 32.823 61.619 1.00 59.38 465 ALA A C 1
ATOM 3531 O O . ALA A 1 471 ? 4.693 33.890 61.319 1.00 63.29 465 ALA A O 1
ATOM 3533 N N . LEU A 1 472 ? 2.816 32.707 61.712 1.00 59.43 466 LEU A N 1
ATOM 3534 C CA . LEU A 1 472 ? 1.957 33.875 61.546 1.00 62.11 466 LEU A CA 1
ATOM 3535 C C . LEU A 1 472 ? 2.170 34.878 62.671 1.00 68.23 466 LEU A C 1
ATOM 3536 O O . LEU A 1 472 ? 2.192 36.092 62.433 1.00 72.40 466 LEU A O 1
ATOM 3541 N N . LEU A 1 473 ? 2.328 34.388 63.903 1.00 67.87 467 LEU A N 1
ATOM 3542 C CA . LEU A 1 473 ? 2.568 35.281 65.030 1.00 69.30 467 LEU A CA 1
ATOM 3543 C C . LEU A 1 473 ? 3.876 36.043 64.858 1.00 69.34 467 LEU A C 1
ATOM 3544 O O . LEU A 1 473 ? 3.959 37.232 65.186 1.00 73.46 467 LEU A O 1
ATOM 3549 N N . LYS A 1 474 ? 4.909 35.377 64.336 1.00 70.34 468 LYS A N 1
ATOM 3550 C CA . LYS A 1 474 ? 6.175 36.060 64.102 1.00 75.19 468 LYS A CA 1
ATOM 3551 C C . LYS A 1 474 ? 6.056 37.090 62.986 1.00 79.60 468 LYS A C 1
ATOM 3552 O O . LYS A 1 474 ? 6.741 38.119 63.018 1.00 82.65 468 LYS A O 1
ATOM 3558 N N . LYS A 1 475 ? 5.186 36.843 62.003 1.00 79.60 469 LYS A N 1
ATOM 3559 C CA . LYS A 1 475 ? 5.102 37.728 60.845 1.00 79.94 469 LYS A CA 1
ATOM 3560 C C . LYS A 1 475 ? 4.241 38.956 61.125 1.00 80.05 469 LYS A C 1
ATOM 3561 O O . LYS A 1 475 ? 4.566 40.058 60.668 1.00 81.64 469 LYS A O 1
ATOM 3567 N N . TYR A 1 476 ? 3.146 38.797 61.875 1.00 77.83 470 TYR A N 1
ATOM 3568 C CA . TYR A 1 476 ? 2.187 39.876 62.067 1.00 79.41 470 TYR A CA 1
ATOM 3569 C C . TYR A 1 476 ? 1.978 40.293 63.517 1.00 81.91 470 TYR A C 1
ATOM 3570 O O . TYR A 1 476 ? 1.307 41.304 63.752 1.00 86.11 470 TYR A O 1
ATOM 3579 N N . GLY A 1 477 ? 2.512 39.560 64.487 1.00 80.38 471 GLY A N 1
ATOM 3580 C CA . GLY A 1 477 ? 2.332 39.922 65.881 1.00 80.72 471 GLY A CA 1
ATOM 3581 C C . GLY A 1 477 ? 1.065 39.349 66.481 1.00 80.70 471 GLY A C 1
ATOM 3582 O O . GLY A 1 477 ? 0.353 38.541 65.878 1.00 80.62 471 GLY A O 1
ATOM 3583 N N . LYS A 1 478 ? 0.778 39.797 67.705 1.00 82.95 472 LYS A N 1
ATOM 3584 C CA . LYS A 1 478 ? -0.346 39.263 68.465 1.00 83.43 472 LYS A CA 1
ATOM 3585 C C . LYS A 1 478 ? -1.671 39.519 67.753 1.00 85.40 472 LYS A C 1
ATOM 3586 O O . LYS A 1 478 ? -1.819 40.467 66.977 1.00 88.97 472 LYS A O 1
ATOM 3592 N N . VAL A 1 479 ? -2.648 38.654 68.037 1.00 83.98 473 VAL A N 1
ATOM 3593 C CA . VAL A 1 479 ? -3.947 38.659 67.379 1.00 85.09 473 VAL A CA 1
ATOM 3594 C C . VAL A 1 479 ? -5.028 38.632 68.455 1.00 84.38 473 VAL A C 1
ATOM 3595 O O . VAL A 1 479 ? -4.785 38.251 69.602 1.00 83.99 473 VAL A O 1
ATOM 3599 N N . HIS A 1 480 ? -6.235 39.060 68.077 1.00 84.49 474 HIS A N 1
ATOM 3600 C CA . HIS A 1 480 ? -7.341 39.085 69.030 1.00 84.94 474 HIS A CA 1
ATOM 3601 C C . HIS A 1 480 ? -8.035 37.732 69.139 1.00 83.39 474 HIS A C 1
ATOM 3602 O O . HIS A 1 480 ? -8.445 37.331 70.235 1.00 81.81 474 HIS A O 1
ATOM 3609 N N . LYS A 1 481 ? -8.190 37.024 68.021 1.00 76.58 475 LYS A N 1
ATOM 3610 C CA . LYS A 1 481 ? -9.077 35.873 67.986 1.00 77.35 475 LYS A CA 1
ATOM 3611 C C . LYS A 1 481 ? -8.518 34.799 67.064 1.00 76.74 475 LYS A C 1
ATOM 3612 O O . LYS A 1 481 ? -7.770 35.088 66.125 1.00 76.71 475 LYS A O 1
ATOM 3618 N N . ILE A 1 482 ? -8.898 33.552 67.342 1.00 73.83 476 ILE A N 1
ATOM 3619 C CA . ILE A 1 482 ? -8.564 32.407 66.503 1.00 71.02 476 ILE A CA 1
ATOM 3620 C C . ILE A 1 482 ? -9.818 31.561 66.333 1.00 69.20 476 ILE A C 1
ATOM 3621 O O . ILE A 1 482 ? -10.485 31.228 67.319 1.00 67.96 476 ILE A O 1
ATOM 3626 N N . ASN A 1 483 ? -10.149 31.235 65.085 1.00 66.08 477 ASN A N 1
ATOM 3627 C CA . ASN A 1 483 ? -11.279 30.377 64.757 1.00 73.86 477 ASN A CA 1
ATOM 3628 C C . ASN A 1 483 ? -10.767 29.065 64.176 1.00 72.56 477 ASN A C 1
ATOM 3629 O O . ASN A 1 483 ? -9.767 29.048 63.452 1.00 69.71 477 ASN A O 1
ATOM 3634 N N . ILE A 1 484 ? -11.452 27.967 64.494 1.00 78.54 478 ILE A N 1
ATOM 3635 C CA . ILE A 1 484 ? -10.970 26.624 64.179 1.00 82.30 478 ILE A CA 1
ATOM 3636 C C . ILE A 1 484 ? -12.146 25.747 63.765 1.00 89.49 478 ILE A C 1
ATOM 3637 O O . ILE A 1 484 ? -13.236 25.838 64.339 1.00 92.15 478 ILE A O 1
ATOM 3642 N N . GLU A 1 485 ? -11.919 24.899 62.762 1.00 96.49 479 GLU A N 1
ATOM 3643 C CA . GLU A 1 485 ? -12.892 23.903 62.335 1.00 105.61 479 GLU A CA 1
ATOM 3644 C C . GLU A 1 485 ? -12.148 22.735 61.702 1.00 108.92 479 GLU A C 1
ATOM 3645 O O . GLU A 1 485 ? -11.068 22.908 61.130 1.00 108.13 479 GLU A O 1
ATOM 3651 N N . LEU A 1 486 ? -12.728 21.544 61.817 1.00 112.28 480 LEU A N 1
ATOM 3652 C CA . LEU A 1 486 ? -12.161 20.360 61.176 1.00 111.34 480 LEU A CA 1
ATOM 3653 C C . LEU A 1 486 ? -12.945 19.988 59.922 1.00 113.70 480 LEU A C 1
ATOM 3654 O O . LEU A 1 486 ? -14.170 20.107 59.884 1.00 116.84 480 LEU A O 1
ATOM 3659 N N . GLY A 1 491 ? -14.139 12.917 63.558 1.00 108.44 640 GLY A N 1
ATOM 3660 C CA . GLY A 1 491 ? -13.484 13.101 64.840 1.00 108.24 640 GLY A CA 1
ATOM 3661 C C . GLY A 1 491 ? -13.341 14.561 65.223 1.00 108.51 640 GLY A C 1
ATOM 3662 O O . GLY A 1 491 ? -12.289 15.166 65.017 1.00 108.01 640 GLY A O 1
ATOM 3663 N N . GLY A 1 492 ? -14.408 15.127 65.788 1.00 108.25 641 GLY A N 1
ATOM 3664 C CA . GLY A 1 492 ? -14.412 16.526 66.173 1.00 106.30 641 GLY A CA 1
ATOM 3665 C C . GLY A 1 492 ? -13.714 16.841 67.477 1.00 105.57 641 GLY A C 1
ATOM 3666 O O . GLY A 1 492 ? -13.474 18.018 67.762 1.00 106.72 641 GLY A O 1
ATOM 3667 N N . TYR A 1 493 ? -13.386 15.822 68.277 1.00 97.40 642 TYR A N 1
ATOM 3668 C CA . TYR A 1 493 ? -12.692 16.057 69.538 1.00 89.66 642 TYR A CA 1
ATOM 3669 C C . TYR A 1 493 ? -11.319 16.679 69.325 1.00 83.30 642 TYR A C 1
ATOM 3670 O O . TYR A 1 493 ? -10.807 17.347 70.229 1.00 84.29 642 TYR A O 1
ATOM 3679 N N . ILE A 1 494 ? -10.712 16.473 68.153 1.00 77.60 643 ILE A N 1
ATOM 3680 C CA . ILE A 1 494 ? -9.414 17.079 67.875 1.00 75.37 643 ILE A CA 1
ATOM 3681 C C . ILE A 1 494 ? -9.534 18.596 67.797 1.00 78.46 643 ILE A C 1
ATOM 3682 O O . ILE A 1 494 ? -8.600 19.321 68.164 1.00 79.65 643 ILE A O 1
ATOM 3687 N N . ALA A 1 495 ? -10.678 19.105 67.330 1.00 77.75 644 ALA A N 1
ATOM 3688 C CA . ALA A 1 495 ? -10.895 20.547 67.336 1.00 79.33 644 ALA A CA 1
ATOM 3689 C C . ALA A 1 495 ? -11.013 21.073 68.758 1.00 79.86 644 ALA A C 1
ATOM 3690 O O . ALA A 1 495 ? -10.405 22.093 69.103 1.00 82.28 644 ALA A O 1
ATOM 3692 N N . ARG A 1 496 ? -11.793 20.387 69.598 1.00 77.45 645 ARG A N 1
ATOM 3693 C CA . ARG A 1 496 ? -11.904 20.778 70.998 1.00 76.97 645 ARG A CA 1
ATOM 3694 C C . ARG A 1 496 ? -10.559 20.684 71.706 1.00 71.36 645 ARG A C 1
ATOM 3695 O O . ARG A 1 496 ? -10.282 21.469 72.621 1.00 71.80 645 ARG A O 1
ATOM 3703 N N . LEU A 1 497 ? -9.706 19.748 71.284 1.00 65.04 646 LEU A N 1
ATOM 3704 C CA . LEU A 1 497 ? -8.378 19.625 71.875 1.00 62.42 646 LEU A CA 1
ATOM 3705 C C . LEU A 1 497 ? -7.488 20.792 71.469 1.00 60.32 646 LEU A C 1
ATOM 3706 O O . LEU A 1 497 ? -6.831 21.409 72.316 1.00 61.63 646 LEU A O 1
ATOM 3711 N N . VAL A 1 498 ? -7.445 21.101 70.172 1.00 58.87 647 VAL A N 1
ATOM 3712 C CA . VAL A 1 498 ? -6.635 22.219 69.697 1.00 57.07 647 VAL A CA 1
ATOM 3713 C C . VAL A 1 498 ? -7.118 23.526 70.312 1.00 59.52 647 VAL A C 1
ATOM 3714 O O . VAL A 1 498 ? -6.317 24.408 70.646 1.00 60.99 647 VAL A O 1
ATOM 3718 N N . LEU A 1 499 ? -8.433 23.663 70.488 1.00 60.99 648 LEU A N 1
ATOM 3719 C CA . LEU A 1 499 ? -8.989 24.886 71.057 1.00 63.87 648 LEU A CA 1
ATOM 3720 C C . LEU A 1 499 ? -8.579 25.052 72.517 1.00 67.84 648 LEU A C 1
ATOM 3721 O O . LEU A 1 499 ? -8.113 26.125 72.920 1.00 70.47 648 LEU A O 1
ATOM 3726 N N . ASN A 1 500 ? -8.752 24.003 73.328 1.00 67.91 649 ASN A N 1
ATOM 3727 C CA . ASN A 1 500 ? -8.362 24.082 74.734 1.00 69.88 649 ASN A CA 1
ATOM 3728 C C . ASN A 1 500 ? -6.858 24.269 74.878 1.00 66.59 649 ASN A C 1
ATOM 3729 O O . ASN A 1 500 ? -6.394 24.985 75.772 1.00 67.00 649 ASN A O 1
ATOM 3734 N N . TYR A 1 501 ? -6.082 23.626 74.004 1.00 62.67 650 TYR A N 1
ATOM 3735 C CA . TYR A 1 501 ? -4.632 23.775 74.021 1.00 62.19 650 TYR A CA 1
ATOM 3736 C C . TYR A 1 501 ? -4.212 25.191 73.640 1.00 68.23 650 TYR A C 1
ATOM 3737 O O . TYR A 1 501 ? -3.197 25.691 74.137 1.00 72.01 650 TYR A O 1
ATOM 3746 N N . THR A 1 502 ? -4.999 25.868 72.804 1.00 66.72 651 THR A N 1
ATOM 3747 C CA . THR A 1 502 ? -4.631 27.215 72.383 1.00 65.85 651 THR A CA 1
ATOM 3748 C C . THR A 1 502 ? -5.001 28.257 73.434 1.00 69.76 651 THR A C 1
ATOM 3749 O O . THR A 1 502 ? -4.208 29.162 73.716 1.00 71.21 651 THR A O 1
ATOM 3753 N N . LYS A 1 503 ? -6.189 28.150 74.033 1.00 71.18 652 LYS A N 1
ATOM 3754 C CA . LYS A 1 503 ? -6.606 29.158 75.000 1.00 73.30 652 LYS A CA 1
ATOM 3755 C C . LYS A 1 503 ? -5.963 28.969 76.368 1.00 71.24 652 LYS A C 1
ATOM 3756 O O . LYS A 1 503 ? -5.975 29.905 77.173 1.00 72.34 652 LYS A O 1
ATOM 3762 N N . ASP A 1 504 ? -5.399 27.795 76.648 1.00 65.67 653 ASP A N 1
ATOM 3763 C CA . ASP A 1 504 ? -4.720 27.586 77.920 1.00 71.49 653 ASP A CA 1
ATOM 3764 C C . ASP A 1 504 ? -3.289 28.106 77.922 1.00 70.46 653 ASP A C 1
ATOM 3765 O O . ASP A 1 504 ? -2.738 28.348 79.001 1.00 74.36 653 ASP A O 1
ATOM 3770 N N . TYR A 1 505 ? -2.675 28.287 76.750 1.00 67.25 654 TYR A N 1
ATOM 3771 C CA . TYR A 1 505 ? -1.245 28.554 76.678 1.00 67.49 654 TYR A CA 1
ATOM 3772 C C . TYR A 1 505 ? -0.843 29.745 75.820 1.00 69.36 654 TYR A C 1
ATOM 3773 O O . TYR A 1 505 ? 0.336 30.115 75.846 1.00 72.72 654 TYR A O 1
ATOM 3782 N N . LEU A 1 506 ? -1.755 30.356 75.071 1.00 69.13 655 LEU A N 1
ATOM 3783 C CA . LEU A 1 506 ? -1.414 31.472 74.199 1.00 71.03 655 LEU A CA 1
ATOM 3784 C C . LEU A 1 506 ? -1.961 32.775 74.767 1.00 75.24 655 LEU A C 1
ATOM 3785 O O . LEU A 1 506 ? -3.103 32.832 75.233 1.00 77.47 655 LEU A O 1
ATOM 3790 N N . ASP A 1 507 ? -1.138 33.820 74.722 1.00 75.70 656 ASP A N 1
ATOM 3791 C CA . ASP A 1 507 ? -1.543 35.147 75.165 1.00 78.40 656 ASP A CA 1
ATOM 3792 C C . ASP A 1 507 ? -2.035 35.951 73.969 1.00 74.18 656 ASP A C 1
ATOM 3793 O O . ASP A 1 507 ? -1.345 36.040 72.948 1.00 80.87 656 ASP A O 1
ATOM 3798 N N . PHE A 1 508 ? -3.222 36.533 74.098 1.00 81.21 657 PHE A N 1
ATOM 3799 C CA . PHE A 1 508 ? -3.870 37.264 73.019 1.00 82.67 657 PHE A CA 1
ATOM 3800 C C . PHE A 1 508 ? -3.840 38.764 73.285 1.00 87.49 657 PHE A C 1
ATOM 3801 O O . PHE A 1 508 ? -3.473 39.229 74.368 1.00 89.90 657 PHE A O 1
ATOM 3809 N N . LEU A 1 509 ? -4.238 39.520 72.267 1.00 87.13 658 LEU A N 1
ATOM 3810 C CA . LEU A 1 509 ? -4.421 40.951 72.439 1.00 89.92 658 LEU A CA 1
ATOM 3811 C C . LEU A 1 509 ? -5.663 41.213 73.286 1.00 93.76 658 LEU A C 1
ATOM 3812 O O . LEU A 1 509 ? -6.673 40.518 73.140 1.00 93.29 658 LEU A O 1
ATOM 3817 N N . PRO A 1 510 ? -5.616 42.193 74.185 1.00 96.68 659 PRO A N 1
ATOM 3818 C CA . PRO A 1 510 ? -6.831 42.571 74.916 1.00 101.87 659 PRO A CA 1
ATOM 3819 C C . PRO A 1 510 ? -7.890 43.104 73.962 1.00 103.72 659 PRO A C 1
ATOM 3820 O O . PRO A 1 510 ? -7.627 43.989 73.145 1.00 107.14 659 PRO A O 1
ATOM 3824 N N . LEU A 1 511 ? -9.093 42.544 74.063 1.00 102.01 660 LEU A N 1
ATOM 3825 C CA . LEU A 1 511 ? -10.234 42.999 73.281 1.00 104.23 660 LEU A CA 1
ATOM 3826 C C . LEU A 1 511 ? -11.134 43.959 74.048 1.00 106.79 660 LEU A C 1
ATOM 3827 O O . LEU A 1 511 ? -12.163 44.383 73.513 1.00 108.89 660 LEU A O 1
ATOM 3832 N N . SER A 1 512 ? -10.777 44.305 75.286 1.00 108.53 661 SER A N 1
ATOM 3833 C CA . SER A 1 512 ? -11.621 45.145 76.130 1.00 112.72 661 SER A CA 1
ATOM 3834 C C . SER A 1 512 ? -10.806 46.224 76.830 1.00 118.05 661 SER A C 1
ATOM 3835 O O . SER A 1 512 ? -9.759 46.642 76.325 1.00 114.91 661 SER A O 1
ATOM 3838 N N . ASP A 1 513 ? -11.280 46.675 77.992 1.00 124.23 662 ASP A N 1
ATOM 3839 C CA . ASP A 1 513 ? -10.618 47.727 78.762 1.00 116.63 662 ASP A CA 1
ATOM 3840 C C . ASP A 1 513 ? -9.168 47.373 79.073 1.00 114.35 662 ASP A C 1
ATOM 3841 O O . ASP A 1 513 ? -8.788 47.240 80.235 1.00 116.82 662 ASP A O 1
ATOM 3843 N N . VAL A 1 528 ? -13.226 35.395 75.654 1.00 104.70 677 VAL A N 1
ATOM 3844 C CA . VAL A 1 528 ? -13.145 34.254 74.751 1.00 101.49 677 VAL A CA 1
ATOM 3845 C C . VAL A 1 528 ? -12.383 34.636 73.488 1.00 101.16 677 VAL A C 1
ATOM 3846 O O . VAL A 1 528 ? -12.909 35.335 72.622 1.00 104.66 677 VAL A O 1
ATOM 3850 N N . HIS A 1 529 ? -11.137 34.171 73.389 1.00 96.57 678 HIS A N 1
ATOM 3851 C CA . HIS A 1 529 ? -10.292 34.473 72.241 1.00 93.80 678 HIS A CA 1
ATOM 3852 C C . HIS A 1 529 ? -10.228 33.345 71.223 1.00 89.85 678 HIS A C 1
ATOM 3853 O O . HIS A 1 529 ? -9.895 33.599 70.061 1.00 86.54 678 HIS A O 1
ATOM 3860 N N . VAL A 1 530 ? -10.525 32.113 71.624 1.00 89.19 679 VAL A N 1
ATOM 3861 C CA . VAL A 1 530 ? -10.507 30.964 70.729 1.00 83.99 679 VAL A CA 1
ATOM 3862 C C . VAL A 1 530 ? -11.923 30.418 70.636 1.00 85.30 679 VAL A C 1
ATOM 3863 O O . VAL A 1 530 ? -12.546 30.117 71.660 1.00 88.27 679 VAL A O 1
ATOM 3867 N N . GLU A 1 531 ? -12.430 30.297 69.412 1.00 83.69 680 GLU A N 1
ATOM 3868 C CA . GLU A 1 531 ? -13.784 29.823 69.177 1.00 84.83 680 GLU A CA 1
ATOM 3869 C C . GLU A 1 531 ? -13.782 28.792 68.059 1.00 83.15 680 GLU A C 1
ATOM 3870 O O . GLU A 1 531 ? -12.905 28.792 67.191 1.00 80.96 680 GLU A O 1
ATOM 3872 N N . ALA A 1 532 ? -14.777 27.910 68.093 1.00 83.13 681 ALA A N 1
ATOM 3873 C CA . ALA A 1 532 ? -14.960 26.883 67.080 1.00 81.87 681 ALA A CA 1
ATOM 3874 C C . ALA A 1 532 ? -16.134 27.248 66.182 1.00 83.94 681 ALA A C 1
ATOM 3875 O O . ALA A 1 532 ? -17.148 27.775 66.654 1.00 84.22 681 ALA A O 1
ATOM 3877 N N . LYS A 1 533 ? -15.992 26.973 64.889 1.00 85.04 682 LYS A N 1
ATOM 3878 C CA . LYS A 1 533 ? -17.038 27.239 63.913 1.00 87.70 682 LYS A CA 1
ATOM 3879 C C . LYS A 1 533 ? -17.761 25.944 63.566 1.00 89.84 682 LYS A C 1
ATOM 3880 O O . LYS A 1 533 ? -17.129 24.905 63.353 1.00 86.88 682 LYS A O 1
ATOM 3882 N N . SER A 1 534 ? -19.089 26.014 63.514 1.00 97.19 683 SER A N 1
ATOM 3883 C CA . SER A 1 534 ? -19.902 24.828 63.281 1.00 103.15 683 SER A CA 1
ATOM 3884 C C . SER A 1 534 ? -19.706 24.314 61.861 1.00 106.52 683 SER A C 1
ATOM 3885 O O . SER A 1 534 ? -19.870 25.060 60.891 1.00 108.77 683 SER A O 1
ATOM 3888 N N . GLY A 1 535 ? -19.365 23.028 61.742 1.00 107.76 684 GLY A N 1
ATOM 3889 C CA . GLY A 1 535 ? -19.116 22.454 60.429 1.00 108.84 684 GLY A CA 1
ATOM 3890 C C . GLY A 1 535 ? -20.330 22.502 59.521 1.00 112.51 684 GLY A C 1
ATOM 3891 O O . GLY A 1 535 ? -20.210 22.760 58.321 1.00 113.00 684 GLY A O 1
ATOM 3892 N N . MET A 1 536 ? -21.517 22.250 60.080 1.00 114.31 685 MET A N 1
ATOM 3893 C CA . MET A 1 536 ? -22.738 22.356 59.287 1.00 116.07 685 MET A CA 1
ATOM 3894 C C . MET A 1 536 ? -22.991 23.792 58.847 1.00 118.08 685 MET A C 1
ATOM 3895 O O . MET A 1 536 ? -23.590 24.022 57.791 1.00 121.34 685 MET A O 1
ATOM 3897 N N . LEU A 1 537 ? -22.540 24.766 59.641 1.00 115.60 686 LEU A N 1
ATOM 3898 C CA . LEU A 1 537 ? -22.674 26.168 59.260 1.00 114.66 686 LEU A CA 1
ATOM 3899 C C . LEU A 1 537 ? -21.681 26.543 58.167 1.00 112.22 686 LEU A C 1
ATOM 3900 O O . LEU A 1 537 ? -22.032 27.258 57.220 1.00 114.47 686 LEU A O 1
ATOM 3905 N N . THR A 1 538 ? -20.436 26.074 58.280 1.00 107.26 687 THR A N 1
ATOM 3906 C CA . THR A 1 538 ? -19.429 26.406 57.277 1.00 103.93 687 THR A CA 1
ATOM 3907 C C . THR A 1 538 ? -19.748 25.754 55.937 1.00 102.94 687 THR A C 1
ATOM 3908 O O . THR A 1 538 ? -19.481 26.335 54.878 1.00 102.49 687 THR A O 1
ATOM 3912 N N . SER A 1 539 ? -20.317 24.546 55.962 1.00 102.02 688 SER A N 1
ATOM 3913 C CA . SER A 1 539 ? -20.735 23.905 54.721 1.00 101.87 688 SER A CA 1
ATOM 3914 C C . SER A 1 539 ? -21.915 24.631 54.090 1.00 104.63 688 SER A C 1
ATOM 3915 O O . SER A 1 539 ? -22.038 24.658 52.860 1.00 106.00 688 SER A O 1
ATOM 3918 N N . ALA A 1 540 ? -22.786 25.226 54.909 1.00 105.56 689 ALA A N 1
ATOM 3919 C CA . ALA A 1 540 ? -23.901 25.995 54.369 1.00 107.75 689 ALA A CA 1
ATOM 3920 C C . ALA A 1 540 ? -23.435 27.323 53.785 1.00 107.73 689 ALA A C 1
ATOM 3921 O O . ALA A 1 540 ? -24.014 27.805 52.805 1.00 109.74 689 ALA A O 1
ATOM 3923 N N . LEU A 1 541 ? -22.397 27.927 54.370 1.00 105.13 690 LEU A N 1
ATOM 3924 C CA . LEU A 1 541 ? -21.838 29.149 53.803 1.00 105.14 690 LEU A CA 1
ATOM 3925 C C . LEU A 1 541 ? -21.122 28.870 52.488 1.00 103.28 690 LEU A C 1
ATOM 3926 O O . LEU A 1 541 ? -21.134 29.715 51.584 1.00 103.16 690 LEU A O 1
ATOM 3931 N N . ARG A 1 542 ? -20.499 27.694 52.362 1.00 100.73 691 ARG A N 1
ATOM 3932 C CA . ARG A 1 542 ? -19.837 27.333 51.112 1.00 99.70 691 ARG A CA 1
ATOM 3933 C C . ARG A 1 542 ? -20.830 27.298 49.958 1.00 101.55 691 ARG A C 1
ATOM 3934 O O . ARG A 1 542 ? -20.530 27.769 48.855 1.00 101.68 691 ARG A O 1
ATOM 3942 N N . HIS A 1 543 ? -22.022 26.746 50.199 1.00 103.27 692 HIS A N 1
ATOM 3943 C CA . HIS A 1 543 ? -23.056 26.735 49.170 1.00 106.21 692 HIS A CA 1
ATOM 3944 C C . HIS A 1 543 ? -23.639 28.124 48.949 1.00 109.38 692 HIS A C 1
ATOM 3945 O O . HIS A 1 543 ? -23.993 28.472 47.817 1.00 110.61 692 HIS A O 1
ATOM 3947 N N . THR A 1 544 ? -23.741 28.928 50.010 1.00 110.73 693 THR A N 1
ATOM 3948 C CA . THR A 1 544 ? -24.299 30.271 49.876 1.00 114.85 693 THR A CA 1
ATOM 3949 C C . THR A 1 544 ? -23.369 31.179 49.080 1.00 114.27 693 THR A C 1
ATOM 3950 O O . THR A 1 544 ? -23.801 31.860 48.143 1.00 115.88 693 THR A O 1
ATOM 3954 N N . TRP A 1 545 ? -22.084 31.194 49.431 1.00 111.32 694 TRP A N 1
ATOM 3955 C CA . TRP A 1 545 ? -21.113 32.071 48.789 1.00 110.55 694 TRP A CA 1
ATOM 3956 C C . TRP A 1 545 ? -20.586 31.520 47.468 1.00 111.28 694 TRP A C 1
ATOM 3957 O O . TRP A 1 545 ? -19.571 32.019 46.971 1.00 111.27 694 TRP A O 1
ATOM 3959 N N . GLY A 1 546 ? -21.238 30.512 46.891 1.00 111.90 695 GLY A N 1
ATOM 3960 C CA . GLY A 1 546 ? -20.832 29.975 45.609 1.00 111.08 695 GLY A CA 1
ATOM 3961 C C . GLY A 1 546 ? -19.532 29.201 45.602 1.00 108.78 695 GLY A C 1
ATOM 3962 O O . GLY A 1 546 ? -19.121 28.732 44.534 1.00 107.87 695 GLY A O 1
ATOM 3963 N N . PHE A 1 547 ? -18.872 29.050 46.749 1.00 108.29 696 PHE A N 1
ATOM 3964 C CA . PHE A 1 547 ? -17.622 28.306 46.852 1.00 106.03 696 PHE A CA 1
ATOM 3965 C C . PHE A 1 547 ? -17.829 26.797 46.913 1.00 107.24 696 PHE A C 1
ATOM 3966 O O . PHE A 1 547 ? -16.857 26.071 47.151 1.00 105.30 696 PHE A O 1
ATOM 3974 N N . SER A 1 548 ? -19.058 26.317 46.698 1.00 111.15 697 SER A N 1
ATOM 3975 C CA . SER A 1 548 ? -19.386 24.927 47.008 1.00 112.70 697 SER A CA 1
ATOM 3976 C C . SER A 1 548 ? -18.543 23.949 46.198 1.00 113.05 697 SER A C 1
ATOM 3977 O O . SER A 1 548 ? -18.137 22.899 46.709 1.00 111.63 697 SER A O 1
ATOM 3980 N N . ALA A 1 549 ? -18.271 24.269 44.938 1.00 115.02 698 ALA A N 1
ATOM 3981 C CA . ALA A 1 549 ? -17.512 23.392 44.054 1.00 114.60 698 ALA A CA 1
ATOM 3982 C C . ALA A 1 549 ? -16.429 24.170 43.326 1.00 115.56 698 ALA A C 1
ATOM 3983 O O . ALA A 1 549 ? -16.149 23.927 42.149 1.00 117.70 698 ALA A O 1
ATOM 3985 N N . LYS A 1 550 ? -15.798 25.116 44.021 1.00 115.90 699 LYS A N 1
ATOM 3986 C CA . LYS A 1 550 ? -14.788 25.974 43.412 1.00 114.32 699 LYS A CA 1
ATOM 3987 C C . LYS A 1 550 ? -13.549 25.179 43.018 1.00 111.87 699 LYS A C 1
ATOM 3988 O O . LYS A 1 550 ? -13.313 24.937 41.830 1.00 113.62 699 LYS A O 1
ATOM 3990 N N . ASP A 1 551 ? -12.758 24.765 44.004 1.00 104.50 700 ASP A N 1
ATOM 3991 C CA . ASP A 1 551 ? -11.486 24.088 43.768 1.00 96.33 700 ASP A CA 1
ATOM 3992 C C . ASP A 1 551 ? -11.425 22.777 44.538 1.00 84.73 700 ASP A C 1
ATOM 3993 O O . ASP A 1 551 ? -10.453 22.478 45.235 1.00 79.09 700 ASP A O 1
ATOM 3998 N N . ARG A 1 552 ? -12.470 21.959 44.397 1.00 81.25 701 ARG A N 1
ATOM 3999 C CA . ARG A 1 552 ? -12.554 20.719 45.159 1.00 78.15 701 ARG A CA 1
ATOM 4000 C C . ARG A 1 552 ? -11.472 19.717 44.775 1.00 73.66 701 ARG A C 1
ATOM 4001 O O . ARG A 1 552 ? -11.153 18.832 45.577 1.00 71.45 701 ARG A O 1
ATOM 4003 N N . ASN A 1 553 ? -10.890 19.838 43.581 1.00 71.52 702 ASN A N 1
ATOM 4004 C CA . ASN A 1 553 ? -9.930 18.858 43.088 1.00 65.43 702 ASN A CA 1
ATOM 4005 C C . ASN A 1 553 ? -8.476 19.248 43.327 1.00 61.46 702 ASN A C 1
ATOM 4006 O O . ASN A 1 553 ? -7.587 18.427 43.074 1.00 57.19 702 ASN A O 1
ATOM 4008 N N . ASN A 1 554 ? -8.206 20.460 43.800 1.00 62.08 703 ASN A N 1
ATOM 4009 C CA . ASN A 1 554 ? -6.842 20.907 44.056 1.00 61.25 703 ASN A CA 1
ATOM 4010 C C . ASN A 1 554 ? -6.696 21.329 45.517 1.00 60.99 703 ASN A C 1
ATOM 4011 O O . ASN A 1 554 ? -7.647 21.280 46.303 1.00 62.45 703 ASN A O 1
ATOM 4016 N N . HIS A 1 555 ? -5.480 21.748 45.872 1.00 59.09 704 HIS A N 1
ATOM 4017 C CA . HIS A 1 555 ? -5.128 22.050 47.255 1.00 59.84 704 HIS A CA 1
ATOM 4018 C C . HIS A 1 555 ? -5.654 23.397 47.740 1.00 62.46 704 HIS A C 1
ATOM 4019 O O . HIS A 1 555 ? -5.664 23.637 48.952 1.00 60.87 704 HIS A O 1
ATOM 4026 N N . LEU A 1 556 ? -6.093 24.277 46.837 1.00 62.78 705 LEU A N 1
ATOM 4027 C CA . LEU A 1 556 ? -6.455 25.630 47.241 1.00 64.14 705 LEU A CA 1
ATOM 4028 C C . LEU A 1 556 ? -7.765 25.689 48.019 1.00 65.29 705 LEU A C 1
ATOM 4029 O O . LEU A 1 556 ? -8.006 26.681 48.716 1.00 63.67 705 LEU A O 1
ATOM 4034 N N . HIS A 1 557 ? -8.611 24.659 47.930 1.00 63.46 706 HIS A N 1
ATOM 4035 C CA . HIS A 1 557 ? -9.909 24.725 48.592 1.00 64.21 706 HIS A CA 1
ATOM 4036 C C . HIS A 1 557 ? -9.802 24.654 50.109 1.00 66.08 706 HIS A C 1
ATOM 4037 O O . HIS A 1 557 ? -10.776 24.984 50.795 1.00 68.36 706 HIS A O 1
ATOM 4044 N N . HIS A 1 558 ? -8.659 24.232 50.652 1.00 65.92 707 HIS A N 1
ATOM 4045 C CA . HIS A 1 558 ? -8.484 24.283 52.099 1.00 64.86 707 HIS A CA 1
ATOM 4046 C C . HIS A 1 558 ? -8.370 25.719 52.592 1.00 65.49 707 HIS A C 1
ATOM 4047 O O . HIS A 1 558 ? -8.695 26.004 53.750 1.00 66.57 707 HIS A O 1
ATOM 4054 N N . ALA A 1 559 ? -7.918 26.633 51.732 1.00 65.53 708 ALA A N 1
ATOM 4055 C CA . ALA A 1 559 ? -7.800 28.031 52.128 1.00 66.30 708 ALA A CA 1
ATOM 4056 C C . ALA A 1 559 ? -9.140 28.749 52.058 1.00 70.28 708 ALA A C 1
ATOM 4057 O O . ALA A 1 559 ? -9.446 29.574 52.926 1.00 75.47 708 ALA A O 1
ATOM 4059 N N . ILE A 1 560 ? -9.950 28.458 51.035 1.00 68.69 709 ILE A N 1
ATOM 4060 C CA . ILE A 1 560 ? -11.267 29.083 50.956 1.00 73.80 709 ILE A CA 1
ATOM 4061 C C . ILE A 1 560 ? -12.131 28.645 52.130 1.00 74.73 709 ILE A C 1
ATOM 4062 O O . ILE A 1 560 ? -12.999 29.399 52.588 1.00 76.67 709 ILE A O 1
ATOM 4067 N N . ASP A 1 561 ? -11.900 27.436 52.650 1.00 71.64 710 ASP A N 1
ATOM 4068 C CA . ASP A 1 561 ? -12.584 27.022 53.869 1.00 73.61 710 ASP A CA 1
ATOM 4069 C C . ASP A 1 561 ? -12.124 27.854 55.059 1.00 71.46 710 ASP A C 1
ATOM 4070 O O . ASP A 1 561 ? -12.946 28.282 55.875 1.00 71.04 710 ASP A O 1
ATOM 4075 N N . ALA A 1 562 ? -10.816 28.106 55.165 1.00 69.63 711 ALA A N 1
ATOM 4076 C CA . ALA A 1 562 ? -10.308 28.946 56.245 1.00 67.63 711 ALA A CA 1
ATOM 4077 C C . ALA A 1 562 ? -10.827 30.372 56.122 1.00 71.97 711 ALA A C 1
ATOM 4078 O O . ALA A 1 562 ? -11.083 31.037 57.133 1.00 71.75 711 ALA A O 1
ATOM 4080 N N . VAL A 1 563 ? -10.986 30.862 54.890 1.00 74.27 712 VAL A N 1
ATOM 4081 C CA . VAL A 1 563 ? -11.626 32.159 54.694 1.00 77.97 712 VAL A CA 1
ATOM 4082 C C . VAL A 1 563 ? -13.062 32.120 55.198 1.00 82.17 712 VAL A C 1
ATOM 4083 O O . VAL A 1 563 ? -13.566 33.108 55.746 1.00 84.75 712 VAL A O 1
ATOM 4087 N N . ILE A 1 564 ? -13.736 30.978 55.044 1.00 84.22 713 ILE A N 1
ATOM 4088 C CA . ILE A 1 564 ? -15.087 30.836 55.574 1.00 89.39 713 ILE A CA 1
ATOM 4089 C C . ILE A 1 564 ? -15.063 30.797 57.097 1.00 91.30 713 ILE A C 1
ATOM 4090 O O . ILE A 1 564 ? -15.920 31.397 57.757 1.00 93.70 713 ILE A O 1
ATOM 4095 N N . ILE A 1 565 ? -14.081 30.101 57.680 1.00 88.55 714 ILE A N 1
ATOM 4096 C CA . ILE A 1 565 ? -14.005 29.997 59.137 1.00 86.57 714 ILE A CA 1
ATOM 4097 C C . ILE A 1 565 ? -13.840 31.376 59.763 1.00 87.38 714 ILE A C 1
ATOM 4098 O O . ILE A 1 565 ? -14.374 31.651 60.845 1.00 88.93 714 ILE A O 1
ATOM 4103 N N . ALA A 1 566 ? -13.104 32.265 59.093 1.00 87.35 715 ALA A N 1
ATOM 4104 C CA . ALA A 1 566 ? -12.876 33.602 59.626 1.00 89.64 715 ALA A CA 1
ATOM 4105 C C . ALA A 1 566 ? -14.122 34.475 59.562 1.00 95.19 715 ALA A C 1
ATOM 4106 O O . ALA A 1 566 ? -14.229 35.435 60.332 1.00 98.28 715 ALA A O 1
ATOM 4108 N N . TYR A 1 567 ? -15.059 34.169 58.671 1.00 97.69 716 TYR A N 1
ATOM 4109 C CA . TYR A 1 567 ? -16.266 34.973 58.523 1.00 105.24 716 TYR A CA 1
ATOM 4110 C C . TYR A 1 567 ? -17.519 34.147 58.796 1.00 105.75 716 TYR A C 1
ATOM 4111 O O . TYR A 1 567 ? -18.224 34.377 59.779 1.00 107.74 716 TYR A O 1
ATOM 4120 N N . ARG A 1 614 ? -15.723 38.728 47.771 1.00 113.99 763 ARG A N 1
ATOM 4121 C CA . ARG A 1 614 ? -16.048 37.601 46.903 1.00 112.12 763 ARG A CA 1
ATOM 4122 C C . ARG A 1 614 ? -14.951 37.379 45.864 1.00 108.66 763 ARG A C 1
ATOM 4123 O O . ARG A 1 614 ? -14.117 36.485 46.012 1.00 106.76 763 ARG A O 1
ATOM 4131 N N . GLN A 1 615 ? -14.958 38.195 44.807 1.00 107.71 764 GLN A N 1
ATOM 4132 C CA . GLN A 1 615 ? -13.900 38.100 43.807 1.00 103.38 764 GLN A CA 1
ATOM 4133 C C . GLN A 1 615 ? -12.570 38.576 44.373 1.00 98.56 764 GLN A C 1
ATOM 4134 O O . GLN A 1 615 ? -11.510 38.105 43.944 1.00 94.90 764 GLN A O 1
ATOM 4140 N N . LYS A 1 616 ? -12.606 39.503 45.334 1.00 98.34 765 LYS A N 1
ATOM 4141 C CA . LYS A 1 616 ? -11.386 39.901 46.027 1.00 96.13 765 LYS A CA 1
ATOM 4142 C C . LYS A 1 616 ? -10.829 38.760 46.867 1.00 94.85 765 LYS A C 1
ATOM 4143 O O . LYS A 1 616 ? -9.610 38.667 47.052 1.00 95.45 765 LYS A O 1
ATOM 4145 N N . VAL A 1 617 ? -11.700 37.890 47.382 1.00 91.80 766 VAL A N 1
ATOM 4146 C CA . VAL A 1 617 ? -11.233 36.715 48.111 1.00 87.13 766 VAL A CA 1
ATOM 4147 C C . VAL A 1 617 ? -10.514 35.758 47.168 1.00 85.63 766 VAL A C 1
ATOM 4148 O O . VAL A 1 617 ? -9.470 35.192 47.514 1.00 82.62 766 VAL A O 1
ATOM 4152 N N . LEU A 1 618 ? -11.049 35.573 45.959 1.00 86.86 767 LEU A N 1
ATOM 4153 C CA . LEU A 1 618 ? -10.390 34.700 44.995 1.00 83.66 767 LEU A CA 1
ATOM 4154 C C . LEU A 1 618 ? -9.073 35.292 44.511 1.00 82.83 767 LEU A C 1
ATOM 4155 O O . LEU A 1 618 ? -8.174 34.547 44.108 1.00 80.56 767 LEU A O 1
ATOM 4160 N N . ASP A 1 619 ? -8.942 36.622 44.541 1.00 85.83 768 ASP A N 1
ATOM 4161 C CA . ASP A 1 619 ? -7.663 37.244 44.215 1.00 85.29 768 ASP A CA 1
ATOM 4162 C C . ASP A 1 619 ? -6.581 36.811 45.195 1.00 79.97 768 ASP A C 1
ATOM 4163 O O . ASP A 1 619 ? -5.437 36.560 44.800 1.00 78.62 768 ASP A O 1
ATOM 4168 N N . LYS A 1 620 ? -6.926 36.718 46.481 1.00 79.71 769 LYS A N 1
ATOM 4169 C CA . LYS A 1 620 ? -5.957 36.279 47.479 1.00 76.83 769 LYS A CA 1
ATOM 4170 C C . LYS A 1 620 ? -5.612 34.806 47.302 1.00 71.20 769 LYS A C 1
ATOM 4171 O O . LYS A 1 620 ? -4.454 34.408 47.480 1.00 66.30 769 LYS A O 1
ATOM 4177 N N . ILE A 1 621 ? -6.603 33.984 46.949 1.00 73.28 770 ILE A N 1
ATOM 4178 C CA . ILE A 1 621 ? -6.367 32.552 46.778 1.00 74.34 770 ILE A CA 1
ATOM 4179 C C . ILE A 1 621 ? -5.403 32.302 45.625 1.00 73.60 770 ILE A C 1
ATOM 4180 O O . ILE A 1 621 ? -4.534 31.423 45.701 1.00 69.63 770 ILE A O 1
ATOM 4185 N N . ASP A 1 622 ? -5.524 33.082 44.548 1.00 75.38 771 ASP A N 1
ATOM 4186 C CA . ASP A 1 622 ? -4.633 32.924 43.405 1.00 77.73 771 ASP A CA 1
ATOM 4187 C C . ASP A 1 622 ? -3.193 33.296 43.733 1.00 76.02 771 ASP A C 1
ATOM 4188 O O . ASP A 1 622 ? -2.285 32.923 42.981 1.00 76.23 771 ASP A O 1
ATOM 4193 N N . GLU A 1 623 ? -2.962 34.018 44.828 1.00 75.50 772 GLU A N 1
ATOM 4194 C CA . GLU A 1 623 ? -1.615 34.388 45.238 1.00 74.23 772 GLU A CA 1
ATOM 4195 C C . GLU A 1 623 ? -0.957 33.338 46.123 1.00 70.11 772 GLU A C 1
ATOM 4196 O O . GLU A 1 623 ? 0.249 33.430 46.378 1.00 67.97 772 GLU A O 1
ATOM 4202 N N . ILE A 1 624 ? -1.717 32.346 46.587 1.00 68.92 773 ILE A N 1
ATOM 4203 C CA . ILE A 1 624 ? -1.179 31.328 47.479 1.00 66.14 773 ILE A CA 1
ATOM 4204 C C . ILE A 1 624 ? -0.163 30.472 46.740 1.00 64.27 773 ILE A C 1
ATOM 4205 O O . ILE A 1 624 ? -0.384 30.059 45.594 1.00 67.66 773 ILE A O 1
ATOM 4210 N N . PHE A 1 625 ? 0.959 30.198 47.396 1.00 60.02 774 PHE A N 1
ATOM 4211 C CA . PHE A 1 625 ? 1.869 29.140 46.976 1.00 55.78 774 PHE A CA 1
ATOM 4212 C C . PHE A 1 625 ? 1.801 28.047 48.035 1.00 58.06 774 PHE A C 1
ATOM 4213 O O . PHE A 1 625 ? 2.227 28.254 49.177 1.00 60.41 774 PHE A O 1
ATOM 4221 N N . VAL A 1 626 ? 1.250 26.893 47.654 1.00 55.46 775 VAL A N 1
ATOM 4222 C CA . VAL A 1 626 ? 1.027 25.812 48.605 1.00 52.28 775 VAL A CA 1
ATOM 4223 C C . VAL A 1 626 ? 2.358 25.340 49.170 1.00 50.22 775 VAL A C 1
ATOM 4224 O O . VAL A 1 626 ? 3.297 25.032 48.424 1.00 47.18 775 VAL A O 1
ATOM 4228 N N . SER A 1 627 ? 2.443 25.275 50.496 1.00 51.23 776 SER A N 1
ATOM 4229 C CA . SER A 1 627 ? 3.673 24.924 51.191 1.00 47.57 776 SER A CA 1
ATOM 4230 C C . SER A 1 627 ? 3.685 23.440 51.529 1.00 46.56 776 SER A C 1
ATOM 4231 O O . SER A 1 627 ? 2.723 22.920 52.105 1.00 49.89 776 SER A O 1
ATOM 4234 N N . LYS A 1 628 ? 4.779 22.768 51.176 1.00 46.09 777 LYS A N 1
ATOM 4235 C CA . LYS A 1 628 ? 5.028 21.385 51.536 1.00 47.05 777 LYS A CA 1
ATOM 4236 C C . LYS A 1 628 ? 6.434 21.268 52.108 1.00 45.68 777 LYS A C 1
ATOM 4237 O O . LYS A 1 628 ? 7.378 21.842 51.553 1.00 45.22 777 LYS A O 1
ATOM 4243 N N . PRO A 1 629 ? 6.606 20.545 53.208 1.00 42.67 778 PRO A N 1
ATOM 4244 C CA . PRO A 1 629 ? 7.942 20.394 53.787 1.00 40.21 778 PRO A CA 1
ATOM 4245 C C . PRO A 1 629 ? 8.732 19.299 53.092 1.00 38.75 778 PRO A C 1
ATOM 4246 O O . PRO A 1 629 ? 8.191 18.274 52.672 1.00 37.01 778 PRO A O 1
ATOM 4250 N N . GLU A 1 630 ? 10.037 19.527 52.976 1.00 38.05 779 GLU A N 1
ATOM 4251 C CA . GLU A 1 630 ? 10.907 18.490 52.445 1.00 40.22 779 GLU A CA 1
ATOM 4252 C C . GLU A 1 630 ? 11.068 17.375 53.473 1.00 37.40 779 GLU A C 1
ATOM 4253 O O . GLU A 1 630 ? 11.186 17.628 54.675 1.00 38.56 779 GLU A O 1
ATOM 4259 N N . ARG A 1 631 ? 11.042 16.133 52.993 1.00 34.59 780 ARG A N 1
ATOM 4260 C CA . ARG A 1 631 ? 11.046 14.952 53.857 1.00 31.81 780 ARG A CA 1
ATOM 4261 C C . ARG A 1 631 ? 12.478 14.447 53.976 1.00 33.04 780 ARG A C 1
ATOM 4262 O O . ARG A 1 631 ? 12.961 13.708 53.115 1.00 31.66 780 ARG A O 1
ATOM 4270 N N . LYS A 1 632 ? 13.160 14.834 55.053 1.00 34.21 781 LYS A N 1
ATOM 4271 C CA . LYS A 1 632 ? 14.578 14.540 55.209 1.00 36.74 781 LYS A CA 1
ATOM 4272 C C . LYS A 1 632 ? 14.843 13.304 56.058 1.00 35.95 781 LYS A C 1
ATOM 4273 O O . LYS A 1 632 ? 16.009 12.999 56.334 1.00 39.32 781 LYS A O 1
ATOM 4279 N N . LYS A 1 633 ? 13.804 12.583 56.464 1.00 31.70 782 LYS A N 1
ATOM 4280 C CA . LYS A 1 633 ? 13.988 11.439 57.353 1.00 34.34 782 LYS A CA 1
ATOM 4281 C C . LYS A 1 633 ? 14.821 10.362 56.669 1.00 34.43 782 LYS A C 1
ATOM 4282 O O . LYS A 1 633 ? 14.428 9.871 55.602 1.00 31.79 782 LYS A O 1
ATOM 4288 N N . PRO A 1 634 ? 15.971 9.982 57.222 1.00 34.96 783 PRO A N 1
ATOM 4289 C CA . PRO A 1 634 ? 16.800 8.940 56.607 1.00 29.91 783 PRO A CA 1
ATOM 4290 C C . PRO A 1 634 ? 16.482 7.528 57.070 1.00 35.16 783 PRO A C 1
ATOM 4291 O O . PRO A 1 634 ? 17.078 6.577 56.551 1.00 35.02 783 PRO A O 1
ATOM 4295 N N . SER A 1 635 ? 15.569 7.367 58.021 1.00 36.13 784 SER A N 1
ATOM 4296 C CA . SER A 1 635 ? 15.254 6.058 58.562 1.00 35.08 784 SER A CA 1
ATOM 4297 C C . SER A 1 635 ? 14.056 5.449 57.843 1.00 31.28 784 SER A C 1
ATOM 4298 O O . SER A 1 635 ? 13.190 6.148 57.312 1.00 33.28 784 SER A O 1
ATOM 4301 N N . GLY A 1 636 ? 14.018 4.128 57.844 1.00 28.84 785 GLY A N 1
ATOM 4302 C CA . GLY A 1 636 ? 12.952 3.391 57.199 1.00 24.91 785 GLY A CA 1
ATOM 4303 C C . GLY A 1 636 ? 13.423 1.974 56.938 1.00 29.22 785 GLY A C 1
ATOM 4304 O O . GLY A 1 636 ? 14.538 1.598 57.294 1.00 31.05 785 GLY A O 1
ATOM 4305 N N . ALA A 1 637 ? 12.542 1.195 56.316 1.00 31.84 786 ALA A N 1
ATOM 4306 C CA . ALA A 1 637 ? 12.927 -0.141 55.880 1.00 32.69 786 ALA A CA 1
ATOM 4307 C C . ALA A 1 637 ? 14.180 -0.049 55.021 1.00 31.62 786 ALA A C 1
ATOM 4308 O O . ALA A 1 637 ? 14.239 0.744 54.076 1.00 31.38 786 ALA A O 1
ATOM 4310 N N . LEU A 1 638 ? 15.200 -0.831 55.373 1.00 31.32 787 LEU A N 1
ATOM 4311 C CA . LEU A 1 638 ? 16.463 -0.775 54.647 1.00 31.40 787 LEU A CA 1
ATOM 4312 C C . LEU A 1 638 ? 16.389 -1.449 53.287 1.00 32.71 787 LEU A C 1
ATOM 4313 O O . LEU A 1 638 ? 17.315 -1.288 52.484 1.00 30.95 787 LEU A O 1
ATOM 4318 N N . HIS A 1 639 ? 15.319 -2.185 53.013 1.00 31.89 788 HIS A N 1
ATOM 4319 C CA . HIS A 1 639 ? 15.207 -2.984 51.803 1.00 33.84 788 HIS A CA 1
ATOM 4320 C C . HIS A 1 639 ? 13.803 -3.564 51.754 1.00 33.46 788 HIS A C 1
ATOM 4321 O O . HIS A 1 639 ? 13.080 -3.571 52.754 1.00 33.46 788 HIS A O 1
ATOM 4328 N N . GLU A 1 640 ? 13.421 -4.046 50.575 1.00 32.18 789 GLU A N 1
ATOM 4329 C CA . GLU A 1 640 ? 12.187 -4.806 50.474 1.00 38.51 789 GLU A CA 1
ATOM 4330 C C . GLU A 1 640 ? 12.283 -6.072 51.323 1.00 39.41 789 GLU A C 1
ATOM 4331 O O . GLU A 1 640 ? 13.370 -6.561 51.645 1.00 37.08 789 GLU A O 1
ATOM 4337 N N . GLU A 1 641 ? 11.123 -6.604 51.691 1.00 40.06 790 GLU A N 1
ATOM 4338 C CA . GLU A 1 641 ? 11.071 -7.748 52.588 1.00 41.90 790 GLU A CA 1
ATOM 4339 C C . GLU A 1 641 ? 11.074 -9.088 51.861 1.00 44.03 790 GLU A C 1
ATOM 4340 O O . GLU A 1 641 ? 11.195 -10.127 52.517 1.00 49.43 790 GLU A O 1
ATOM 4346 N N . THR A 1 642 ? 10.959 -9.097 50.537 1.00 43.67 791 THR A N 1
ATOM 4347 C CA . THR A 1 642 ? 10.981 -10.337 49.770 1.00 44.41 791 THR A CA 1
ATOM 4348 C C . THR A 1 642 ? 12.421 -10.721 49.456 1.00 46.06 791 THR A C 1
ATOM 4349 O O . THR A 1 642 ? 13.123 -9.992 48.748 1.00 45.83 791 THR A O 1
ATOM 4353 N N . PHE A 1 643 ? 12.858 -11.862 49.980 1.00 48.02 792 PHE A N 1
ATOM 4354 C CA . PHE A 1 643 ? 14.160 -12.409 49.625 1.00 49.52 792 PHE A CA 1
ATOM 4355 C C . PHE A 1 643 ? 14.072 -13.043 48.241 1.00 53.69 792 PHE A C 1
ATOM 4356 O O . PHE A 1 643 ? 13.134 -13.792 47.951 1.00 59.66 792 PHE A O 1
ATOM 4364 N N . ARG A 1 644 ? 15.044 -12.741 47.385 1.00 49.30 793 ARG A N 1
ATOM 4365 C CA . ARG A 1 644 ? 14.997 -13.153 45.990 1.00 49.89 793 ARG A CA 1
ATOM 4366 C C . ARG A 1 644 ? 16.229 -13.963 45.616 1.00 50.29 793 ARG A C 1
ATOM 4367 O O . ARG A 1 644 ? 17.310 -13.784 46.183 1.00 49.32 793 ARG A O 1
ATOM 4375 N N . LYS A 1 645 ? 16.056 -14.853 44.643 1.00 51.04 794 LYS A N 1
ATOM 4376 C CA . LYS A 1 645 ? 17.184 -15.563 44.063 1.00 50.80 794 LYS A CA 1
ATOM 4377 C C . LYS A 1 645 ? 17.876 -14.672 43.043 1.00 49.77 794 LYS A C 1
ATOM 4378 O O . LYS A 1 645 ? 17.230 -13.880 42.351 1.00 53.11 794 LYS A O 1
ATOM 4384 N N . GLU A 1 646 ? 19.201 -14.799 42.954 1.00 49.70 795 GLU A N 1
ATOM 4385 C CA . GLU A 1 646 ? 19.951 -13.955 42.033 1.00 52.92 795 GLU A CA 1
ATOM 4386 C C . GLU A 1 646 ? 19.575 -14.216 40.581 1.00 53.20 795 GLU A C 1
ATOM 4387 O O . GLU A 1 646 ? 19.769 -13.336 39.736 1.00 52.55 795 GLU A O 1
ATOM 4393 N N . GLU A 1 647 ? 19.024 -15.397 40.278 1.00 53.38 796 GLU A N 1
ATOM 4394 C CA . GLU A 1 647 ? 18.575 -15.697 38.923 1.00 56.58 796 GLU A CA 1
ATOM 4395 C C . GLU A 1 647 ? 17.454 -14.774 38.464 1.00 55.71 796 GLU A C 1
ATOM 4396 O O . GLU A 1 647 ? 17.283 -14.587 37.255 1.00 52.02 796 GLU A O 1
ATOM 4402 N N . GLU A 1 648 ? 16.689 -14.195 39.397 1.00 55.58 797 GLU A N 1
ATOM 4403 C CA . GLU A 1 648 ? 15.600 -13.301 39.011 1.00 54.71 797 GLU A CA 1
ATOM 4404 C C . GLU A 1 648 ? 16.113 -12.076 38.266 1.00 52.72 797 GLU A C 1
ATOM 4405 O O . GLU A 1 648 ? 15.366 -11.463 37.495 1.00 56.82 797 GLU A O 1
ATOM 4411 N N . PHE A 1 649 ? 17.377 -11.713 38.472 1.00 49.26 798 PHE A N 1
ATOM 4412 C CA . PHE A 1 649 ? 17.961 -10.522 37.873 1.00 46.95 798 PHE A CA 1
ATOM 4413 C C . PHE A 1 649 ? 18.882 -10.829 36.695 1.00 50.80 798 PHE A C 1
ATOM 4414 O O . PHE A 1 649 ? 19.428 -9.894 36.100 1.00 50.68 798 PHE A O 1
ATOM 4422 N N . TYR A 1 650 ? 19.065 -12.108 36.344 1.00 52.47 799 TYR A N 1
ATOM 4423 C CA . TYR A 1 650 ? 19.986 -12.459 35.263 1.00 51.75 799 TYR A CA 1
ATOM 4424 C C . TYR A 1 650 ? 19.583 -11.801 33.947 1.00 52.05 799 TYR A C 1
ATOM 4425 O O . TYR A 1 650 ? 20.428 -11.236 33.243 1.00 51.57 799 TYR A O 1
ATOM 4434 N N . GLN A 1 651 ? 18.295 -11.858 33.598 1.00 54.94 800 GLN A N 1
ATOM 4435 C CA . GLN A 1 651 ? 17.860 -11.313 32.315 1.00 59.45 800 GLN A CA 1
ATOM 4436 C C . GLN A 1 651 ? 17.990 -9.795 32.278 1.00 58.46 800 GLN A C 1
ATOM 4437 O O . GLN A 1 651 ? 18.436 -9.229 31.274 1.00 57.90 800 GLN A O 1
ATOM 4443 N N . SER A 1 652 ? 17.616 -9.118 33.361 1.00 57.94 801 SER A N 1
ATOM 4444 C CA . SER A 1 652 ? 17.610 -7.659 33.347 1.00 54.71 801 SER A CA 1
ATOM 4445 C C . SER A 1 652 ? 19.010 -7.074 33.492 1.00 51.80 801 SER A C 1
ATOM 4446 O O . SER A 1 652 ? 19.328 -6.060 32.861 1.00 54.43 801 SER A O 1
ATOM 4449 N N . TYR A 1 653 ? 19.861 -7.693 34.308 1.00 49.42 802 TYR A N 1
ATOM 4450 C CA . TYR A 1 653 ? 21.157 -7.112 34.634 1.00 48.85 802 TYR A CA 1
ATOM 4451 C C . TYR A 1 653 ? 22.309 -7.675 33.811 1.00 50.72 802 TYR A C 1
ATOM 4452 O O . TYR A 1 653 ? 23.347 -7.008 33.695 1.00 49.38 802 TYR A O 1
ATOM 4461 N N . GLY A 1 654 ? 22.160 -8.871 33.242 1.00 49.93 803 GLY A N 1
ATOM 4462 C CA . GLY A 1 654 ? 23.229 -9.477 32.472 1.00 48.65 803 GLY A CA 1
ATOM 4463 C C . GLY A 1 654 ? 23.917 -10.629 33.180 1.00 50.49 803 GLY A C 1
ATOM 4464 O O . GLY A 1 654 ? 25.146 -10.644 33.307 1.00 51.61 803 GLY A O 1
ATOM 4465 N N . GLY A 1 655 ? 23.134 -11.597 33.653 1.00 50.01 804 GLY A N 1
ATOM 4466 C CA . GLY A 1 655 ? 23.678 -12.781 34.286 1.00 52.75 804 GLY A CA 1
ATOM 4467 C C . GLY A 1 655 ? 24.374 -12.500 35.610 1.00 57.25 804 GLY A C 1
ATOM 4468 O O . GLY A 1 655 ? 24.104 -11.512 36.304 1.00 56.54 804 GLY A O 1
ATOM 4469 N N . LYS A 1 656 ? 25.292 -13.410 35.954 1.00 59.02 805 LYS A N 1
ATOM 4470 C CA . LYS A 1 656 ? 26.034 -13.295 37.207 1.00 59.96 805 LYS A CA 1
ATOM 4471 C C . LYS A 1 656 ? 26.875 -12.026 37.236 1.00 59.34 805 LYS A C 1
ATOM 4472 O O . LYS A 1 656 ? 26.998 -11.376 38.282 1.00 58.24 805 LYS A O 1
ATOM 4478 N N . GLU A 1 657 ? 27.478 -11.670 36.100 1.00 59.91 806 GLU A N 1
ATOM 4479 C CA . GLU A 1 657 ? 28.336 -10.492 36.059 1.00 61.55 806 GLU A CA 1
ATOM 4480 C C . GLU A 1 657 ? 27.540 -9.228 36.352 1.00 56.31 806 GLU A C 1
ATOM 4481 O O . GLU A 1 657 ? 28.035 -8.313 37.019 1.00 54.79 806 GLU A O 1
ATOM 4487 N N . GLY A 1 658 ? 26.301 -9.160 35.860 1.00 52.28 807 GLY A N 1
ATOM 4488 C CA . GLY A 1 658 ? 25.483 -7.987 36.103 1.00 49.00 807 GLY A CA 1
ATOM 4489 C C . GLY A 1 658 ? 24.977 -7.906 37.527 1.00 49.35 807 GLY A C 1
ATOM 4490 O O . GLY A 1 658 ? 24.834 -6.807 38.076 1.00 47.12 807 GLY A O 1
ATOM 4491 N N . VAL A 1 659 ? 24.699 -9.056 38.147 1.00 48.29 808 VAL A N 1
ATOM 4492 C CA . VAL A 1 659 ? 24.234 -9.055 39.530 1.00 46.34 808 VAL A CA 1
ATOM 4493 C C . VAL A 1 659 ? 25.329 -8.544 40.456 1.00 48.80 808 VAL A C 1
ATOM 4494 O O . VAL A 1 659 ? 25.084 -7.705 41.331 1.00 50.76 808 VAL A O 1
ATOM 4498 N N . LEU A 1 660 ? 26.556 -9.039 40.273 1.00 50.48 809 LEU A N 1
ATOM 4499 C CA . LEU A 1 660 ? 27.671 -8.566 41.084 1.00 50.93 809 LEU A CA 1
ATOM 4500 C C . LEU A 1 660 ? 27.913 -7.079 40.878 1.00 49.75 809 LEU A C 1
ATOM 4501 O O . LEU A 1 660 ? 28.286 -6.370 41.821 1.00 50.09 809 LEU A O 1
ATOM 4506 N N . LYS A 1 661 ? 27.698 -6.588 39.658 1.00 46.11 810 LYS A N 1
ATOM 4507 C CA . LYS A 1 661 ? 27.855 -5.164 39.398 1.00 43.43 810 LYS A CA 1
ATOM 4508 C C . LYS A 1 661 ? 26.744 -4.361 40.059 1.00 39.32 810 LYS A C 1
ATOM 4509 O O . LYS A 1 661 ? 27.000 -3.307 40.655 1.00 38.21 810 LYS A O 1
ATOM 4515 N N . ALA A 1 662 ? 25.503 -4.845 39.965 1.00 34.70 811 ALA A N 1
ATOM 4516 C CA . ALA A 1 662 ? 24.395 -4.188 40.647 1.00 33.54 811 ALA A CA 1
ATOM 4517 C C . ALA A 1 662 ? 24.624 -4.147 42.152 1.00 36.63 811 ALA A C 1
ATOM 4518 O O . ALA A 1 662 ? 24.293 -3.154 42.810 1.00 41.46 811 ALA A O 1
ATOM 4520 N N . LEU A 1 663 ? 25.190 -5.216 42.714 1.00 35.82 812 LEU A N 1
ATOM 4521 C CA . LEU A 1 663 ? 25.509 -5.212 44.137 1.00 41.17 812 LEU A CA 1
ATOM 4522 C C . LEU A 1 663 ? 26.568 -4.165 44.456 1.00 42.06 812 LEU A C 1
ATOM 4523 O O . LEU A 1 663 ? 26.482 -3.480 45.481 1.00 39.72 812 LEU A O 1
ATOM 4528 N N . GLU A 1 664 ? 27.565 -4.015 43.583 1.00 43.89 813 GLU A N 1
ATOM 4529 C CA . GLU A 1 664 ? 28.620 -3.044 43.834 1.00 47.93 813 GLU A CA 1
ATOM 4530 C C . GLU A 1 664 ? 28.120 -1.609 43.720 1.00 46.55 813 GLU A C 1
ATOM 4531 O O . GLU A 1 664 ? 28.717 -0.709 44.320 1.00 47.08 813 GLU A O 1
ATOM 4537 N N . LEU A 1 665 ? 27.040 -1.378 42.974 1.00 43.63 814 LEU A N 1
ATOM 4538 C CA . LEU A 1 665 ? 26.501 -0.040 42.781 1.00 41.07 814 LEU A CA 1
ATOM 4539 C C . LEU A 1 665 ? 25.366 0.299 43.737 1.00 42.65 814 LEU A C 1
ATOM 4540 O O . LEU A 1 665 ? 24.981 1.470 43.824 1.00 41.42 814 LEU A O 1
ATOM 4545 N N . GLY A 1 666 ? 24.823 -0.684 44.448 1.00 42.64 815 GLY A N 1
ATOM 4546 C CA . GLY A 1 666 ? 23.714 -0.442 45.343 1.00 36.75 815 GLY A CA 1
ATOM 4547 C C . GLY A 1 666 ? 22.345 -0.545 44.712 1.00 36.08 815 GLY A C 1
ATOM 4548 O O . GLY A 1 666 ? 21.357 -0.181 45.360 1.00 36.52 815 GLY A O 1
ATOM 4549 N N . LYS A 1 667 ? 22.253 -1.015 43.464 1.00 34.38 816 LYS A N 1
ATOM 4550 C CA . LYS A 1 667 ? 20.949 -1.208 42.837 1.00 36.01 816 LYS A CA 1
ATOM 4551 C C . LYS A 1 667 ? 20.176 -2.335 43.506 1.00 35.79 816 LYS A C 1
ATOM 4552 O O . LYS A 1 667 ? 18.941 -2.362 43.448 1.00 37.02 816 LYS A O 1
ATOM 4558 N N . ILE A 1 668 ? 20.888 -3.275 44.127 1.00 33.36 817 ILE A N 1
ATOM 4559 C CA . ILE A 1 668 ? 20.306 -4.300 44.980 1.00 33.14 817 ILE A CA 1
ATOM 4560 C C . ILE A 1 668 ? 21.256 -4.513 46.148 1.00 37.09 817 ILE A C 1
ATOM 4561 O O . ILE A 1 668 ? 22.434 -4.150 46.096 1.00 38.00 817 ILE A O 1
ATOM 4566 N N . ARG A 1 669 ? 20.729 -5.110 47.213 1.00 33.90 818 ARG A N 1
ATOM 4567 C CA . ARG A 1 669 ? 21.503 -5.378 48.411 1.00 35.79 818 ARG A CA 1
ATOM 4568 C C . ARG A 1 669 ? 21.530 -6.875 48.684 1.00 41.36 818 ARG A C 1
ATOM 4569 O O . ARG A 1 669 ? 20.663 -7.630 48.234 1.00 41.37 818 ARG A O 1
ATOM 4577 N N . LYS A 1 670 ? 22.542 -7.292 49.436 1.00 43.17 819 LYS A N 1
ATOM 4578 C CA . LYS A 1 670 ? 22.678 -8.669 49.900 1.00 44.22 819 LYS A CA 1
ATOM 4579 C C . LYS A 1 670 ? 22.794 -8.619 51.420 1.00 43.67 819 LYS A C 1
ATOM 4580 O O . LYS A 1 670 ? 23.853 -8.272 51.953 1.00 44.17 819 LYS A O 1
ATOM 4586 N N . VAL A 1 671 ? 21.707 -8.942 52.117 1.00 41.91 820 VAL A N 1
ATOM 4587 C CA . VAL A 1 671 ? 21.689 -8.984 53.575 1.00 44.85 820 VAL A CA 1
ATOM 4588 C C . VAL A 1 671 ? 21.544 -10.437 54.008 1.00 47.56 820 VAL A C 1
ATOM 4589 O O . VAL A 1 671 ? 20.678 -11.161 53.501 1.00 52.12 820 VAL A O 1
ATOM 4593 N N . ASN A 1 672 ? 22.421 -10.872 54.914 1.00 47.32 821 ASN A N 1
ATOM 4594 C CA . ASN A 1 672 ? 22.399 -12.242 55.436 1.00 55.12 821 ASN A CA 1
ATOM 4595 C C . ASN A 1 672 ? 22.433 -13.275 54.312 1.00 58.72 821 ASN A C 1
ATOM 4596 O O . ASN A 1 672 ? 21.833 -14.347 54.416 1.00 64.59 821 ASN A O 1
ATOM 4601 N N . GLY A 1 673 ? 23.132 -12.953 53.226 1.00 56.91 822 GLY A N 1
ATOM 4602 C CA . GLY A 1 673 ? 23.174 -13.838 52.079 1.00 57.25 822 GLY A CA 1
ATOM 4603 C C . GLY A 1 673 ? 21.923 -13.847 51.231 1.00 54.22 822 GLY A C 1
ATOM 4604 O O . GLY A 1 673 ? 21.747 -14.756 50.418 1.00 55.07 822 GLY A O 1
ATOM 4605 N N . LYS A 1 674 ? 21.047 -12.857 51.388 1.00 51.08 823 LYS A N 1
ATOM 4606 C CA . LYS A 1 674 ? 19.775 -12.809 50.678 1.00 52.73 823 LYS A CA 1
ATOM 4607 C C . LYS A 1 674 ? 19.728 -11.567 49.798 1.00 50.36 823 LYS A C 1
ATOM 4608 O O . LYS A 1 674 ? 20.042 -10.466 50.260 1.00 49.80 823 LYS A O 1
ATOM 4614 N N . ILE A 1 675 ? 19.334 -11.748 48.539 1.00 48.42 824 ILE A N 1
ATOM 4615 C CA . ILE A 1 675 ? 19.204 -10.636 47.601 1.00 45.34 824 ILE A CA 1
ATOM 4616 C C . ILE A 1 675 ? 17.886 -9.919 47.859 1.00 42.78 824 ILE A C 1
ATOM 4617 O O . ILE A 1 675 ? 16.826 -10.553 47.928 1.00 45.82 824 ILE A O 1
ATOM 4622 N N . VAL A 1 676 ? 17.947 -8.594 48.000 1.00 32.56 825 VAL A N 1
ATOM 4623 C CA . VAL A 1 676 ? 16.775 -7.773 48.274 1.00 31.09 825 VAL A CA 1
ATOM 4624 C C . VAL A 1 676 ? 16.875 -6.475 47.481 1.00 34.57 825 VAL A C 1
ATOM 4625 O O . VAL A 1 676 ? 17.969 -5.968 47.216 1.00 36.41 825 VAL A O 1
ATOM 4629 N N . LYS A 1 677 ? 15.718 -5.931 47.109 1.00 30.48 826 LYS A N 1
ATOM 4630 C CA . LYS A 1 677 ? 15.672 -4.638 46.448 1.00 32.70 826 LYS A CA 1
ATOM 4631 C C . LYS A 1 677 ? 15.782 -3.513 47.476 1.00 35.58 826 LYS A C 1
ATOM 4632 O O . LYS A 1 677 ? 15.658 -3.722 48.686 1.00 32.97 826 LYS A O 1
ATOM 4638 N N . ASN A 1 678 ? 16.005 -2.301 46.975 1.00 32.76 827 ASN A N 1
ATOM 4639 C CA . ASN A 1 678 ? 16.209 -1.157 47.850 1.00 34.18 827 ASN A CA 1
ATOM 4640 C C . ASN A 1 678 ? 14.928 -0.787 48.594 1.00 33.98 827 ASN A C 1
ATOM 4641 O O . ASN A 1 678 ? 13.816 -1.167 48.216 1.00 32.85 827 ASN A O 1
ATOM 4646 N N . GLY A 1 679 ? 15.107 -0.045 49.676 1.00 33.68 828 GLY A N 1
ATOM 4647 C CA . GLY A 1 679 ? 14.029 0.679 50.318 1.00 32.42 828 GLY A CA 1
ATOM 4648 C C . GLY A 1 679 ? 13.878 2.058 49.714 1.00 32.07 828 GLY A C 1
ATOM 4649 O O . GLY A 1 679 ? 14.264 2.305 48.567 1.00 33.96 828 GLY A O 1
ATOM 4650 N N . ASP A 1 680 ? 13.330 2.977 50.506 1.00 31.69 829 ASP A N 1
ATOM 4651 C CA . ASP A 1 680 ? 13.080 4.329 50.024 1.00 29.32 829 ASP A CA 1
ATOM 4652 C C . ASP A 1 680 ? 14.378 5.026 49.634 1.00 30.80 829 ASP A C 1
ATOM 4653 O O . ASP A 1 680 ? 15.408 4.886 50.300 1.00 32.89 829 ASP A O 1
ATOM 4658 N N . MET A 1 681 ? 14.320 5.776 48.535 1.00 28.80 830 MET A N 1
ATOM 4659 C CA . MET A 1 681 ? 15.395 6.685 48.137 1.00 34.16 830 MET A CA 1
ATOM 4660 C C . MET A 1 681 ? 15.070 8.045 48.742 1.00 35.95 830 MET A C 1
ATOM 4661 O O . MET A 1 681 ? 14.460 8.904 48.105 1.00 35.67 830 MET A O 1
ATOM 4666 N N . PHE A 1 682 ? 15.470 8.243 49.996 1.00 33.51 831 PHE A N 1
ATOM 4667 C CA . PHE A 1 682 ? 15.067 9.449 50.706 1.00 31.35 831 PHE A CA 1
ATOM 4668 C C . PHE A 1 682 ? 15.811 10.691 50.241 1.00 28.92 831 PHE A C 1
ATOM 4669 O O . PHE A 1 682 ? 15.372 11.804 50.552 1.00 32.03 831 PHE A O 1
ATOM 4677 N N . ARG A 1 683 ? 16.904 10.534 49.499 1.00 29.61 832 ARG A N 1
ATOM 4678 C CA . ARG A 1 683 ? 17.740 11.665 49.129 1.00 30.28 832 ARG A CA 1
ATOM 4679 C C . ARG A 1 683 ? 18.420 11.380 47.795 1.00 30.81 832 ARG A C 1
ATOM 4680 O O . ARG A 1 683 ? 18.731 10.231 47.473 1.00 30.48 832 ARG A O 1
ATOM 4688 N N . VAL A 1 684 ? 18.629 12.438 47.014 1.00 28.89 833 VAL A N 1
ATOM 4689 C CA . VAL A 1 684 ? 19.428 12.370 45.796 1.00 33.45 833 VAL A CA 1
ATOM 4690 C C . VAL A 1 684 ? 20.323 13.601 45.750 1.00 34.88 833 VAL A C 1
ATOM 4691 O O . VAL A 1 684 ? 19.862 14.721 45.993 1.00 37.14 833 VAL A O 1
ATOM 4695 N N . ASP A 1 685 ? 21.605 13.392 45.467 1.00 32.12 834 ASP A N 1
ATOM 4696 C CA . ASP A 1 685 ? 22.579 14.473 45.422 1.00 33.92 834 ASP A CA 1
ATOM 4697 C C . ASP A 1 685 ? 22.830 14.856 43.970 1.00 37.91 834 ASP A C 1
ATOM 4698 O O . ASP A 1 685 ? 23.191 14.004 43.151 1.00 37.71 834 ASP A O 1
ATOM 4703 N N . ILE A 1 686 ? 22.634 16.134 43.659 1.00 40.26 835 ILE A N 1
ATOM 4704 C CA . ILE A 1 686 ? 22.744 16.647 42.299 1.00 35.75 835 ILE A CA 1
ATOM 4705 C C . ILE A 1 686 ? 24.124 17.255 42.117 1.00 37.63 835 ILE A C 1
ATOM 4706 O O . ILE A 1 686 ? 24.555 18.093 42.919 1.00 43.53 835 ILE A O 1
ATOM 4711 N N . PHE A 1 687 ? 24.821 16.826 41.072 1.00 33.37 836 PHE A N 1
ATOM 4712 C CA . PHE A 1 687 ? 26.121 17.358 40.705 1.00 36.18 836 PHE A CA 1
ATOM 4713 C C . PHE A 1 687 ? 26.025 18.036 39.345 1.00 39.80 836 PHE A C 1
ATOM 4714 O O . PHE A 1 687 ? 25.051 17.873 38.605 1.00 39.72 836 PHE A O 1
ATOM 4722 N N . LYS A 1 688 ? 27.063 18.799 39.018 1.00 39.96 837 LYS A N 1
ATOM 4723 C CA . LYS A 1 688 ? 27.134 19.520 37.755 1.00 39.96 837 LYS A CA 1
ATOM 4724 C C . LYS A 1 688 ? 28.566 19.453 37.254 1.00 40.91 837 LYS A C 1
ATOM 4725 O O . LYS A 1 688 ? 29.493 19.835 37.973 1.00 41.47 837 LYS A O 1
ATOM 4731 N N . HIS A 1 689 ? 28.747 18.952 36.035 1.00 44.63 838 HIS A N 1
ATOM 4732 C CA . HIS A 1 689 ? 30.072 18.938 35.435 1.00 49.17 838 HIS A CA 1
ATOM 4733 C C . HIS A 1 689 ? 30.559 20.368 35.237 1.00 53.28 838 HIS A C 1
ATOM 4734 O O . HIS A 1 689 ? 29.837 21.213 34.702 1.00 54.72 838 HIS A O 1
ATOM 4741 N N . LYS A 1 690 ? 31.793 20.636 35.673 1.00 56.36 839 LYS A N 1
ATOM 4742 C CA . LYS A 1 690 ? 32.292 22.006 35.717 1.00 60.93 839 LYS A CA 1
ATOM 4743 C C . LYS A 1 690 ? 32.452 22.632 34.338 1.00 63.42 839 LYS A C 1
ATOM 4744 O O . LYS A 1 690 ? 32.454 23.863 34.232 1.00 66.24 839 LYS A O 1
ATOM 4750 N N . LYS A 1 691 ? 32.590 21.830 33.283 1.00 61.81 840 LYS A N 1
ATOM 4751 C CA . LYS A 1 691 ? 32.861 22.370 31.958 1.00 61.06 840 LYS A CA 1
ATOM 4752 C C . LYS A 1 691 ? 31.743 22.148 30.953 1.00 57.41 840 LYS A C 1
ATOM 4753 O O . LYS A 1 691 ? 31.568 22.979 30.060 1.00 60.61 840 LYS A O 1
ATOM 4759 N N . THR A 1 692 ? 30.983 21.061 31.067 1.00 52.33 841 THR A N 1
ATOM 4760 C CA . THR A 1 692 ? 29.862 20.826 30.166 1.00 53.17 841 THR A CA 1
ATOM 4761 C C . THR A 1 692 ? 28.538 21.342 30.714 1.00 52.62 841 THR A C 1
ATOM 4762 O O . THR A 1 692 ? 27.578 21.467 29.945 1.00 51.18 841 THR A O 1
ATOM 4766 N N . ASN A 1 693 ? 28.465 21.633 32.013 1.00 50.82 842 ASN A N 1
ATOM 4767 C CA . ASN A 1 693 ? 27.270 22.116 32.700 1.00 49.32 842 ASN A CA 1
ATOM 4768 C C . ASN A 1 693 ? 26.141 21.092 32.728 1.00 46.93 842 ASN A C 1
ATOM 4769 O O . ASN A 1 693 ? 24.999 21.443 33.051 1.00 44.16 842 ASN A O 1
ATOM 4774 N N . LYS A 1 694 ? 26.424 19.833 32.409 1.00 46.47 843 LYS A N 1
ATOM 4775 C CA . LYS A 1 694 ? 25.410 18.793 32.488 1.00 45.21 843 LYS A CA 1
ATOM 4776 C C . LYS A 1 694 ? 25.259 18.307 33.924 1.00 42.78 843 LYS A C 1
ATOM 4777 O O . LYS A 1 694 ? 26.215 18.298 34.705 1.00 43.50 843 LYS A O 1
ATOM 4783 N N . PHE A 1 695 ? 24.040 17.906 34.271 1.00 39.20 844 PHE A N 1
ATOM 4784 C CA . PHE A 1 695 ? 23.715 17.518 35.636 1.00 37.29 844 PHE A CA 1
ATOM 4785 C C . PHE A 1 695 ? 23.774 16.005 35.802 1.00 38.98 844 PHE A C 1
ATOM 4786 O O . PHE A 1 695 ? 23.550 15.244 34.856 1.00 37.39 844 PHE A O 1
ATOM 4794 N N . TYR A 1 696 ? 24.094 15.581 37.025 1.00 36.60 845 TYR A N 1
ATOM 4795 C CA . TYR A 1 696 ? 24.257 14.176 37.364 1.00 34.55 845 TYR A CA 1
ATOM 4796 C C . TYR A 1 696 ? 23.714 13.941 38.766 1.00 39.10 845 TYR A C 1
ATOM 4797 O O . TYR A 1 696 ? 23.783 14.821 39.630 1.00 38.67 845 TYR A O 1
ATOM 4806 N N . ALA A 1 697 ? 23.162 12.746 38.985 1.00 33.84 846 ALA A N 1
ATOM 4807 C CA . ALA A 1 697 ? 22.442 12.447 40.214 1.00 32.26 846 ALA A CA 1
ATOM 4808 C C . ALA A 1 697 ? 22.983 11.186 40.868 1.00 35.70 846 ALA A C 1
ATOM 4809 O O . ALA A 1 697 ? 23.202 10.171 40.199 1.00 34.79 846 ALA A O 1
ATOM 4811 N N . VAL A 1 698 ? 23.177 11.256 42.181 1.00 34.70 847 VAL A N 1
ATOM 4812 C CA . VAL A 1 698 ? 23.606 10.132 43.001 1.00 31.31 847 VAL A CA 1
ATOM 4813 C C . VAL A 1 698 ? 22.422 9.734 43.887 1.00 31.58 847 VAL A C 1
ATOM 4814 O O . VAL A 1 698 ? 22.030 10.508 44.772 1.00 31.68 847 VAL A O 1
ATOM 4818 N N . PRO A 1 699 ? 21.825 8.563 43.681 1.00 29.56 848 PRO A N 1
ATOM 4819 C CA . PRO A 1 699 ? 20.693 8.158 44.524 1.00 29.71 848 PRO A CA 1
ATOM 4820 C C . PRO A 1 699 ? 21.177 7.618 45.859 1.00 32.04 848 PRO A C 1
ATOM 4821 O O . PRO A 1 699 ? 22.173 6.893 45.935 1.00 34.95 848 PRO A O 1
ATOM 4825 N N . ILE A 1 700 ? 20.462 7.987 46.922 1.00 33.06 849 ILE A N 1
ATOM 4826 C CA . ILE A 1 700 ? 20.839 7.654 48.292 1.00 34.55 849 ILE A CA 1
ATOM 4827 C C . ILE A 1 700 ? 19.645 6.997 48.975 1.00 34.41 849 ILE A C 1
ATOM 4828 O O . ILE A 1 700 ? 18.580 7.615 49.100 1.00 32.30 849 ILE A O 1
ATOM 4833 N N . TYR A 1 701 ? 19.827 5.757 49.424 1.00 28.27 850 TYR A N 1
ATOM 4834 C CA . TYR A 1 701 ? 18.758 4.931 49.964 1.00 29.70 850 TYR A CA 1
ATOM 4835 C C . TYR A 1 701 ? 18.918 4.754 51.471 1.00 33.48 850 TYR A C 1
ATOM 4836 O O . TYR A 1 701 ? 19.958 5.066 52.058 1.00 34.34 850 TYR A O 1
ATOM 4845 N N . THR A 1 702 ? 17.859 4.234 52.097 1.00 31.01 851 THR A N 1
ATOM 4846 C CA . THR A 1 702 ? 17.888 4.011 53.541 1.00 31.62 851 THR A CA 1
ATOM 4847 C C . THR A 1 702 ? 19.034 3.090 53.936 1.00 33.57 851 THR A C 1
ATOM 4848 O O . THR A 1 702 ? 19.669 3.286 54.981 1.00 32.44 851 THR A O 1
ATOM 4852 N N . MET A 1 703 ? 19.316 2.078 53.111 1.00 29.65 852 MET A N 1
ATOM 4853 C CA . MET A 1 703 ? 20.423 1.175 53.407 1.00 31.24 852 MET A CA 1
ATOM 4854 C C . MET A 1 703 ? 21.752 1.919 53.435 1.00 32.64 852 MET A C 1
ATOM 4855 O O . MET A 1 703 ? 22.619 1.622 54.264 1.00 36.19 852 MET A O 1
ATOM 4860 N N . ASP A 1 704 ? 21.929 2.893 52.538 1.00 30.12 853 ASP A N 1
ATOM 4861 C CA . ASP A 1 704 ? 23.188 3.631 52.487 1.00 32.05 853 ASP A CA 1
ATOM 4862 C C . ASP A 1 704 ? 23.428 4.407 53.776 1.00 32.38 853 ASP A C 1
ATOM 4863 O O . ASP A 1 704 ? 24.561 4.472 54.267 1.00 32.85 853 ASP A O 1
ATOM 4868 N N . PHE A 1 705 ? 22.374 5.005 54.337 1.00 32.87 854 PHE A N 1
ATOM 4869 C CA . PHE A 1 705 ? 22.512 5.678 55.624 1.00 36.17 854 PHE A CA 1
ATOM 4870 C C . PHE A 1 705 ? 22.829 4.683 56.733 1.00 37.52 854 PHE A C 1
ATOM 4871 O O . PHE A 1 705 ? 23.619 4.982 57.635 1.00 40.12 854 PHE A O 1
ATOM 4879 N N . ALA A 1 706 ? 22.215 3.498 56.686 1.00 36.02 855 ALA A N 1
ATOM 4880 C CA . ALA A 1 706 ? 22.508 2.478 57.687 1.00 36.33 855 ALA A CA 1
ATOM 4881 C C . ALA A 1 706 ? 23.970 2.064 57.629 1.00 37.86 855 ALA A C 1
ATOM 4882 O O . ALA A 1 706 ? 24.618 1.888 58.669 1.00 35.84 855 ALA A O 1
ATOM 4884 N N . LEU A 1 707 ? 24.509 1.908 56.417 1.00 35.69 856 LEU A N 1
ATOM 4885 C CA . LEU A 1 707 ? 25.914 1.567 56.240 1.00 37.03 856 LEU A CA 1
ATOM 4886 C C . LEU A 1 707 ? 26.841 2.721 56.588 1.00 37.73 856 LEU A C 1
ATOM 4887 O O . LEU A 1 707 ? 28.048 2.499 56.726 1.00 40.90 856 LEU A O 1
ATOM 4892 N N . LYS A 1 708 ? 26.307 3.937 56.721 1.00 40.21 857 LYS A N 1
ATOM 4893 C CA . LYS A 1 708 ? 27.099 5.135 56.994 1.00 44.12 857 LYS A CA 1
ATOM 4894 C C . LYS A 1 708 ? 28.153 5.375 55.915 1.00 46.18 857 LYS A C 1
ATOM 4895 O O . LYS A 1 708 ? 29.214 5.946 56.179 1.00 48.75 857 LYS A O 1
ATOM 4901 N N . VAL A 1 709 ? 27.865 4.948 54.688 1.00 43.27 858 VAL A N 1
ATOM 4902 C CA . VAL A 1 709 ? 28.744 5.164 53.545 1.00 42.58 858 VAL A CA 1
ATOM 4903 C C . VAL A 1 709 ? 27.994 6.025 52.540 1.00 42.69 858 VAL A C 1
ATOM 4904 O O . VAL A 1 709 ? 26.932 5.628 52.045 1.00 44.34 858 VAL A O 1
ATOM 4908 N N . LEU A 1 710 ? 28.535 7.198 52.246 1.00 42.52 859 LEU A N 1
ATOM 4909 C CA . LEU A 1 710 ? 27.895 8.106 51.304 1.00 41.54 859 LEU A CA 1
ATOM 4910 C C . LEU A 1 710 ? 28.263 7.707 49.877 1.00 37.26 859 LEU A C 1
ATOM 4911 O O . LEU A 1 710 ? 29.447 7.754 49.522 1.00 40.27 859 LEU A O 1
ATOM 4916 N N . PRO A 1 711 ? 27.304 7.302 49.049 1.00 32.30 860 PRO A N 1
ATOM 4917 C CA . PRO A 1 711 ? 27.636 6.938 47.665 1.00 34.15 860 PRO A CA 1
ATOM 4918 C C . PRO A 1 711 ? 28.184 8.137 46.905 1.00 39.08 860 PRO A C 1
ATOM 4919 O O . PRO A 1 711 ? 27.856 9.288 47.200 1.00 41.04 860 PRO A O 1
ATOM 4923 N N . ASN A 1 712 ? 29.041 7.855 45.918 1.00 40.63 861 ASN A N 1
ATOM 4924 C CA . ASN A 1 712 ? 29.701 8.925 45.181 1.00 43.31 861 ASN A CA 1
ATOM 4925 C C . ASN A 1 712 ? 29.717 8.677 43.673 1.00 42.52 861 ASN A C 1
ATOM 4926 O O . ASN A 1 712 ? 30.551 9.257 42.966 1.00 44.46 861 ASN A O 1
ATOM 4931 N N . LYS A 1 713 ? 28.825 7.839 43.158 1.00 42.27 862 LYS A N 1
ATOM 4932 C CA . LYS A 1 713 ? 28.768 7.539 41.735 1.00 39.67 862 LYS A CA 1
ATOM 4933 C C . LYS A 1 713 ? 27.402 7.928 41.193 1.00 36.91 862 LYS A C 1
ATOM 4934 O O . LYS A 1 713 ? 26.373 7.521 41.743 1.00 35.87 862 LYS A O 1
ATOM 4940 N N . ALA A 1 714 ? 27.400 8.718 40.123 1.00 35.43 863 ALA A N 1
ATOM 4941 C CA . ALA A 1 714 ? 26.163 9.159 39.498 1.00 33.59 863 ALA A CA 1
ATOM 4942 C C . ALA A 1 714 ? 25.673 8.129 38.490 1.00 34.29 863 ALA A C 1
ATOM 4943 O O . ALA A 1 714 ? 26.463 7.447 37.831 1.00 35.38 863 ALA A O 1
ATOM 4945 N N . VAL A 1 715 ? 24.349 8.034 38.366 1.00 34.26 864 VAL A N 1
ATOM 4946 C CA . VAL A 1 715 ? 23.742 7.038 37.494 1.00 36.18 864 VAL A CA 1
ATOM 4947 C C . VAL A 1 715 ? 24.027 7.372 36.036 1.00 41.69 864 VAL A C 1
ATOM 4948 O O . VAL A 1 715 ? 23.947 8.534 35.613 1.00 41.42 864 VAL A O 1
ATOM 4952 N N . ALA A 1 716 ? 24.368 6.346 35.262 1.00 40.66 865 ALA A N 1
ATOM 4953 C CA . ALA A 1 716 ? 24.497 6.444 33.817 1.00 41.73 865 ALA A CA 1
ATOM 4954 C C . ALA A 1 716 ? 23.486 5.508 33.175 1.00 45.62 865 ALA A C 1
ATOM 4955 O O . ALA A 1 716 ? 23.244 4.406 33.678 1.00 45.77 865 ALA A O 1
ATOM 4957 N N . ARG A 1 717 ? 22.886 5.949 32.072 1.00 49.20 866 ARG A N 1
ATOM 4958 C CA . ARG A 1 717 ? 21.910 5.114 31.386 1.00 53.10 866 ARG A CA 1
ATOM 4959 C C . ARG A 1 717 ? 22.579 3.868 30.821 1.00 55.82 866 ARG A C 1
ATOM 4960 O O . ARG A 1 717 ? 23.761 3.874 30.469 1.00 59.48 866 ARG A O 1
ATOM 4968 N N . SER A 1 718 ? 21.810 2.788 30.737 1.00 58.52 867 SER A N 1
ATOM 4969 C CA . SER A 1 718 ? 22.337 1.490 30.351 1.00 60.77 867 SER A CA 1
ATOM 4970 C C . SER A 1 718 ? 21.686 0.993 29.069 1.00 61.13 867 SER A C 1
ATOM 4971 O O . SER A 1 718 ? 20.616 1.455 28.663 1.00 58.49 867 SER A O 1
ATOM 4974 N N . LYS A 1 719 ? 22.352 0.029 28.438 1.00 66.95 868 LYS A N 1
ATOM 4975 C CA . LYS A 1 719 ? 21.741 -0.720 27.354 1.00 76.02 868 LYS A CA 1
ATOM 4976 C C . LYS A 1 719 ? 20.652 -1.632 27.916 1.00 79.76 868 LYS A C 1
ATOM 4977 O O . LYS A 1 719 ? 20.407 -1.685 29.124 1.00 78.46 868 LYS A O 1
ATOM 4983 N N . LYS A 1 720 ? 19.997 -2.372 27.020 1.00 89.17 869 LYS A N 1
ATOM 4984 C CA . LYS A 1 720 ? 18.790 -3.107 27.387 1.00 91.39 869 LYS A CA 1
ATOM 4985 C C . LYS A 1 720 ? 19.055 -4.105 28.511 1.00 95.02 869 LYS A C 1
ATOM 4986 O O . LYS A 1 720 ? 18.419 -4.052 29.570 1.00 98.47 869 LYS A O 1
ATOM 4988 N N . GLY A 1 721 ? 19.996 -5.021 28.303 1.00 83.40 870 GLY A N 1
ATOM 4989 C CA . GLY A 1 721 ? 20.170 -6.107 29.248 1.00 75.08 870 GLY A CA 1
ATOM 4990 C C . GLY A 1 721 ? 21.499 -6.153 29.973 1.00 68.52 870 GLY A C 1
ATOM 4991 O O . GLY A 1 721 ? 22.035 -7.239 30.212 1.00 69.64 870 GLY A O 1
ATOM 4992 N N . GLU A 1 722 ? 22.037 -4.993 30.345 1.00 62.03 871 GLU A N 1
ATOM 4993 C CA . GLU A 1 722 ? 23.292 -4.940 31.082 1.00 56.62 871 GLU A CA 1
ATOM 4994 C C . GLU A 1 722 ? 23.320 -3.663 31.916 1.00 47.18 871 GLU A C 1
ATOM 4995 O O . GLU A 1 722 ? 22.388 -2.856 31.883 1.00 46.26 871 GLU A O 1
ATOM 5001 N N . ILE A 1 723 ? 24.397 -3.487 32.678 1.00 42.12 872 ILE A N 1
ATOM 5002 C CA . ILE A 1 723 ? 24.549 -2.349 33.580 1.00 41.18 872 ILE A CA 1
ATOM 5003 C C . ILE A 1 723 ? 25.810 -1.595 33.185 1.00 42.77 872 ILE A C 1
ATOM 5004 O O . ILE A 1 723 ? 26.925 -2.114 33.328 1.00 43.67 872 ILE A O 1
ATOM 5009 N N . LYS A 1 724 ? 25.637 -0.370 32.696 1.00 39.81 873 LYS A N 1
ATOM 5010 C CA . LYS A 1 724 ? 26.770 0.479 32.362 1.00 42.39 873 LYS A CA 1
ATOM 5011 C C . LYS A 1 724 ? 27.424 1.010 33.635 1.00 40.93 873 LYS A C 1
ATOM 5012 O O . LYS A 1 724 ? 26.767 1.190 34.663 1.00 42.00 873 LYS A O 1
ATOM 5018 N N . ASP A 1 725 ? 28.736 1.241 33.565 1.00 42.77 874 ASP A N 1
ATOM 5019 C CA . ASP A 1 725 ? 29.459 1.828 34.688 1.00 40.64 874 ASP A CA 1
ATOM 5020 C C . ASP A 1 725 ? 28.811 3.136 35.119 1.00 40.07 874 ASP A C 1
ATOM 5021 O O . ASP A 1 725 ? 28.434 3.965 34.285 1.00 41.32 874 ASP A O 1
ATOM 5026 N N . TRP A 1 726 ? 28.679 3.324 36.428 1.00 40.87 875 TRP A N 1
ATOM 5027 C CA . TRP A 1 726 ? 28.260 4.624 36.925 1.00 41.35 875 TRP A CA 1
ATOM 5028 C C . TRP A 1 726 ? 29.456 5.571 36.963 1.00 42.40 875 TRP A C 1
ATOM 5029 O O . TRP A 1 726 ? 30.612 5.157 36.845 1.00 42.99 875 TRP A O 1
ATOM 5040 N N . ILE A 1 727 ? 29.167 6.859 37.116 1.00 40.81 876 ILE A N 1
ATOM 5041 C CA . ILE A 1 7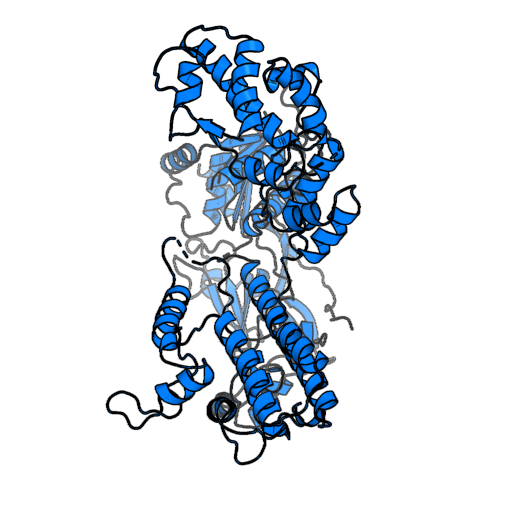27 ? 30.155 7.912 36.909 1.00 39.10 876 ILE A CA 1
ATOM 5042 C C . ILE A 1 727 ? 30.656 8.405 38.260 1.00 39.50 876 ILE A C 1
ATOM 5043 O O . ILE A 1 727 ? 29.880 8.922 39.072 1.00 38.45 876 ILE A O 1
ATOM 5048 N N . LEU A 1 728 ? 31.959 8.261 38.490 1.00 39.18 877 LEU A N 1
ATOM 5049 C CA . LEU A 1 728 ? 32.569 8.740 39.722 1.00 40.41 877 LEU A CA 1
ATOM 5050 C C . LEU A 1 728 ? 32.536 10.261 39.773 1.00 45.12 877 LEU A C 1
ATOM 5051 O O . LEU A 1 728 ? 32.964 10.934 38.829 1.00 46.59 877 LEU A O 1
ATOM 5056 N N . MET A 1 729 ? 32.035 10.806 40.884 1.00 42.48 878 MET A N 1
ATOM 5057 C CA . MET A 1 729 ? 31.951 12.255 41.066 1.00 40.75 878 MET A CA 1
ATOM 5058 C C . MET A 1 729 ? 33.273 12.749 41.645 1.00 43.69 878 MET A C 1
ATOM 5059 O O . MET A 1 729 ? 33.433 12.940 42.852 1.00 46.07 878 MET A O 1
ATOM 5064 N N . ASP A 1 730 ? 34.236 12.965 40.755 1.00 43.74 879 ASP A N 1
ATOM 5065 C CA . ASP A 1 730 ? 35.569 13.397 41.137 1.00 44.85 879 ASP A CA 1
ATOM 5066 C C . ASP A 1 730 ? 35.677 14.920 41.007 1.00 43.27 879 ASP A C 1
ATOM 5067 O O . ASP A 1 730 ? 34.665 15.630 41.011 1.00 41.37 879 ASP A O 1
ATOM 5072 N N . GLU A 1 731 ? 36.905 15.429 40.881 1.00 45.67 880 GLU A N 1
ATOM 5073 C CA . GLU A 1 731 ? 37.138 16.869 40.846 1.00 52.54 880 GLU A CA 1
ATOM 5074 C C . GLU A 1 731 ? 36.542 17.545 39.617 1.00 55.92 880 GLU A C 1
ATOM 5075 O O . GLU A 1 731 ? 36.529 18.780 39.561 1.00 58.94 880 GLU A O 1
ATOM 5077 N N . ASN A 1 732 ? 36.056 16.780 38.640 1.00 55.21 881 ASN A N 1
ATOM 5078 C CA . ASN A 1 732 ? 35.401 17.355 37.472 1.00 56.52 881 ASN A CA 1
ATOM 5079 C C . ASN A 1 732 ? 33.955 17.748 37.735 1.00 54.46 881 ASN A C 1
ATOM 5080 O O . ASN A 1 732 ? 33.368 18.468 36.920 1.00 53.45 881 ASN A O 1
ATOM 5085 N N . TYR A 1 733 ? 33.371 17.299 38.842 1.00 52.51 882 TYR A N 1
ATOM 5086 C CA . TYR A 1 733 ? 31.979 17.567 39.167 1.00 52.20 882 TYR A CA 1
ATOM 5087 C C . TYR A 1 733 ? 31.897 18.290 40.503 1.00 56.34 882 TYR A C 1
ATOM 5088 O O . TYR A 1 733 ? 32.605 17.941 41.454 1.00 59.58 882 TYR A O 1
ATOM 5097 N N . GLU A 1 734 ? 31.031 19.295 40.574 1.00 55.82 883 GLU A N 1
ATOM 5098 C CA . GLU A 1 734 ? 30.810 20.051 41.798 1.00 57.88 883 GLU A CA 1
ATOM 5099 C C . GLU A 1 734 ? 29.425 19.741 42.344 1.00 53.53 883 GLU A C 1
ATOM 5100 O O . GLU A 1 734 ? 28.443 19.722 41.593 1.00 55.09 883 GLU A O 1
ATOM 5106 N N . PHE A 1 735 ? 29.358 19.487 43.646 1.00 47.86 884 PHE A N 1
ATOM 5107 C CA . PHE A 1 735 ? 28.084 19.264 44.312 1.00 45.86 884 PHE A CA 1
ATOM 5108 C C . PHE A 1 735 ? 27.238 20.529 44.260 1.00 46.86 884 PHE A C 1
ATOM 5109 O O . PHE A 1 735 ? 27.715 21.621 44.583 1.00 49.42 884 PHE A O 1
ATOM 5117 N N . CYS A 1 736 ? 25.980 20.381 43.847 1.00 43.43 885 CYS A N 1
ATOM 5118 C CA . CYS A 1 736 ? 25.046 21.500 43.779 1.00 42.36 885 CYS A CA 1
ATOM 5119 C C . CYS A 1 736 ? 24.158 21.573 45.016 1.00 42.66 885 CYS A C 1
ATOM 5120 O O . CYS A 1 736 ? 24.170 22.577 45.735 1.00 41.15 885 CYS A O 1
ATOM 5123 N N . PHE A 1 737 ? 23.384 20.521 45.273 1.00 40.70 886 PHE A N 1
ATOM 5124 C CA . PHE A 1 737 ? 22.461 20.481 46.400 1.00 40.75 886 PHE A CA 1
ATOM 5125 C C . PHE A 1 737 ? 21.947 19.056 46.551 1.00 42.20 886 PHE A C 1
ATOM 5126 O O . PHE A 1 737 ? 22.115 18.214 45.664 1.00 41.55 886 PHE A O 1
ATOM 5134 N N . SER A 1 738 ? 21.322 18.797 47.696 1.00 38.81 887 SER A N 1
ATOM 5135 C CA . SER A 1 738 ? 20.671 17.527 47.977 1.00 37.40 887 SER A CA 1
ATOM 5136 C C . SER A 1 738 ? 19.165 17.716 47.896 1.00 37.64 887 SER A C 1
ATOM 5137 O O . SER A 1 738 ? 18.629 18.693 48.432 1.00 39.47 887 SER A O 1
ATOM 5140 N N . LEU A 1 739 ? 18.487 16.789 47.227 1.00 33.23 888 LEU A N 1
ATOM 5141 C CA . LEU A 1 739 ? 17.040 16.827 47.097 1.00 32.27 888 LEU A CA 1
ATOM 5142 C C . LEU A 1 739 ? 16.412 15.712 47.919 1.00 36.33 888 LEU A C 1
ATOM 5143 O O . LEU A 1 739 ? 16.906 14.581 47.936 1.00 37.33 888 LEU A O 1
ATOM 5148 N N . TYR A 1 740 ? 15.328 16.049 48.606 1.00 36.41 889 TYR A N 1
ATOM 5149 C CA . TYR A 1 740 ? 14.493 15.102 49.322 1.00 35.97 889 TYR A CA 1
ATOM 5150 C C . TYR A 1 740 ? 13.089 15.193 48.746 1.00 34.75 889 TYR A C 1
ATOM 5151 O O . TYR A 1 740 ? 12.762 16.125 48.006 1.00 36.13 889 TYR A O 1
ATOM 5160 N N . LYS A 1 741 ? 12.256 14.214 49.088 1.00 30.11 890 LYS A N 1
ATOM 5161 C CA . LYS A 1 741 ? 10.868 14.247 48.648 1.00 31.56 890 LYS A CA 1
ATOM 5162 C C . LYS A 1 741 ? 10.212 15.554 49.074 1.00 36.45 890 LYS A C 1
ATOM 5163 O O . LYS A 1 741 ? 10.319 15.968 50.233 1.00 41.06 890 LYS A O 1
ATOM 5169 N N . ASP A 1 742 ? 9.556 16.209 48.114 1.00 35.65 891 ASP A N 1
ATOM 5170 C CA . ASP A 1 742 ? 8.878 17.494 48.275 1.00 37.69 891 ASP A CA 1
ATOM 5171 C C . ASP A 1 742 ? 9.839 18.662 48.468 1.00 38.64 891 ASP A C 1
ATOM 5172 O O . ASP A 1 742 ? 9.439 19.714 48.978 1.00 34.96 891 ASP A O 1
ATOM 5177 N N . SER A 1 743 ? 11.098 18.514 48.063 1.00 37.69 892 SER A N 1
ATOM 5178 C CA . SER A 1 743 ? 11.971 19.672 47.943 1.00 38.49 892 SER A CA 1
ATOM 5179 C C . SER A 1 743 ? 11.462 20.584 46.836 1.00 40.24 892 SER A C 1
ATOM 5180 O O . SER A 1 743 ? 10.934 20.119 45.822 1.00 39.04 892 SER A O 1
ATOM 5183 N N . LEU A 1 744 ? 11.621 21.890 47.032 1.00 37.47 893 LEU A N 1
ATOM 5184 C CA . LEU A 1 744 ? 11.210 22.871 46.037 1.00 40.07 893 LEU A CA 1
ATOM 5185 C C . LEU A 1 744 ? 12.369 23.183 45.101 1.00 40.56 893 LEU A C 1
ATOM 5186 O O . LEU A 1 744 ? 13.453 23.571 45.551 1.00 40.95 893 LEU A O 1
ATOM 5191 N N . ILE A 1 745 ? 12.137 23.025 43.798 1.00 39.31 894 ILE A N 1
ATOM 5192 C CA . ILE A 1 745 ? 13.168 23.268 42.801 1.00 40.00 894 ILE A CA 1
ATOM 5193 C C . ILE A 1 745 ? 12.606 24.139 41.686 1.00 43.51 894 ILE A C 1
ATOM 5194 O O . ILE A 1 745 ? 11.398 24.195 41.449 1.00 44.41 894 ILE A O 1
ATOM 5199 N N . LEU A 1 746 ? 13.516 24.829 41.004 1.00 46.32 895 LEU A N 1
ATOM 5200 C CA . LEU A 1 746 ? 13.207 25.637 39.832 1.00 45.20 895 LEU A CA 1
ATOM 5201 C C . LEU A 1 746 ? 13.907 25.006 38.639 1.00 45.36 895 LEU A C 1
ATOM 5202 O O . LEU A 1 746 ? 15.139 24.908 38.625 1.00 46.41 895 LEU A O 1
ATOM 5207 N N . ILE A 1 747 ? 13.130 24.568 37.648 1.00 44.10 896 ILE A N 1
ATOM 5208 C CA . ILE A 1 747 ? 13.686 23.853 36.508 1.00 45.98 896 ILE A CA 1
ATOM 5209 C C . ILE A 1 747 ? 13.195 24.475 35.210 1.00 46.22 896 ILE A C 1
ATOM 5210 O O . ILE A 1 747 ? 12.146 25.121 35.153 1.00 48.71 896 ILE A O 1
ATOM 5215 N N . GLN A 1 748 ? 13.977 24.256 34.154 1.00 43.21 897 GLN A N 1
ATOM 5216 C CA . GLN A 1 748 ? 13.621 24.703 32.815 1.00 45.89 897 GLN A CA 1
ATOM 5217 C C . GLN A 1 748 ? 14.306 23.796 31.805 1.00 49.37 897 GLN A C 1
ATOM 5218 O O . GLN A 1 748 ? 15.523 23.595 31.875 1.00 48.86 897 GLN A O 1
ATOM 5224 N N . THR A 1 749 ? 13.527 23.242 30.885 1.00 50.30 898 THR A N 1
ATOM 5225 C CA . THR A 1 749 ? 14.087 22.501 29.769 1.00 53.69 898 THR A CA 1
ATOM 5226 C C . THR A 1 749 ? 14.364 23.451 28.609 1.00 57.07 898 THR A C 1
ATOM 5227 O O . THR A 1 749 ? 13.950 24.613 28.607 1.00 60.43 898 THR A O 1
ATOM 5231 N N . LYS A 1 750 ? 15.076 22.938 27.605 1.00 57.21 899 LYS A N 1
ATOM 5232 C CA . LYS A 1 750 ? 15.413 23.763 26.450 1.00 59.64 899 LYS A CA 1
ATOM 5233 C C . LYS A 1 750 ? 14.166 24.223 25.706 1.00 57.79 899 LYS A C 1
ATOM 5234 O O . LYS A 1 750 ? 14.178 25.286 25.075 1.00 61.86 899 LYS A O 1
ATOM 5240 N N . ASP A 1 751 ? 13.087 23.449 25.771 1.00 57.07 900 ASP A N 1
ATOM 5241 C CA . ASP A 1 751 ? 11.847 23.785 25.084 1.00 63.45 900 ASP A CA 1
ATOM 5242 C C . ASP A 1 751 ? 10.935 24.694 25.900 1.00 62.38 900 ASP A C 1
ATOM 5243 O O . ASP A 1 751 ? 9.874 25.086 25.405 1.00 62.34 900 ASP A O 1
ATOM 5248 N N . MET A 1 752 ? 11.316 25.039 27.126 1.00 58.86 901 MET A N 1
ATOM 5249 C CA . MET A 1 752 ? 10.543 25.945 27.964 1.00 56.63 901 MET A CA 1
ATOM 5250 C C . MET A 1 752 ? 11.110 27.353 27.848 1.00 58.07 901 MET A C 1
ATOM 5251 O O . MET A 1 752 ? 12.323 27.552 27.975 1.00 58.97 901 MET A O 1
ATOM 5256 N N . GLN A 1 753 ? 10.231 28.328 27.607 1.00 58.45 902 GLN A N 1
ATOM 5257 C CA . GLN A 1 753 ? 10.672 29.711 27.475 1.00 59.50 902 GLN A CA 1
ATOM 5258 C C . GLN A 1 753 ? 11.017 30.342 28.818 1.00 57.95 902 GLN A C 1
ATOM 5259 O O . GLN A 1 753 ? 11.710 31.366 28.845 1.00 57.35 902 GLN A O 1
ATOM 5261 N N . GLU A 1 754 ? 10.554 29.762 29.924 1.00 54.39 903 GLU A N 1
ATOM 5262 C CA . GLU A 1 754 ? 10.771 30.312 31.255 1.00 56.56 903 GLU A CA 1
ATOM 5263 C C . GLU A 1 754 ? 10.835 29.171 32.255 1.00 54.41 903 GLU A C 1
ATOM 5264 O O . GLU A 1 754 ? 10.171 28.145 32.065 1.00 53.19 903 GLU A O 1
ATOM 5270 N N . PRO A 1 755 ? 11.619 29.312 33.321 1.00 53.30 904 PRO A N 1
ATOM 5271 C CA . PRO A 1 755 ? 11.664 28.267 34.350 1.00 51.35 904 PRO A CA 1
ATOM 5272 C C . PRO A 1 755 ? 10.364 28.216 35.141 1.00 50.45 904 PRO A C 1
ATOM 5273 O O . PRO A 1 755 ? 9.540 29.130 35.107 1.00 50.35 904 PRO A O 1
ATOM 5277 N N . GLU A 1 756 ? 10.188 27.112 35.866 1.00 48.30 905 GLU A N 1
ATOM 5278 C CA . GLU A 1 756 ? 8.992 26.901 36.668 1.00 48.55 905 GLU A CA 1
ATOM 5279 C C . GLU A 1 756 ? 9.365 26.321 38.023 1.00 46.93 905 GLU A C 1
ATOM 5280 O O . GLU A 1 756 ? 10.210 25.425 38.114 1.00 43.43 905 GLU A O 1
ATOM 5286 N N . PHE A 1 757 ? 8.730 26.841 39.072 1.00 45.68 906 PHE A N 1
ATOM 5287 C CA . PHE A 1 757 ? 8.834 26.253 40.401 1.00 46.57 906 PHE A CA 1
ATOM 5288 C C . PHE A 1 757 ? 7.980 24.994 40.457 1.00 45.23 906 PHE A C 1
ATOM 5289 O O . PHE A 1 757 ? 6.778 25.040 40.176 1.00 49.11 906 PHE A O 1
ATOM 5297 N N . VAL A 1 758 ? 8.599 23.870 40.815 1.00 40.79 907 VAL A N 1
ATOM 5298 C CA . VAL A 1 758 ? 7.899 22.601 40.961 1.00 40.04 907 VAL A CA 1
ATOM 5299 C C . VAL A 1 758 ? 8.408 21.912 42.218 1.00 40.52 907 VAL A C 1
ATOM 5300 O O . VAL A 1 758 ? 9.490 22.214 42.727 1.00 44.20 907 VAL A O 1
ATOM 5304 N N . TYR A 1 759 ? 7.609 20.976 42.721 1.00 39.28 908 TYR A N 1
ATOM 5305 C CA . TYR A 1 759 ? 8.025 20.128 43.830 1.00 37.06 908 TYR A CA 1
ATOM 5306 C C . TYR A 1 759 ? 8.663 18.860 43.275 1.00 37.05 908 TYR A C 1
ATOM 5307 O O . TYR A 1 759 ? 8.066 18.174 42.438 1.00 40.78 908 TYR A O 1
ATOM 5316 N N . TYR A 1 760 ? 9.876 18.563 43.728 1.00 32.89 909 TYR A N 1
ATOM 5317 C CA . TYR A 1 760 ? 10.514 17.298 43.397 1.00 32.87 909 TYR A CA 1
ATOM 5318 C C . TYR A 1 760 ? 9.798 16.164 44.120 1.00 37.20 909 TYR A C 1
ATOM 5319 O O . TYR A 1 760 ? 9.541 16.250 45.324 1.00 36.74 909 TYR A O 1
ATOM 5328 N N . ASN A 1 761 ? 9.464 15.104 43.385 1.00 37.46 910 ASN A N 1
ATOM 5329 C CA . ASN A 1 761 ? 8.778 13.946 43.954 1.00 35.01 910 ASN A CA 1
ATOM 5330 C C . ASN A 1 761 ? 9.627 12.689 43.975 1.00 34.18 910 ASN A C 1
ATOM 5331 O O . ASN A 1 761 ? 9.588 11.943 44.954 1.00 34.58 910 ASN A O 1
ATOM 5336 N N . ALA A 1 762 ? 10.394 12.429 42.921 1.00 33.34 911 ALA A N 1
ATOM 5337 C CA . ALA A 1 762 ? 11.185 11.211 42.858 1.00 31.18 911 ALA A CA 1
ATOM 5338 C C . ALA A 1 762 ? 12.252 11.357 41.787 1.00 35.46 911 ALA A C 1
ATOM 5339 O O . ALA A 1 762 ? 12.120 12.146 40.847 1.00 33.67 911 ALA A O 1
ATOM 5341 N N . PHE A 1 763 ? 13.315 10.581 41.955 1.00 36.60 912 PHE A N 1
ATOM 5342 C CA . PHE A 1 763 ? 14.354 10.412 40.952 1.00 32.72 912 PHE A CA 1
ATOM 5343 C C . PHE A 1 763 ? 14.308 8.962 40.491 1.00 35.72 912 PHE A C 1
ATOM 5344 O O . PHE A 1 763 ? 14.408 8.046 41.313 1.00 35.98 912 PHE A O 1
ATOM 5352 N N . THR A 1 764 ? 14.126 8.755 39.189 1.00 36.54 913 THR A N 1
ATOM 5353 C CA . THR A 1 764 ? 14.005 7.412 38.629 1.00 33.27 913 THR A CA 1
ATOM 5354 C C . THR A 1 764 ? 15.371 6.989 38.100 1.00 35.73 913 THR A C 1
ATOM 5355 O O . THR A 1 764 ? 15.862 7.543 37.109 1.00 37.26 913 THR A O 1
ATOM 5359 N N . SER A 1 765 ? 15.986 6.009 38.765 1.00 33.01 914 SER A N 1
ATOM 5360 C CA . SER A 1 765 ? 17.369 5.659 38.455 1.00 37.10 914 SER A CA 1
ATOM 5361 C C . SER A 1 765 ? 17.496 4.965 37.107 1.00 37.21 914 SER A C 1
ATOM 5362 O O . SER A 1 765 ? 18.524 5.107 36.437 1.00 42.69 914 SER A O 1
ATOM 5365 N N . SER A 1 766 ? 16.476 4.216 36.688 1.00 33.57 915 SER A N 1
ATOM 5366 C CA . SER A 1 766 ? 16.573 3.528 35.405 1.00 34.59 915 SER A CA 1
ATOM 5367 C C . SER A 1 766 ? 16.598 4.510 34.238 1.00 38.25 915 SER A C 1
ATOM 5368 O O . SER A 1 766 ? 17.287 4.263 33.241 1.00 44.09 915 SER A O 1
ATOM 5371 N N . THR A 1 767 ? 15.877 5.626 34.337 1.00 36.02 916 THR A N 1
ATOM 5372 C CA . THR A 1 767 ? 15.838 6.608 33.260 1.00 37.14 916 THR A CA 1
ATOM 5373 C C . THR A 1 767 ? 16.516 7.927 33.609 1.00 35.05 916 THR A C 1
ATOM 5374 O O . THR A 1 767 ? 16.444 8.866 32.808 1.00 35.55 916 THR A O 1
ATOM 5378 N N . VAL A 1 768 ? 17.174 8.021 34.770 1.00 36.20 917 VAL A N 1
ATOM 5379 C CA . VAL A 1 768 ? 17.917 9.209 35.190 1.00 33.33 917 VAL A CA 1
ATOM 5380 C C . VAL A 1 768 ? 17.041 10.443 35.008 1.00 34.36 917 VAL A C 1
ATOM 5381 O O . VAL A 1 768 ? 17.465 11.441 34.414 1.00 35.00 917 VAL A O 1
ATOM 5385 N N . SER A 1 769 ? 15.807 10.379 35.505 1.00 33.17 918 SER A N 1
ATOM 5386 C CA . SER A 1 769 ? 14.821 11.417 35.249 1.00 35.41 918 SER A CA 1
ATOM 5387 C C . SER A 1 769 ? 14.083 11.756 36.536 1.00 36.76 918 SER A C 1
ATOM 5388 O O . SER A 1 769 ? 14.186 11.054 37.546 1.00 32.85 918 SER A O 1
ATOM 5391 N N . LEU A 1 770 ? 13.320 12.843 36.482 1.00 37.30 919 LEU A N 1
ATOM 5392 C CA . LEU A 1 770 ? 12.598 13.358 37.632 1.00 31.92 919 LEU A CA 1
ATOM 5393 C C . LEU A 1 770 ? 11.097 13.183 37.457 1.00 33.68 919 LEU A C 1
ATOM 5394 O O . LEU A 1 770 ? 10.576 13.164 36.337 1.00 31.42 919 LEU A O 1
ATOM 5399 N N . ILE A 1 771 ? 10.412 13.059 38.589 1.00 32.16 920 ILE A N 1
ATOM 5400 C CA . ILE A 1 771 ? 8.970 13.234 38.683 1.00 33.40 920 ILE A CA 1
ATOM 5401 C C . ILE A 1 771 ? 8.739 14.494 39.504 1.00 37.03 920 ILE A C 1
ATOM 5402 O O . ILE A 1 771 ? 9.264 14.618 40.618 1.00 36.94 920 ILE A O 1
ATOM 5407 N N . VAL A 1 772 ? 7.986 15.444 38.948 1.00 36.18 921 VAL A N 1
ATOM 5408 C CA . VAL A 1 772 ? 7.713 16.709 39.616 1.00 33.44 921 VAL A CA 1
ATOM 5409 C C . VAL A 1 772 ? 6.219 16.991 39.538 1.00 36.39 921 VAL A C 1
ATOM 5410 O O . VAL A 1 772 ? 5.495 16.422 38.718 1.00 39.62 921 VAL A O 1
ATOM 5414 N N . SER A 1 773 ? 5.759 17.890 40.405 1.00 39.14 922 SER A N 1
ATOM 5415 C CA . SER A 1 773 ? 4.341 18.202 40.495 1.00 41.70 922 SER A CA 1
ATOM 5416 C C . SER A 1 773 ? 4.154 19.692 40.737 1.00 40.19 922 SER A C 1
ATOM 5417 O O . SER A 1 773 ? 5.058 20.388 41.207 1.00 39.06 922 SER A O 1
ATOM 5420 N N . LYS A 1 774 ? 2.962 20.173 40.401 1.00 42.11 923 LYS A N 1
ATOM 5421 C CA . LYS A 1 774 ? 2.618 21.573 40.597 1.00 43.52 923 LYS A CA 1
ATOM 5422 C C . LYS A 1 774 ? 2.156 21.792 42.031 1.00 43.40 923 LYS A C 1
ATOM 5423 O O . LYS A 1 774 ? 1.482 20.939 42.612 1.00 43.07 923 LYS A O 1
ATOM 5429 N N . HIS A 1 775 ? 2.514 22.951 42.593 1.00 47.11 924 HIS A N 1
ATOM 5430 C CA . HIS A 1 775 ? 2.333 23.180 44.026 1.00 48.01 924 HIS A CA 1
ATOM 5431 C C . HIS A 1 775 ? 0.878 22.991 44.444 1.00 49.47 924 HIS A C 1
ATOM 5432 O O . HIS A 1 775 ? 0.589 22.294 45.423 1.00 48.03 924 HIS A O 1
ATOM 5439 N N . ASP A 1 776 ? -0.054 23.590 43.704 1.00 50.61 925 ASP A N 1
ATOM 5440 C CA . ASP A 1 776 ? -1.465 23.530 44.057 1.00 52.72 925 ASP A CA 1
ATOM 5441 C C . ASP A 1 776 ? -2.195 22.368 43.401 1.00 51.40 925 ASP A C 1
ATOM 5442 O O . ASP A 1 776 ? -3.362 22.130 43.731 1.00 53.39 925 ASP A O 1
ATOM 5447 N N . ASN A 1 777 ? -1.539 21.646 42.491 1.00 48.68 926 ASN A N 1
ATOM 5448 C CA . ASN A 1 777 ? -2.163 20.554 41.742 1.00 50.45 926 ASN A CA 1
ATOM 5449 C C . ASN A 1 777 ? -3.434 21.025 41.035 1.00 54.66 926 ASN A C 1
ATOM 5450 O O . ASN A 1 777 ? -4.410 20.284 40.906 1.00 58.82 926 ASN A O 1
ATOM 5455 N N . LYS A 1 778 ? -3.421 22.273 40.573 1.00 53.01 927 LYS A N 1
ATOM 5456 C CA . LYS A 1 778 ? -4.570 22.879 39.915 1.00 54.85 927 LYS A CA 1
ATOM 5457 C C . LYS A 1 778 ? -4.347 22.855 38.408 1.00 58.67 927 LYS A C 1
ATOM 5458 O O . LYS A 1 778 ? -3.366 23.417 37.910 1.00 60.61 927 LYS A O 1
ATOM 5464 N N . PHE A 1 779 ? -5.262 22.206 37.689 1.00 57.89 928 PHE A N 1
ATOM 5465 C CA . PHE A 1 779 ? -5.153 22.037 36.247 1.00 56.73 928 PHE A CA 1
ATOM 5466 C C . PHE A 1 779 ? -5.677 23.232 35.462 1.00 59.96 928 PHE A C 1
ATOM 5467 O O . PHE A 1 779 ? -5.224 23.461 34.334 1.00 62.03 928 PHE A O 1
ATOM 5475 N N . GLU A 1 780 ? -6.595 24.011 36.037 1.00 61.84 929 GLU A N 1
ATOM 5476 C CA . GLU A 1 780 ? -7.305 25.027 35.267 1.00 66.35 929 GLU A CA 1
ATOM 5477 C C . GLU A 1 780 ? -6.477 26.287 35.038 1.00 67.67 929 GLU A C 1
ATOM 5478 O O . GLU A 1 780 ? -6.683 26.978 34.035 1.00 67.94 929 GLU A O 1
ATOM 5484 N N . THR A 1 781 ? -5.551 26.610 35.940 1.00 68.92 930 THR A N 1
ATOM 5485 C CA . THR A 1 781 ? -4.721 27.801 35.800 1.00 73.67 930 THR A CA 1
ATOM 5486 C C . THR A 1 781 ? -3.466 27.559 34.971 1.00 73.83 930 THR A C 1
ATOM 5487 O O . THR A 1 781 ? -2.611 28.448 34.897 1.00 75.77 930 THR A O 1
ATOM 5491 N N . LEU A 1 782 ? -3.343 26.389 34.347 1.00 71.11 931 LEU A N 1
ATOM 5492 C CA . LEU A 1 782 ? -2.117 26.016 33.651 1.00 64.03 931 LEU A CA 1
ATOM 5493 C C . LEU A 1 782 ? -1.789 27.013 32.547 1.00 62.28 931 LEU A C 1
ATOM 5494 O O . LEU A 1 782 ? -2.574 27.205 31.613 1.00 61.31 931 LEU A O 1
ATOM 5499 N N . SER A 1 783 ? -0.627 27.651 32.662 1.00 60.00 932 SER A N 1
ATOM 5500 C CA . SER A 1 783 ? -0.184 28.611 31.667 1.00 62.58 932 SER A CA 1
ATOM 5501 C C . SER A 1 783 ? 0.413 27.891 30.461 1.00 62.06 932 SER A C 1
ATOM 5502 O O . SER A 1 783 ? 0.636 26.677 30.471 1.00 60.37 932 SER A O 1
ATOM 5505 N N . LYS A 1 784 ? 0.674 28.669 29.408 1.00 62.01 933 LYS A N 1
ATOM 5506 C CA . LYS A 1 784 ? 1.275 28.114 28.199 1.00 62.42 933 LYS A CA 1
ATOM 5507 C C . LYS A 1 784 ? 2.615 27.458 28.507 1.00 57.88 933 LYS A C 1
ATOM 5508 O O . LYS A 1 784 ? 2.892 26.340 28.059 1.00 56.10 933 LYS A O 1
ATOM 5514 N N . ASN A 1 785 ? 3.460 28.144 29.277 1.00 57.53 934 ASN A N 1
ATOM 5515 C CA . ASN A 1 785 ? 4.770 27.597 29.609 1.00 56.32 934 ASN A CA 1
ATOM 5516 C C . ASN A 1 785 ? 4.653 26.367 30.500 1.00 55.62 934 ASN A C 1
ATOM 5517 O O . ASN A 1 785 ? 5.457 25.435 30.379 1.00 55.41 934 ASN A O 1
ATOM 5522 N N . GLN A 1 786 ? 3.658 26.339 31.389 1.00 54.41 935 GLN A N 1
ATOM 5523 C CA . GLN A 1 786 ? 3.482 25.185 32.264 1.00 53.58 935 GLN A CA 1
ATOM 5524 C C . GLN A 1 786 ? 2.905 23.992 31.513 1.00 54.94 935 GLN A C 1
ATOM 5525 O O . GLN A 1 786 ? 3.154 22.843 31.897 1.00 50.99 935 GLN A O 1
ATOM 5531 N N . LYS A 1 787 ? 2.136 24.238 30.448 1.00 59.12 936 LYS A N 1
ATOM 5532 C CA . LYS A 1 787 ? 1.631 23.131 29.644 1.00 58.92 936 LYS A CA 1
ATOM 5533 C C . LYS A 1 787 ? 2.756 22.422 28.904 1.00 59.81 936 LYS A C 1
ATOM 5534 O O . LYS A 1 787 ? 2.637 21.233 28.589 1.00 61.79 936 LYS A O 1
ATOM 5540 N N . ILE A 1 788 ? 3.852 23.129 28.622 1.00 56.66 937 ILE A N 1
ATOM 5541 C CA . ILE A 1 788 ? 5.016 22.487 28.017 1.00 54.21 937 ILE A CA 1
ATOM 5542 C C . ILE A 1 788 ? 5.603 21.459 28.973 1.00 55.57 937 ILE A C 1
ATOM 5543 O O . ILE A 1 788 ? 5.910 20.324 28.587 1.00 56.54 937 ILE A O 1
ATOM 5548 N N . LEU A 1 789 ? 5.767 21.845 30.238 1.00 53.28 938 LEU A N 1
ATOM 5549 C CA . LEU A 1 789 ? 6.336 20.946 31.231 1.00 50.40 938 LEU A CA 1
ATOM 5550 C C . LEU A 1 789 ? 5.332 19.886 31.666 1.00 48.23 938 LEU A C 1
ATOM 5551 O O . LEU A 1 789 ? 5.686 18.708 31.790 1.00 48.72 938 LEU A O 1
ATOM 5556 N N . PHE A 1 790 ? 4.085 20.282 31.904 1.00 45.25 939 PHE A N 1
ATOM 5557 C CA . PHE A 1 790 ? 3.044 19.356 32.350 1.00 45.98 939 PHE A CA 1
ATOM 5558 C C . PHE A 1 790 ? 2.134 18.972 31.184 1.00 49.36 939 PHE A C 1
ATOM 5559 O O . PHE A 1 790 ? 0.922 19.192 31.199 1.00 52.37 939 PHE A O 1
ATOM 5567 N N . LYS A 1 791 ? 2.753 18.373 30.163 1.00 51.42 940 LYS A N 1
ATOM 5568 C CA . LYS A 1 791 ? 2.046 18.017 28.939 1.00 53.88 940 LYS A CA 1
ATOM 5569 C C . LYS A 1 791 ? 0.969 16.960 29.159 1.00 55.30 940 LYS A C 1
ATOM 5570 O O . LYS A 1 791 ? 0.055 16.848 28.335 1.00 59.07 940 LYS A O 1
ATOM 5576 N N . ASN A 1 792 ? 1.049 16.189 30.244 1.00 48.54 941 ASN A N 1
ATOM 5577 C CA . ASN A 1 792 ? 0.109 15.106 30.503 1.00 52.87 941 ASN A CA 1
ATOM 5578 C C . ASN A 1 792 ? -0.834 15.414 31.661 1.00 56.85 941 ASN A C 1
ATOM 5579 O O . ASN A 1 792 ? -1.444 14.497 32.221 1.00 57.33 941 ASN A O 1
ATOM 5584 N N . ALA A 1 793 ? -0.969 16.684 32.030 1.00 55.17 942 ALA A N 1
ATOM 5585 C CA . ALA A 1 793 ? -1.815 17.048 33.154 1.00 53.90 942 ALA A CA 1
ATOM 5586 C C . ALA A 1 793 ? -3.289 16.912 32.792 1.00 54.34 942 ALA A C 1
ATOM 5587 O O . ALA A 1 793 ? -3.685 17.043 31.632 1.00 56.99 942 ALA A O 1
ATOM 5589 N N . ASN A 1 794 ? -4.104 16.642 33.808 1.00 55.63 943 ASN A N 1
ATOM 5590 C CA . ASN A 1 794 ? -5.545 16.524 33.646 1.00 54.78 943 ASN A CA 1
ATOM 5591 C C . ASN A 1 794 ? -6.216 17.129 34.873 1.00 54.19 943 ASN A C 1
ATOM 5592 O O . ASN A 1 794 ? -5.553 17.634 35.784 1.00 48.35 943 ASN A O 1
ATOM 5597 N N . GLU A 1 795 ? -7.548 17.057 34.903 1.00 56.04 944 GLU A N 1
ATOM 5598 C CA . GLU A 1 795 ? -8.325 17.702 35.954 1.00 58.22 9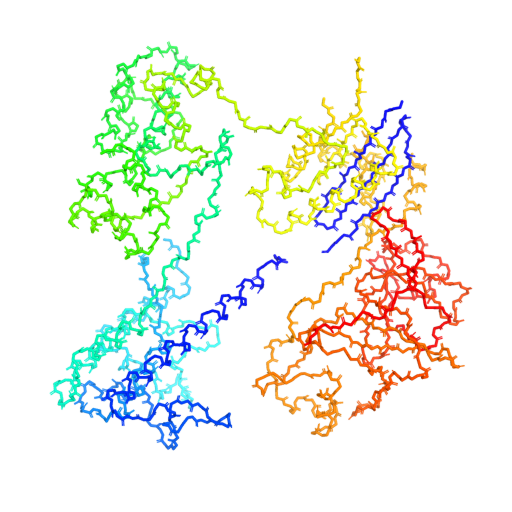44 GLU A CA 1
ATOM 5599 C C . GLU A 1 795 ? -8.077 17.121 37.343 1.00 62.46 944 GLU A C 1
ATOM 5600 O O . GLU A 1 795 ? -8.494 17.738 38.328 1.00 65.00 944 GLU A O 1
ATOM 5606 N N . LYS A 1 796 ? -7.414 15.967 37.457 1.00 62.45 945 LYS A N 1
ATOM 5607 C CA . LYS A 1 796 ? -7.236 15.334 38.757 1.00 63.51 945 LYS A CA 1
ATOM 5608 C C . LYS A 1 796 ? -5.816 15.415 39.303 1.00 60.13 945 LYS A C 1
ATOM 5609 O O . LYS A 1 796 ? -5.637 15.275 40.517 1.00 58.49 945 LYS A O 1
ATOM 5615 N N . GLU A 1 797 ? -4.811 15.641 38.457 1.00 59.27 946 GLU A N 1
ATOM 5616 C CA . GLU A 1 797 ? -3.438 15.723 38.938 1.00 56.91 946 GLU A CA 1
ATOM 5617 C C . GLU A 1 797 ? -2.578 16.455 37.918 1.00 52.04 946 GLU A C 1
ATOM 5618 O O . GLU A 1 797 ? -2.757 16.286 36.708 1.00 54.16 946 GLU A O 1
ATOM 5624 N N . VAL A 1 798 ? -1.649 17.269 38.419 1.00 47.66 947 VAL A N 1
ATOM 5625 C CA . VAL A 1 798 ? -0.705 17.985 37.570 1.00 47.75 947 VAL A CA 1
ATOM 5626 C C . VAL A 1 798 ? 0.696 17.502 37.917 1.00 48.00 947 VAL A C 1
ATOM 5627 O O . VAL A 1 798 ? 1.389 18.102 38.748 1.00 44.86 947 VAL A O 1
ATOM 5631 N N . ILE A 1 799 ? 1.117 16.410 37.285 1.00 48.32 948 ILE A N 1
ATOM 5632 C CA . ILE A 1 799 ? 2.389 15.765 37.579 1.00 43.06 948 ILE A CA 1
ATOM 5633 C C . ILE A 1 799 ? 3.113 15.508 36.267 1.00 41.71 948 ILE A C 1
ATOM 5634 O O . ILE A 1 799 ? 2.506 15.050 35.293 1.00 42.10 948 ILE A O 1
ATOM 5639 N N . ALA A 1 800 ? 4.407 15.808 36.240 1.00 38.71 949 ALA A N 1
ATOM 5640 C CA . ALA A 1 800 ? 5.250 15.564 35.079 1.00 40.53 949 ALA A CA 1
ATOM 5641 C C . ALA A 1 800 ? 6.272 14.497 35.440 1.00 40.33 949 ALA A C 1
ATOM 5642 O O . ALA A 1 800 ? 7.061 14.679 36.373 1.00 41.21 949 ALA A O 1
ATOM 5644 N N . LYS A 1 801 ? 6.257 13.390 34.703 1.00 40.19 950 LYS A N 1
ATOM 5645 C CA . LYS A 1 801 ? 7.125 12.254 34.968 1.00 40.35 950 LYS A CA 1
ATOM 5646 C C . LYS A 1 801 ? 8.164 12.111 33.865 1.00 41.48 950 LYS A C 1
ATOM 5647 O O . LYS A 1 801 ? 7.937 12.512 32.720 1.00 43.26 950 LYS A O 1
ATOM 5653 N N . SER A 1 802 ? 9.311 11.532 34.228 1.00 37.66 951 SER A N 1
ATOM 5654 C CA . SER A 1 802 ? 10.370 11.189 33.276 1.00 37.37 951 SER A CA 1
ATOM 5655 C C . SER A 1 802 ? 10.959 12.432 32.609 1.00 39.63 951 SER A C 1
ATOM 5656 O O . SER A 1 802 ? 11.121 12.487 31.387 1.00 36.65 951 SER A O 1
ATOM 5659 N N . ILE A 1 803 ? 11.295 13.432 33.420 1.00 36.38 952 ILE A N 1
ATOM 5660 C CA . ILE A 1 803 ? 11.967 14.637 32.945 1.00 37.52 952 ILE A CA 1
ATOM 5661 C C . ILE A 1 803 ? 13.468 14.451 33.118 1.00 39.02 952 ILE A C 1
ATOM 5662 O O . ILE A 1 803 ? 13.962 14.356 34.249 1.00 33.71 952 ILE A O 1
ATOM 5667 N N . GLY A 1 804 ? 14.192 14.415 32.001 1.00 37.72 953 GLY A N 1
ATOM 5668 C CA . GLY A 1 804 ? 15.633 14.229 32.063 1.00 36.33 953 GLY A CA 1
ATOM 5669 C C . GLY A 1 804 ? 16.325 15.390 32.758 1.00 40.85 953 GLY A C 1
ATOM 5670 O O . GLY A 1 804 ? 15.964 16.556 32.583 1.00 43.39 953 GLY A O 1
ATOM 5671 N N . ILE A 1 805 ? 17.340 15.059 33.560 1.00 38.64 954 ILE A N 1
ATOM 5672 C CA . ILE A 1 805 ? 18.080 16.070 34.305 1.00 39.91 954 ILE A CA 1
ATOM 5673 C C . ILE A 1 805 ? 19.366 16.498 33.604 1.00 41.47 954 ILE A C 1
ATOM 5674 O O . ILE A 1 805 ? 19.832 17.624 33.835 1.00 43.36 954 ILE A O 1
ATOM 5679 N N . GLN A 1 806 ? 19.943 15.645 32.754 1.00 39.24 955 GLN A N 1
ATOM 5680 C CA . GLN A 1 806 ? 21.310 15.870 32.293 1.00 38.82 955 GLN A CA 1
ATOM 5681 C C . GLN A 1 806 ? 21.440 17.184 31.533 1.00 38.40 955 GLN A C 1
ATOM 5682 O O . GLN A 1 806 ? 22.417 17.918 31.716 1.00 41.89 955 GLN A O 1
ATOM 5688 N N . ASN A 1 807 ? 20.461 17.507 30.689 1.00 36.81 956 ASN A N 1
ATOM 5689 C CA . ASN A 1 807 ? 20.542 18.678 29.826 1.00 43.70 956 ASN A CA 1
ATOM 5690 C C . ASN A 1 807 ? 19.581 19.783 30.245 1.00 44.19 956 ASN A C 1
ATOM 5691 O O . ASN A 1 807 ? 19.221 20.629 29.420 1.00 46.18 956 ASN A O 1
ATOM 5696 N N . LEU A 1 808 ? 19.162 19.796 31.509 1.00 39.33 957 LEU A N 1
ATOM 5697 C CA . LEU A 1 808 ? 18.302 20.865 31.997 1.00 41.62 957 LEU A CA 1
ATOM 5698 C C . LEU A 1 808 ? 19.005 22.209 31.863 1.00 45.19 957 LEU A C 1
ATOM 5699 O O . LEU A 1 808 ? 20.191 22.342 32.179 1.00 47.00 957 LEU A O 1
ATOM 5704 N N . LYS A 1 809 ? 18.267 23.208 31.376 1.00 42.54 958 LYS A N 1
ATOM 5705 C CA . LYS A 1 809 ? 18.841 24.541 31.235 1.00 46.12 958 LYS A CA 1
ATOM 5706 C C . LYS A 1 809 ? 18.931 25.245 32.584 1.00 44.38 958 LYS A C 1
ATOM 5707 O O . LYS A 1 809 ? 19.895 25.973 32.847 1.00 43.68 958 LYS A O 1
ATOM 5713 N N . VAL A 1 810 ? 17.942 25.033 33.451 1.00 42.65 959 VAL A N 1
ATOM 5714 C CA . VAL A 1 810 ? 17.926 25.583 34.803 1.00 44.52 959 VAL A CA 1
ATOM 5715 C C . VAL A 1 810 ? 17.597 24.453 35.770 1.00 43.48 959 VAL A C 1
ATOM 5716 O O . VAL A 1 810 ? 16.673 23.669 35.523 1.00 42.64 959 VAL A O 1
ATOM 5720 N N . PHE A 1 811 ? 18.357 24.362 36.861 1.00 41.86 960 PHE A N 1
ATOM 5721 C CA . PHE A 1 811 ? 18.141 23.323 37.872 1.00 40.77 960 PHE A CA 1
ATOM 5722 C C . PHE A 1 811 ? 18.672 23.886 39.192 1.00 41.53 960 PHE A C 1
ATOM 5723 O O . PHE A 1 811 ? 19.857 23.748 39.506 1.00 39.93 960 PHE A O 1
ATOM 5731 N N . GLU A 1 812 ? 17.781 24.530 39.949 1.00 45.51 961 GLU A N 1
ATOM 5732 C CA . GLU A 1 812 ? 18.144 25.253 41.160 1.00 47.97 961 GLU A CA 1
ATOM 5733 C C . GL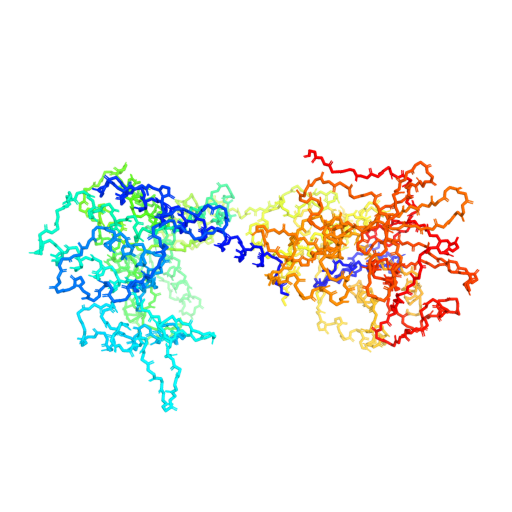U A 1 812 ? 17.243 24.824 42.309 1.00 44.72 961 GLU A C 1
ATOM 5734 O O . GLU A 1 812 ? 16.073 24.492 42.109 1.00 47.49 961 GLU A O 1
ATOM 5740 N N . LYS A 1 813 ? 17.792 24.850 43.521 1.00 40.55 962 LYS A N 1
ATOM 5741 C CA . LYS A 1 813 ? 17.056 24.459 44.715 1.00 41.77 962 LYS A CA 1
ATOM 5742 C C . LYS A 1 813 ? 16.541 25.693 45.444 1.00 42.11 962 LYS A C 1
ATOM 5743 O O . LYS A 1 813 ? 17.244 26.701 45.555 1.00 42.40 962 LYS A O 1
ATOM 5749 N N . TYR A 1 814 ? 15.304 25.610 45.926 1.00 42.14 963 TYR A N 1
ATOM 5750 C CA . TYR A 1 814 ? 14.686 26.660 46.722 1.00 42.48 963 TYR A CA 1
ATOM 5751 C C . TYR A 1 814 ? 14.145 26.058 48.013 1.00 43.34 963 TYR A C 1
ATOM 5752 O O . TYR A 1 814 ? 14.168 24.840 48.216 1.00 37.88 963 TYR A O 1
ATOM 5761 N N . ILE A 1 815 ? 13.651 26.929 48.890 1.00 45.47 964 ILE A N 1
ATOM 5762 C CA . ILE A 1 815 ? 13.148 26.538 50.202 1.00 46.32 964 ILE A CA 1
ATOM 5763 C C . ILE A 1 815 ? 11.803 27.215 50.430 1.00 47.04 964 ILE A C 1
ATOM 5764 O O . ILE A 1 815 ? 11.671 28.427 50.221 1.00 51.27 964 ILE A O 1
ATOM 5769 N N . VAL A 1 816 ? 10.809 26.438 50.857 1.00 45.10 965 VAL A N 1
ATOM 5770 C CA . VAL A 1 816 ? 9.485 26.954 51.189 1.00 51.34 965 VAL A CA 1
ATOM 5771 C C . VAL A 1 816 ? 9.376 27.092 52.700 1.00 50.70 965 VAL A C 1
ATOM 5772 O O . VAL A 1 816 ? 9.747 26.175 53.444 1.00 46.44 965 VAL A O 1
ATOM 5776 N N . SER A 1 817 ? 8.856 28.227 53.155 1.00 51.95 966 SER A N 1
ATOM 5777 C CA . SER A 1 817 ? 8.498 28.372 54.555 1.00 50.90 966 SER A CA 1
ATOM 5778 C C . SER A 1 817 ? 7.149 27.697 54.800 1.00 49.41 966 SER A C 1
ATOM 5779 O O . SER A 1 817 ? 6.490 27.213 53.876 1.00 52.22 966 SER A O 1
ATOM 5782 N N . ALA A 1 818 ? 6.726 27.651 56.064 1.00 46.53 967 ALA A N 1
ATOM 5783 C CA . ALA A 1 818 ? 5.445 27.027 56.374 1.00 46.61 967 ALA A CA 1
ATOM 5784 C C . ALA A 1 818 ? 4.265 27.852 55.877 1.00 52.30 967 ALA A C 1
ATOM 5785 O O . ALA A 1 818 ? 3.153 27.321 55.776 1.00 50.86 967 ALA A O 1
ATOM 5787 N N . LEU A 1 819 ? 4.482 29.128 55.561 1.00 54.49 968 LEU A N 1
ATOM 5788 C CA . LEU A 1 819 ? 3.429 30.018 55.094 1.00 54.63 968 LEU A CA 1
ATOM 5789 C C . LEU A 1 819 ? 3.410 30.172 53.579 1.00 55.49 968 LEU A C 1
ATOM 5790 O O . LEU A 1 819 ? 2.616 30.963 53.060 1.00 56.13 968 LEU A O 1
ATOM 5795 N N . GLY A 1 820 ? 4.259 29.444 52.861 1.00 56.46 969 GLY A N 1
ATOM 5796 C CA . GLY A 1 820 ? 4.304 29.535 51.418 1.00 56.20 969 GLY A CA 1
ATOM 5797 C C . GLY A 1 820 ? 5.317 30.506 50.855 1.00 60.46 969 GLY A C 1
ATOM 5798 O O . GLY A 1 820 ? 5.300 30.753 49.643 1.00 65.37 969 GLY A O 1
ATOM 5799 N N . GLU A 1 821 ? 6.196 31.063 51.684 1.00 57.85 970 GLU A N 1
ATOM 5800 C CA . GLU A 1 821 ? 7.232 31.962 51.195 1.00 59.82 970 GLU A CA 1
ATOM 5801 C C . GLU A 1 821 ? 8.362 31.158 50.564 1.00 55.72 970 GLU A C 1
ATOM 5802 O O . GLU A 1 821 ? 8.824 30.164 51.134 1.00 54.49 970 GLU A O 1
ATOM 5808 N N . VAL A 1 822 ? 8.808 31.593 49.390 1.00 53.36 971 VAL A N 1
ATOM 5809 C CA . VAL A 1 822 ? 9.812 30.882 48.607 1.00 51.06 971 VAL A CA 1
ATOM 5810 C C . VAL A 1 822 ? 11.119 31.655 48.691 1.00 51.81 971 VAL A C 1
ATOM 5811 O O . VAL A 1 822 ? 11.171 32.845 48.358 1.00 54.80 971 VAL A O 1
ATOM 5815 N N . THR A 1 823 ? 12.174 30.976 49.129 1.00 51.57 972 THR A N 1
ATOM 5816 C CA . THR A 1 823 ? 13.491 31.572 49.284 1.00 52.93 972 THR A CA 1
ATOM 5817 C C . THR A 1 823 ? 14.515 30.720 48.550 1.00 50.80 972 THR A C 1
ATOM 5818 O O . THR A 1 823 ? 14.474 29.488 48.622 1.00 50.64 972 THR A O 1
ATOM 5822 N N . LYS A 1 824 ? 15.423 31.379 47.835 1.00 51.51 973 LYS A N 1
ATOM 5823 C CA . LYS A 1 824 ? 16.500 30.664 47.169 1.00 53.76 973 LYS A CA 1
ATOM 5824 C C . LYS A 1 824 ? 17.375 29.964 48.201 1.00 54.35 973 LYS A C 1
ATOM 5825 O O . LYS A 1 824 ? 17.756 30.555 49.215 1.00 56.71 973 LYS A O 1
ATOM 5831 N N . ALA A 1 825 ? 17.679 28.695 47.947 1.00 51.80 974 ALA A N 1
ATOM 5832 C CA . ALA A 1 825 ? 18.474 27.906 48.881 1.00 53.62 974 ALA A CA 1
ATOM 5833 C C . ALA A 1 825 ? 19.934 28.327 48.786 1.00 56.22 974 ALA A C 1
ATOM 5834 O O . ALA A 1 825 ? 20.573 28.150 47.744 1.00 57.52 974 ALA A O 1
ATOM 5836 N N . GLU A 1 826 ? 20.460 28.897 49.868 1.00 56.62 975 GLU A N 1
ATOM 5837 C CA . GLU A 1 826 ? 21.884 29.188 49.932 1.00 56.09 975 GLU A CA 1
ATOM 5838 C C . GLU A 1 826 ? 22.680 27.893 49.831 1.00 52.68 975 GLU A C 1
ATOM 5839 O O . GLU A 1 826 ? 22.202 26.815 50.197 1.00 51.50 975 GLU A O 1
ATOM 5845 N N . PHE A 1 827 ? 23.903 28.000 49.320 1.00 51.39 976 PHE A N 1
ATOM 5846 C CA . PHE A 1 827 ? 24.725 26.812 49.140 1.00 54.30 976 PHE A CA 1
ATOM 5847 C C . PHE A 1 827 ? 25.099 26.215 50.489 1.00 55.40 976 PHE A C 1
ATOM 5848 O O . PHE A 1 827 ? 25.580 26.917 51.383 1.00 52.78 976 PHE A O 1
ATOM 5856 N N . ARG A 1 828 ? 24.874 24.912 50.628 1.00 54.82 977 ARG A N 1
ATOM 5857 C CA . ARG A 1 828 ? 25.308 24.144 51.784 1.00 55.06 977 ARG A CA 1
ATOM 5858 C C . ARG A 1 828 ? 26.115 22.961 51.274 1.00 53.96 977 ARG A C 1
ATOM 5859 O O . ARG A 1 828 ? 25.698 22.290 50.323 1.00 55.60 977 ARG A O 1
ATOM 5867 N N . GLN A 1 829 ? 27.269 22.713 51.889 1.00 51.38 978 GLN A N 1
ATOM 5868 C CA . GLN A 1 829 ? 28.116 21.621 51.433 1.00 53.22 978 GLN A CA 1
ATOM 5869 C C . GLN A 1 829 ? 27.420 20.279 51.650 1.00 47.87 978 GLN A C 1
ATOM 5870 O O . GLN A 1 829 ? 26.483 20.152 52.444 1.00 45.12 978 GLN A O 1
ATOM 5876 N N . ARG A 1 830 ? 27.890 19.272 50.916 1.00 43.56 979 ARG A N 1
ATOM 5877 C CA . ARG A 1 830 ? 27.255 17.961 50.937 1.00 41.07 979 ARG A CA 1
ATOM 5878 C C . ARG A 1 830 ? 27.298 17.370 52.341 1.00 42.23 979 ARG A C 1
ATOM 5879 O O . ARG A 1 830 ? 28.362 17.287 52.960 1.00 43.55 979 ARG A O 1
ATOM 5887 N N . GLU A 1 831 ? 26.133 16.970 52.847 1.00 41.72 980 GLU A N 1
ATOM 5888 C CA . GLU A 1 831 ? 26.054 16.409 54.189 1.00 45.70 980 GLU A CA 1
ATOM 5889 C C . GLU A 1 831 ? 26.532 14.963 54.177 1.00 45.97 980 GLU A C 1
ATOM 5890 O O . GLU A 1 831 ? 26.006 14.129 53.433 1.00 41.00 980 GLU A O 1
ATOM 5896 N N . ASP A 1 832 ? 27.520 14.673 55.012 1.00 50.45 981 ASP A N 1
ATOM 5897 C CA . ASP A 1 832 ? 28.142 13.363 55.086 1.00 52.48 981 ASP A CA 1
ATOM 5898 C C . ASP A 1 832 ? 27.384 12.457 56.057 1.00 50.91 981 ASP A C 1
ATOM 5899 O O . ASP A 1 832 ? 26.482 12.885 56.781 1.00 45.94 981 ASP A O 1
ATOM 5904 N N . PHE A 1 833 ? 27.755 11.180 56.050 1.00 55.00 982 PHE A N 1
ATOM 5905 C CA . PHE A 1 833 ? 27.342 10.232 57.074 1.00 59.63 982 PHE A CA 1
ATOM 5906 C C . PHE A 1 833 ? 28.469 10.091 58.090 1.00 68.39 982 PHE A C 1
ATOM 5907 O O . PHE A 1 833 ? 29.649 10.125 57.730 1.00 69.71 982 PHE A O 1
ATOM 5915 N N . LYS A 1 834 ? 28.107 9.944 59.359 1.00 77.18 983 LYS A N 1
ATOM 5916 C CA . LYS A 1 834 ? 29.091 9.888 60.429 1.00 92.04 983 LYS A CA 1
ATOM 5917 C C . LYS A 1 834 ? 29.388 8.444 60.817 1.00 103.45 983 LYS A C 1
ATOM 5918 O O . LYS A 1 834 ? 28.508 7.581 60.790 1.00 103.25 983 LYS A O 1
ATOM 5920 N N . LYS A 1 835 ? 30.647 8.197 61.179 1.00 115.63 984 LYS A N 1
ATOM 5921 C CA . LYS A 1 835 ? 31.117 6.876 61.596 1.00 117.31 984 LYS A CA 1
ATOM 5922 C C . LYS A 1 835 ? 30.893 5.820 60.515 1.00 119.41 984 LYS A C 1
ATOM 5923 O O . LYS A 1 835 ? 30.796 4.628 60.806 1.00 120.90 984 LYS A O 1
#

Radius of gyration: 35.23 Å; Cα contacts (8 Å, |Δi|>4): 1188; chains: 1; bounding box: 78×96×84 Å